Protein AF-A0A258YMG1-F1 (afdb_monomer_lite)

Radius of gyration: 27.44 Å; chains: 1; bounding box: 63×73×67 Å

Secondary structure (DSSP, 8-state):
-B-SSB-TTSSHHHHHHHHTTSSBSEEEEE-TTS-EEEEEEEE-TTHHHHS-PPTT-BTT--TTS-HHHHHHHTHHHHHHHHHHHHHHH---EEEEEEESSSHHHIIIIITTT-SS--EEEE-SS---B--TTPPPP--TTS-----SBSSSSEEEE-TTS-EEEEEE--STT-EEEEEEEEEPTTT--EEEEEEEEEEE----TT-TTPPPPPHHHIIIIIHHHHHHHHHHHH-EEEEESS-B---------SSS--PPP-TTTS--HHHHHHHHHHHHHHT-SEE---GGG----B-SSEEEEHHHHHHHS-S-PBEEEEEEEEHHHHHHHHHHHHS-B-TTSPBPS---S-EEEEEETTS-EEEETTEE--TT-EEEEEEEHHHHTTGGG--TTTTT-----S----BHHHHHHHHHHSBGGGTS-B-SSGGG---S---TT----TT-TT--EEEEEEPP-PPP-EEE--SS--EEE--SS--EEE--SS--EEE--SS--EEE--STTS-S-EESS--TTTSEEE-HHHHHHTT--SS-TTTTT--

Sequence (551 aa):
YLSTNLDFSVSPELAGLAASGVVAPSKIITTAGGKKVGIVGATTPLLPGISSPPAGIMKNWSAANTEAQNLAAMLPLVQAEIDRLRNAEGVTVVIVMSHLQGAQNEINTLVPGLRGIDMVISGGGHELMSDPDDVHILSYGAPVIAPTFNTHPVYSIDLDGKSIPVVTGHFGNRYVGEVKFTLDDATGQVVSLDDTRMIRVSGAAADADRVTPDATLNAAVVTPVLNYVSALNAQVIGTTAIKLNGPTHASCTPAPCQYTEGVRNAETGMGNLVADAMRFAGNTDVAIQNGGGIRASLGVPGNVTLGDTFNILTFTNLVKRAPAMNATQLKDILEHAVGAASATGAADVGTGDRIRRVVLDDGTVLIDNGVVVNTDRSFSFTTIDFTANGGDNYPFAANGVVFENNPFSITYQQALADLIATPKAAGGLQRVNAADGDEITVNLYGEENAFDRYGRLIDLNVSAIVAGQTFNGNAARNTIVGTAGDDILRGGIGADTLTGGAGGDRFVYVSMRDAGDTLVDFTPYADRIDLTGLLFNLGYTASQPVTDGYV

Structure (mmCIF, N/CA/C/O backbone):
data_AF-A0A258YMG1-F1
#
_entry.id   AF-A0A258YMG1-F1
#
loop_
_atom_site.group_PDB
_atom_site.id
_atom_site.type_symbol
_atom_site.label_atom_id
_atom_site.label_alt_id
_atom_site.label_comp_id
_atom_site.label_asym_id
_atom_site.label_entity_id
_atom_site.label_seq_id
_atom_site.pdbx_PDB_ins_code
_atom_site.Cartn_x
_atom_site.Cartn_y
_atom_site.Cartn_z
_atom_site.occupancy
_atom_site.B_iso_or_equiv
_atom_site.auth_seq_id
_atom_site.auth_comp_id
_atom_site.auth_asym_id
_atom_site.auth_atom_id
_atom_site.pdbx_PDB_model_num
ATOM 1 N N . TYR A 1 1 ? -16.283 0.346 7.634 1.00 95.00 1 TYR A N 1
ATOM 2 C CA . TYR A 1 1 ? -14.957 0.989 7.663 1.00 95.00 1 TYR A CA 1
ATOM 3 C C . TYR A 1 1 ? -15.139 2.453 8.018 1.00 95.00 1 TYR A C 1
ATOM 5 O O . TYR A 1 1 ? -16.117 3.033 7.561 1.00 95.00 1 TYR A O 1
ATOM 13 N N . LEU A 1 2 ? -14.260 3.030 8.840 1.00 98.06 2 LEU A N 1
ATOM 14 C CA . LEU A 1 2 ? -14.371 4.426 9.263 1.00 98.06 2 LEU A CA 1
ATOM 15 C C . LEU A 1 2 ? -13.140 5.214 8.827 1.00 98.06 2 LEU A C 1
ATOM 17 O O . LEU A 1 2 ? -12.028 4.781 9.117 1.00 98.06 2 LEU A O 1
ATOM 21 N N . SER A 1 3 ? -13.331 6.355 8.167 1.00 98.31 3 SER A N 1
ATOM 22 C CA . SER A 1 3 ? -12.253 7.319 7.936 1.00 98.31 3 SER A CA 1
ATOM 23 C C . SER A 1 3 ? -12.770 8.701 7.564 1.00 98.31 3 SER A C 1
ATOM 25 O O . SER A 1 3 ? -13.515 8.867 6.599 1.00 98.31 3 SER A O 1
ATOM 27 N N . THR A 1 4 ? -12.350 9.703 8.328 1.00 98.38 4 THR A N 1
ATOM 28 C CA . THR A 1 4 ? -12.756 11.099 8.146 1.00 98.38 4 THR A CA 1
ATOM 29 C C . THR A 1 4 ? -11.994 11.774 7.009 1.00 98.38 4 THR A C 1
ATOM 31 O O . THR A 1 4 ? -12.546 12.619 6.300 1.00 98.38 4 THR A O 1
ATOM 34 N N . ASN A 1 5 ? -10.736 11.380 6.798 1.00 98.06 5 ASN A N 1
ATOM 35 C CA . ASN A 1 5 ? -9.847 11.969 5.800 1.00 98.06 5 ASN A CA 1
ATOM 36 C C . ASN A 1 5 ? -9.838 11.228 4.453 1.00 98.06 5 ASN A C 1
ATOM 38 O O . ASN A 1 5 ? -9.038 11.568 3.583 1.00 98.06 5 ASN A O 1
ATOM 42 N N . LEU A 1 6 ? -10.756 10.277 4.255 1.00 98.12 6 LEU A N 1
ATOM 43 C CA . LEU A 1 6 ? -11.068 9.720 2.940 1.00 98.12 6 LEU A CA 1
ATOM 44 C C . LEU A 1 6 ? -12.335 10.357 2.355 1.00 98.12 6 LEU A C 1
ATOM 46 O O . LEU A 1 6 ? -13.303 10.663 3.062 1.00 98.12 6 LEU A O 1
ATOM 50 N N . ASP A 1 7 ? -12.332 10.558 1.044 1.00 97.25 7 ASP A N 1
ATOM 51 C CA . ASP A 1 7 ? -13.477 10.959 0.243 1.00 97.25 7 ASP A CA 1
ATOM 52 C C . ASP A 1 7 ? -14.092 9.735 -0.435 1.00 97.25 7 ASP A C 1
ATOM 54 O O . ASP A 1 7 ? -13.607 9.234 -1.444 1.00 97.25 7 ASP A O 1
ATOM 58 N N . PHE A 1 8 ? -15.194 9.247 0.130 1.00 96.75 8 PHE A N 1
ATOM 59 C CA . PHE A 1 8 ? -15.928 8.117 -0.431 1.00 96.75 8 PHE A CA 1
ATOM 60 C C . PHE A 1 8 ? -16.794 8.497 -1.642 1.00 96.75 8 PHE A C 1
ATOM 62 O O . PHE A 1 8 ? -17.472 7.631 -2.177 1.00 96.75 8 PHE A O 1
ATOM 69 N N . SER A 1 9 ? -16.799 9.756 -2.091 1.00 95.62 9 SER A N 1
ATOM 70 C CA . SER A 1 9 ? -17.557 10.183 -3.275 1.00 95.62 9 SER A CA 1
ATOM 71 C C . SER A 1 9 ? -16.768 10.098 -4.585 1.00 95.62 9 SER A C 1
ATOM 73 O O . SER A 1 9 ? -17.356 10.230 -5.657 1.00 95.62 9 SER A O 1
ATOM 75 N N . VAL A 1 10 ? -15.459 9.828 -4.518 1.00 94.31 10 VAL A N 1
ATOM 76 C CA . VAL A 1 10 ? -14.553 9.838 -5.683 1.00 94.31 10 VAL A CA 1
ATOM 77 C C . VAL A 1 10 ? -14.848 8.757 -6.720 1.00 94.31 10 VAL A C 1
ATOM 79 O O . VAL A 1 10 ? -14.413 8.876 -7.863 1.00 94.31 10 VAL A O 1
ATOM 82 N N . SER A 1 11 ? -15.583 7.707 -6.345 1.00 91.88 11 SER A N 1
ATOM 83 C CA . SER A 1 11 ? -16.044 6.682 -7.279 1.00 91.88 11 SER A CA 1
ATOM 84 C C . SER A 1 11 ? -17.490 6.262 -6.989 1.00 91.88 11 SER A C 1
ATOM 86 O O . SER A 1 11 ? -17.923 6.310 -5.831 1.00 91.88 11 SER A O 1
ATOM 88 N N . PRO A 1 12 ? -18.249 5.812 -8.008 1.00 93.75 12 PRO A N 1
ATOM 89 C CA . PRO A 1 12 ? -19.602 5.291 -7.817 1.00 93.75 12 PRO A CA 1
ATOM 90 C C . PRO A 1 12 ? -19.672 4.118 -6.830 1.00 93.75 12 PRO A C 1
ATOM 92 O O . PRO A 1 12 ? -20.635 4.005 -6.073 1.00 93.75 12 PRO A O 1
ATOM 95 N N . GLU A 1 13 ? -18.653 3.256 -6.808 1.00 93.38 13 GLU A N 1
ATOM 96 C CA . GLU A 1 13 ? -18.578 2.093 -5.921 1.00 93.38 13 GLU A CA 1
ATOM 97 C C . GLU A 1 13 ? -18.440 2.528 -4.460 1.00 93.38 13 GLU A C 1
ATOM 99 O O . GLU A 1 13 ? -19.207 2.080 -3.606 1.00 93.38 13 GLU A O 1
ATOM 104 N N . LEU A 1 14 ? -17.506 3.441 -4.169 1.00 95.19 14 LEU A N 1
ATOM 105 C CA . LEU A 1 14 ? -17.323 3.988 -2.822 1.00 95.19 14 LEU A CA 1
ATOM 106 C C . LEU A 1 14 ? -18.551 4.787 -2.374 1.00 95.19 14 LEU A C 1
ATOM 108 O O . LEU A 1 14 ? -18.978 4.652 -1.225 1.00 95.19 14 LEU A O 1
ATOM 112 N N . ALA A 1 15 ? -19.170 5.541 -3.285 1.00 96.81 15 ALA A N 1
ATOM 113 C CA . ALA A 1 15 ? -20.390 6.283 -2.996 1.00 96.81 15 ALA A CA 1
ATOM 114 C C . ALA A 1 15 ? -21.548 5.329 -2.662 1.00 96.81 15 ALA A C 1
ATOM 116 O O . ALA 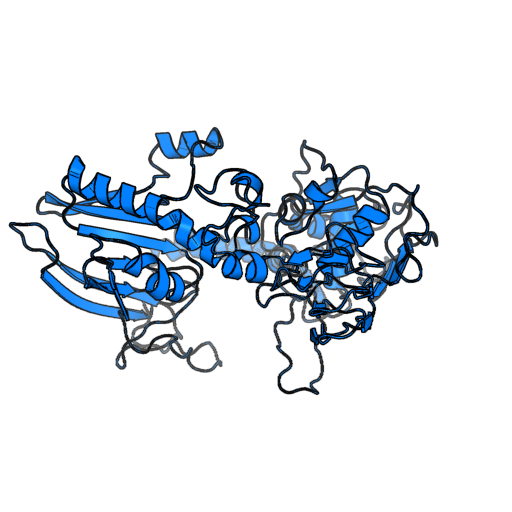A 1 15 ? -22.311 5.582 -1.729 1.00 96.81 15 ALA A O 1
ATOM 117 N N . GLY A 1 16 ? -21.642 4.195 -3.365 1.00 97.62 16 GLY A N 1
ATOM 118 C CA . GLY A 1 16 ? -22.582 3.118 -3.060 1.00 97.62 16 GLY A CA 1
ATOM 119 C C . GLY A 1 16 ? -22.358 2.516 -1.670 1.00 97.62 16 GLY A C 1
ATOM 120 O O . GLY A 1 16 ? -23.316 2.360 -0.911 1.00 97.62 16 GLY A O 1
ATOM 121 N N . LEU A 1 17 ? -21.100 2.252 -1.296 1.00 97.31 17 LEU A N 1
ATOM 122 C CA . LEU A 1 17 ? -20.749 1.766 0.045 1.00 97.31 17 LEU A CA 1
ATOM 123 C C . LEU A 1 17 ? -21.057 2.793 1.145 1.00 97.31 17 LEU A C 1
ATOM 125 O O . LEU A 1 17 ? -21.433 2.415 2.259 1.00 97.31 17 LEU A O 1
ATOM 129 N N . ALA A 1 18 ? -20.892 4.085 0.854 1.00 96.81 18 ALA A N 1
ATOM 130 C CA . ALA A 1 18 ? -21.224 5.159 1.782 1.00 96.81 18 ALA A CA 1
ATOM 131 C C . ALA A 1 18 ? -22.742 5.262 1.972 1.00 96.81 18 ALA A C 1
ATOM 133 O O . ALA A 1 18 ? -23.227 5.305 3.103 1.00 96.81 18 ALA A O 1
ATOM 134 N N . ALA A 1 19 ? -23.505 5.203 0.877 1.00 96.81 19 ALA A N 1
ATOM 135 C CA . ALA A 1 19 ? -24.965 5.209 0.905 1.00 96.81 19 ALA A CA 1
ATOM 136 C C . ALA A 1 19 ? -25.546 4.004 1.668 1.00 96.81 19 ALA A C 1
ATOM 138 O O . ALA A 1 19 ? -26.575 4.136 2.329 1.00 96.81 19 ALA A O 1
ATOM 139 N N . SER A 1 20 ? -24.880 2.845 1.631 1.00 96.69 20 SER A N 1
ATOM 140 C CA . SER A 1 20 ? -25.274 1.664 2.408 1.00 96.69 20 SER A CA 1
ATOM 141 C C . SER A 1 20 ? -24.759 1.663 3.856 1.00 96.69 20 SER A C 1
ATOM 143 O O . SER A 1 20 ? -24.982 0.690 4.576 1.00 96.69 20 SER A O 1
ATOM 145 N N . GLY A 1 21 ? -24.032 2.699 4.290 1.00 94.56 21 GLY A N 1
ATOM 146 C CA . GLY A 1 21 ? -23.456 2.794 5.637 1.00 94.56 21 GLY A CA 1
ATOM 147 C C . GLY A 1 21 ? -22.316 1.806 5.918 1.00 94.56 21 GLY A C 1
ATOM 148 O O . GLY A 1 21 ? -21.972 1.570 7.078 1.00 94.56 21 GLY A O 1
ATOM 149 N N . VAL A 1 22 ? -21.731 1.205 4.876 1.00 96.56 22 VAL A N 1
ATOM 150 C CA . VAL A 1 22 ? -20.585 0.286 4.998 1.00 96.56 22 VAL A CA 1
ATOM 151 C C . VAL A 1 22 ? -19.295 1.072 5.229 1.00 96.56 22 VAL A C 1
ATOM 153 O O . VAL A 1 22 ? -18.419 0.612 5.972 1.00 96.56 22 VAL A O 1
ATOM 156 N N . VAL A 1 23 ? -19.192 2.271 4.649 1.00 97.31 23 VAL A N 1
ATOM 157 C CA . VAL A 1 23 ? -18.122 3.242 4.913 1.00 97.31 23 VAL A CA 1
ATOM 158 C C . VAL A 1 23 ? -18.702 4.567 5.414 1.00 97.31 23 VAL A C 1
ATOM 160 O O . VAL A 1 23 ? -19.786 4.963 4.997 1.00 97.31 23 VAL A O 1
ATOM 163 N N . ALA A 1 24 ? -18.008 5.236 6.334 1.00 97.81 24 ALA A N 1
ATOM 164 C CA . ALA A 1 24 ? -18.434 6.509 6.925 1.00 97.81 24 ALA A CA 1
ATOM 165 C C . ALA A 1 24 ? -17.234 7.237 7.568 1.00 97.81 24 ALA A C 1
ATOM 167 O O . ALA A 1 24 ? -16.210 6.598 7.805 1.00 97.81 24 ALA A O 1
ATOM 168 N N . PRO A 1 25 ? -17.315 8.540 7.889 1.00 98.06 25 PRO A N 1
ATOM 169 C CA . PRO A 1 25 ? -16.289 9.199 8.704 1.00 98.06 25 PRO A CA 1
ATOM 170 C C . PRO A 1 25 ? -16.282 8.683 10.151 1.00 98.06 25 PRO A C 1
ATOM 172 O O . PRO A 1 25 ? -15.221 8.471 10.741 1.00 98.06 25 PRO A O 1
ATOM 175 N N . SER A 1 26 ? -17.468 8.410 10.698 1.00 98.44 26 SER A N 1
ATOM 176 C CA . SER A 1 26 ? -17.658 7.963 12.074 1.00 98.44 26 SER A CA 1
ATOM 177 C C . SER A 1 26 ? -18.864 7.032 12.227 1.00 98.44 26 SER A C 1
ATOM 179 O O . SER A 1 26 ? -19.636 6.811 11.290 1.00 98.44 26 SER A O 1
ATOM 181 N N . LYS A 1 27 ? -19.023 6.461 13.424 1.00 97.56 27 LYS A N 1
ATOM 182 C CA . LYS A 1 27 ? -20.203 5.688 13.821 1.00 97.56 27 LYS A CA 1
ATOM 183 C C . LYS A 1 27 ? -20.563 5.968 15.271 1.00 97.56 27 LYS A C 1
ATOM 185 O O . LYS A 1 27 ? -19.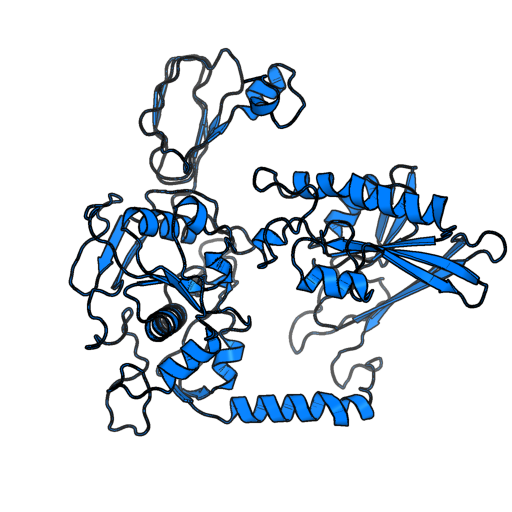684 6.005 16.125 1.00 97.56 27 LYS A O 1
ATOM 190 N N . ILE A 1 28 ? -21.858 6.081 15.557 1.00 97.69 28 ILE A N 1
ATOM 191 C CA . ILE A 1 28 ? -22.365 6.169 16.927 1.00 97.69 28 ILE A CA 1
ATOM 192 C C . ILE A 1 28 ? -22.794 4.787 17.409 1.00 97.69 28 ILE A C 1
ATOM 194 O O . ILE A 1 28 ? -23.566 4.089 16.749 1.00 97.69 28 ILE A O 1
ATOM 198 N N . ILE A 1 29 ? -22.313 4.416 18.589 1.00 95.06 29 ILE A N 1
ATOM 199 C CA . ILE A 1 29 ? -22.777 3.269 19.363 1.00 95.06 29 ILE A CA 1
ATOM 200 C C . ILE A 1 29 ? -23.554 3.804 20.561 1.00 95.06 29 ILE A C 1
ATOM 202 O O . ILE A 1 29 ? -23.134 4.758 21.211 1.00 95.06 29 ILE A O 1
ATOM 206 N N . THR A 1 30 ? -24.702 3.196 20.847 1.00 93.62 30 THR A N 1
ATOM 207 C CA . THR A 1 30 ? -25.505 3.540 22.024 1.00 93.62 30 THR A CA 1
ATOM 208 C C . THR A 1 30 ? -25.335 2.454 23.078 1.00 93.62 30 THR A C 1
ATOM 210 O O . THR A 1 30 ? -25.529 1.276 22.780 1.00 93.62 30 THR A O 1
ATOM 213 N N . THR A 1 31 ? -24.945 2.834 24.294 1.00 88.19 31 THR A N 1
ATOM 214 C CA . THR A 1 31 ? -24.843 1.905 25.426 1.00 88.19 31 THR A CA 1
ATOM 215 C C . THR A 1 31 ? -26.228 1.404 25.839 1.00 88.19 31 THR A C 1
ATOM 217 O O . THR A 1 31 ? -27.247 2.005 25.495 1.00 88.19 31 THR A O 1
ATOM 220 N N . ALA A 1 32 ? -26.290 0.337 26.641 1.00 86.69 32 ALA A N 1
ATOM 221 C CA . ALA A 1 32 ? -27.559 -0.134 27.205 1.00 86.69 32 ALA A CA 1
ATOM 222 C C . ALA A 1 32 ? -28.290 0.958 28.021 1.00 86.69 32 ALA A C 1
ATOM 224 O O . ALA A 1 32 ? -29.516 0.989 28.045 1.00 86.69 32 ALA A O 1
ATOM 225 N N . GLY A 1 33 ? -27.538 1.886 28.629 1.00 85.62 33 GLY A N 1
ATOM 226 C CA . GLY A 1 33 ? -28.054 3.062 29.341 1.00 85.62 33 GLY A CA 1
ATOM 227 C C . GLY A 1 33 ? -28.403 4.262 28.446 1.00 85.62 33 GLY A C 1
ATOM 228 O O . GLY A 1 33 ? -28.655 5.350 28.957 1.00 85.62 33 GLY A O 1
ATOM 229 N N . GLY A 1 34 ? -28.387 4.111 27.118 1.00 90.25 34 GLY A N 1
ATOM 230 C CA . GLY A 1 34 ? -28.767 5.167 26.174 1.00 90.25 34 GLY A CA 1
ATOM 231 C C . GLY A 1 34 ? -27.694 6.231 25.915 1.00 90.25 34 GLY A C 1
ATOM 232 O O . GLY A 1 34 ? -27.988 7.239 25.271 1.00 90.25 34 GLY A O 1
ATOM 233 N N . LYS A 1 35 ? -26.458 6.046 26.398 1.00 91.94 35 LYS A N 1
ATOM 234 C CA . LYS A 1 35 ? -25.356 6.998 26.176 1.00 91.94 35 LYS A CA 1
ATOM 235 C C . LYS A 1 35 ? -24.720 6.779 24.814 1.00 91.94 35 LYS A C 1
ATOM 237 O O . LYS A 1 35 ? -24.571 5.640 24.379 1.00 91.94 35 LYS A O 1
ATOM 242 N N . LYS A 1 36 ? -24.340 7.865 24.146 1.00 95.31 36 LYS A N 1
ATOM 243 C CA . LYS A 1 36 ? -23.794 7.828 22.788 1.00 95.31 36 LYS A CA 1
ATOM 244 C C . LYS A 1 36 ? -22.271 7.921 22.811 1.00 95.31 36 LYS A C 1
ATOM 246 O O . LYS A 1 36 ? -21.718 8.923 23.262 1.00 95.31 36 LYS A O 1
ATOM 251 N N . VAL A 1 37 ? -21.624 6.902 22.258 1.00 96.50 37 VAL A N 1
ATOM 252 C CA . VAL A 1 37 ? -20.181 6.834 22.013 1.00 96.50 37 VAL A CA 1
ATOM 253 C C . VAL A 1 37 ? -19.943 6.991 20.515 1.00 96.50 37 VAL A C 1
ATOM 255 O O . VAL A 1 37 ? -20.449 6.198 19.722 1.00 96.50 37 VAL A O 1
ATOM 258 N N . GLY A 1 38 ? -19.204 8.018 20.119 1.00 98.19 38 GLY A N 1
ATOM 259 C CA . GLY A 1 38 ? -18.784 8.242 18.742 1.00 98.19 38 GLY A CA 1
ATOM 260 C C . GLY A 1 38 ? -17.427 7.601 18.487 1.00 98.19 38 GLY A C 1
ATOM 261 O O . GLY A 1 38 ? -16.486 7.830 19.241 1.00 98.19 38 GLY A O 1
ATOM 262 N N . ILE A 1 39 ? -17.319 6.821 17.417 1.00 98.44 39 ILE A N 1
ATOM 263 C CA . ILE A 1 39 ? -16.053 6.285 16.917 1.00 98.44 39 ILE A CA 1
ATOM 264 C C . ILE A 1 39 ? -15.704 7.050 15.648 1.00 98.44 39 ILE A C 1
ATOM 266 O O . ILE A 1 39 ? -16.441 6.950 14.670 1.00 98.44 39 ILE A O 1
ATOM 270 N N . VAL A 1 40 ? -14.606 7.800 15.659 1.00 98.88 40 VAL A N 1
ATOM 271 C CA . VAL A 1 40 ? -14.129 8.609 14.527 1.00 98.88 40 VAL A CA 1
ATOM 272 C C . VAL A 1 40 ? -12.963 7.895 13.858 1.00 98.88 40 VAL A C 1
ATOM 274 O O . VAL A 1 40 ? -12.014 7.508 14.532 1.00 98.88 40 VAL A O 1
ATOM 277 N N . GLY A 1 41 ? -13.032 7.699 12.543 1.00 98.62 41 GLY A N 1
ATOM 278 C CA . GLY A 1 41 ? -11.980 7.024 11.787 1.00 98.62 41 GLY A CA 1
ATOM 279 C C . GLY A 1 41 ? -10.913 7.973 11.243 1.00 98.62 41 GLY A C 1
ATOM 280 O O . GLY A 1 41 ? -11.230 9.101 10.856 1.00 98.62 41 GLY A O 1
ATOM 281 N N . ALA A 1 42 ? -9.679 7.488 11.115 1.00 98.31 42 ALA A N 1
ATOM 282 C CA . ALA A 1 42 ? -8.567 8.188 10.467 1.00 98.31 42 ALA A CA 1
ATOM 283 C C . ALA A 1 42 ? -7.625 7.207 9.743 1.00 98.31 42 ALA A C 1
ATOM 285 O O . ALA A 1 42 ? -7.272 6.157 10.281 1.00 98.31 42 ALA A O 1
ATOM 286 N N . THR A 1 43 ? -7.178 7.558 8.537 1.00 98.06 43 THR A N 1
ATOM 287 C CA . THR A 1 43 ? -6.304 6.718 7.696 1.00 98.06 43 THR A CA 1
ATOM 288 C C . THR A 1 43 ? -4.999 7.446 7.388 1.00 98.06 43 THR A C 1
ATOM 290 O O . THR A 1 43 ? -5.006 8.658 7.197 1.00 98.06 43 THR A O 1
ATOM 293 N N . THR A 1 44 ? -3.874 6.728 7.333 1.00 96.50 44 THR A N 1
ATOM 294 C CA . THR A 1 44 ? -2.556 7.335 7.088 1.00 96.50 44 THR A CA 1
ATOM 295 C C . THR A 1 44 ? -2.512 8.205 5.819 1.00 96.50 44 THR A C 1
ATOM 297 O O . THR A 1 44 ? -3.008 7.780 4.770 1.00 96.50 44 THR A O 1
ATOM 300 N N . PRO A 1 45 ? -1.876 9.392 5.866 1.00 94.38 45 PRO A N 1
ATOM 301 C CA . PRO A 1 45 ? -1.605 10.198 4.677 1.00 94.38 45 PRO A CA 1
ATOM 302 C C . PRO A 1 45 ? -0.636 9.536 3.686 1.00 94.38 45 PRO A C 1
ATOM 304 O O . PRO A 1 45 ? -0.540 9.983 2.546 1.00 94.38 45 PRO A O 1
ATOM 307 N N . LEU A 1 46 ? 0.060 8.468 4.091 1.00 89.56 46 LEU A N 1
ATOM 308 C CA . LEU A 1 46 ? 0.940 7.692 3.218 1.00 89.56 46 LEU A CA 1
ATOM 309 C C . LEU A 1 46 ? 0.185 6.776 2.248 1.00 89.56 46 LEU A C 1
ATOM 311 O O . LEU A 1 46 ? 0.816 6.188 1.373 1.00 89.56 46 LEU A O 1
ATOM 315 N N . LEU A 1 47 ? -1.143 6.641 2.380 1.00 90.56 47 LEU A N 1
ATOM 316 C CA . LEU A 1 47 ? -1.944 5.686 1.608 1.00 90.56 47 LEU A CA 1
ATOM 317 C C . LEU A 1 47 ? -1.664 5.710 0.089 1.00 90.56 47 LEU A C 1
ATOM 319 O O . LEU A 1 47 ? -1.541 4.620 -0.467 1.00 90.56 47 LEU A O 1
ATOM 323 N N . PRO A 1 48 ? -1.512 6.872 -0.587 1.00 84.38 48 PRO A N 1
ATOM 324 C CA . PRO A 1 48 ? -1.191 6.899 -2.017 1.00 84.38 48 PRO A CA 1
ATOM 325 C C . PRO A 1 48 ? 0.181 6.314 -2.378 1.00 84.38 48 PRO A C 1
ATOM 327 O O . PRO A 1 48 ? 0.345 5.824 -3.486 1.00 84.38 48 PRO A O 1
ATOM 330 N N . GLY A 1 49 ? 1.157 6.359 -1.465 1.00 76.88 49 GLY A N 1
ATOM 331 C CA . GLY A 1 49 ? 2.506 5.829 -1.701 1.00 76.88 49 GLY A CA 1
ATOM 332 C C . GLY A 1 49 ? 2.660 4.350 -1.339 1.00 76.88 49 GLY A C 1
ATOM 333 O O . GLY A 1 49 ? 3.496 3.663 -1.919 1.00 76.88 49 GLY A O 1
ATOM 334 N N . ILE A 1 50 ? 1.847 3.849 -0.400 1.00 73.44 50 ILE A N 1
ATOM 335 C CA . ILE A 1 50 ? 1.948 2.474 0.135 1.00 73.44 50 ILE A CA 1
ATOM 336 C C . ILE A 1 50 ? 0.798 1.552 -0.307 1.00 73.44 50 ILE A C 1
ATOM 338 O O . ILE A 1 50 ? 0.716 0.402 0.125 1.00 73.44 50 ILE A O 1
ATOM 342 N N . SER A 1 51 ? -0.131 2.056 -1.120 1.00 82.38 51 SER A N 1
ATOM 343 C CA . SER A 1 51 ? -1.270 1.312 -1.667 1.00 82.38 51 SER A CA 1
ATOM 344 C C . SER A 1 51 ? -1.680 1.885 -3.032 1.00 82.38 51 SER A C 1
ATOM 346 O O . SER A 1 51 ? -0.937 2.648 -3.637 1.00 82.38 51 SER A O 1
ATOM 348 N N . SER A 1 52 ? -2.855 1.516 -3.542 1.00 76.50 52 SER A N 1
ATOM 349 C CA . SER A 1 52 ? -3.372 2.000 -4.832 1.00 76.50 52 SER A CA 1
ATOM 350 C C . SER A 1 52 ? -4.798 2.520 -4.702 1.00 76.50 52 SER A C 1
ATOM 352 O O . SER A 1 52 ? -5.729 1.943 -5.271 1.00 76.50 52 SER A O 1
ATOM 354 N N . PRO A 1 53 ? -5.024 3.571 -3.899 1.00 85.62 53 PRO A N 1
ATOM 355 C CA . PRO A 1 53 ? -6.361 4.099 -3.740 1.00 85.62 53 PRO A CA 1
ATOM 356 C C . PRO A 1 53 ? -6.728 4.962 -4.976 1.00 85.62 53 PRO A C 1
ATOM 358 O O . PRO A 1 53 ? -5.835 5.477 -5.653 1.00 85.62 53 PRO A O 1
ATOM 361 N N . PRO A 1 54 ? -8.022 5.148 -5.303 1.00 83.12 54 PRO A N 1
ATOM 362 C CA . PRO A 1 54 ? -8.436 6.022 -6.401 1.00 83.12 54 PRO A CA 1
ATOM 363 C C . PRO A 1 54 ? -7.877 7.447 -6.275 1.00 83.12 54 PRO A C 1
ATOM 365 O O . PRO A 1 54 ? -7.780 7.992 -5.174 1.00 83.12 54 PRO A O 1
ATOM 368 N N . ALA A 1 55 ? -7.556 8.084 -7.402 1.00 83.62 55 ALA A N 1
ATOM 369 C CA . ALA A 1 55 ? -7.096 9.471 -7.404 1.00 83.62 55 ALA A CA 1
ATOM 370 C C . ALA A 1 55 ? -8.105 10.399 -6.698 1.00 83.62 55 ALA A C 1
ATOM 372 O O . ALA A 1 55 ? -9.315 10.279 -6.884 1.00 83.62 55 ALA A O 1
ATOM 373 N N . GLY A 1 56 ? -7.603 11.325 -5.877 1.00 88.75 56 GLY A N 1
ATOM 374 C CA . GLY A 1 56 ? -8.429 12.290 -5.140 1.00 88.75 56 GLY A CA 1
ATOM 375 C C . GLY A 1 56 ? -9.102 11.757 -3.870 1.00 88.75 56 GLY A C 1
ATOM 376 O O . GLY A 1 56 ? -9.749 12.530 -3.172 1.00 88.75 56 GLY A O 1
ATOM 377 N N . ILE A 1 57 ? -8.936 10.476 -3.518 1.00 94.88 57 ILE A N 1
ATOM 378 C CA . ILE A 1 57 ? -9.559 9.894 -2.314 1.00 94.88 57 ILE A CA 1
ATOM 379 C C . ILE A 1 57 ? -9.078 10.525 -1.001 1.00 94.88 57 ILE A C 1
ATOM 381 O O . ILE A 1 57 ? -9.810 10.521 -0.018 1.00 94.88 57 ILE A O 1
ATOM 385 N N . MET A 1 58 ? -7.855 11.049 -0.943 1.00 96.06 58 MET A N 1
ATOM 386 C CA . MET A 1 58 ? -7.289 11.612 0.280 1.00 96.06 58 MET A CA 1
ATOM 387 C C . MET A 1 58 ? -7.669 13.090 0.398 1.00 96.06 58 MET A C 1
ATOM 389 O O . MET A 1 58 ? -7.195 13.927 -0.370 1.00 96.06 58 MET A O 1
ATOM 393 N N . LYS A 1 59 ? -8.500 13.430 1.385 1.00 97.25 59 LYS A N 1
ATOM 394 C CA . LYS A 1 59 ? -8.876 14.824 1.659 1.00 97.25 59 LYS A CA 1
ATOM 395 C C . LYS A 1 59 ? -7.701 15.586 2.269 1.00 97.25 59 LYS A C 1
ATOM 397 O O . LYS A 1 59 ? -6.983 15.044 3.106 1.00 97.25 59 LYS A O 1
ATOM 402 N N . ASN A 1 60 ? -7.552 16.857 1.892 1.00 96.06 60 ASN A N 1
ATOM 403 C CA . ASN A 1 60 ? -6.472 17.756 2.331 1.00 96.06 60 ASN A CA 1
ATOM 404 C C . ASN A 1 60 ? -5.047 17.221 2.089 1.00 96.06 60 ASN A C 1
ATOM 406 O O . ASN A 1 60 ? -4.102 17.659 2.741 1.00 96.06 60 ASN A O 1
ATOM 410 N N . TRP A 1 61 ? -4.882 16.281 1.161 1.00 95.25 61 TRP A N 1
ATOM 411 C CA . TRP A 1 61 ? -3.589 15.690 0.846 1.00 95.25 61 TRP A CA 1
ATOM 412 C C . TRP A 1 61 ? -2.955 16.353 -0.376 1.00 95.25 61 TRP A C 1
ATOM 414 O O . TRP A 1 61 ? -3.647 16.714 -1.328 1.00 95.25 61 TRP A O 1
ATOM 424 N N . SER A 1 62 ? -1.629 16.473 -0.362 1.00 87.88 62 SER A N 1
ATOM 425 C CA . SER A 1 62 ? -0.843 16.935 -1.504 1.00 87.88 62 SER A CA 1
ATOM 426 C C . SER A 1 62 ? 0.415 16.092 -1.675 1.00 87.88 62 SER A C 1
ATOM 428 O O . SER A 1 62 ? 1.123 15.823 -0.705 1.00 87.88 62 SER A O 1
ATOM 430 N N . ALA A 1 63 ? 0.735 15.751 -2.925 1.00 80.19 63 ALA A N 1
ATOM 431 C CA . ALA A 1 63 ? 1.994 15.098 -3.285 1.00 80.19 63 ALA A CA 1
ATOM 432 C C . ALA A 1 63 ? 3.218 15.995 -3.021 1.00 80.19 63 ALA A C 1
ATOM 434 O O . ALA A 1 63 ? 4.325 15.496 -2.868 1.00 80.19 63 ALA A O 1
ATOM 435 N N . ALA A 1 64 ? 3.021 17.318 -2.960 1.00 81.88 64 ALA A N 1
ATOM 436 C CA . ALA A 1 64 ? 4.085 18.278 -2.666 1.00 81.88 64 ALA A CA 1
ATOM 437 C C . ALA A 1 64 ? 4.400 18.391 -1.163 1.00 81.88 64 ALA A C 1
ATOM 439 O O . ALA A 1 64 ? 5.411 18.982 -0.789 1.00 81.88 64 ALA A O 1
ATOM 440 N N . ASN A 1 65 ? 3.531 17.856 -0.302 1.00 83.31 65 ASN A N 1
ATOM 441 C CA . ASN A 1 65 ? 3.701 17.914 1.142 1.00 83.31 65 ASN A CA 1
ATOM 442 C C . ASN A 1 65 ? 4.566 16.748 1.639 1.00 83.31 65 ASN A C 1
ATOM 444 O O . ASN A 1 65 ? 4.448 15.617 1.167 1.00 83.31 65 ASN A O 1
ATOM 448 N N . THR A 1 66 ? 5.360 16.997 2.679 1.00 84.94 66 THR A N 1
ATOM 449 C CA . THR A 1 66 ? 5.978 15.933 3.477 1.00 84.94 66 THR A CA 1
ATOM 450 C C . THR A 1 66 ? 4.911 15.102 4.195 1.00 84.94 66 THR A C 1
ATOM 452 O O . THR A 1 66 ? 3.768 15.535 4.376 1.00 84.94 66 THR A O 1
ATOM 455 N N . GLU A 1 67 ? 5.284 13.911 4.669 1.00 84.25 67 GLU A N 1
ATOM 456 C CA . GLU A 1 67 ? 4.392 13.071 5.478 1.00 84.25 67 GLU A CA 1
ATOM 457 C C . GLU A 1 67 ? 3.835 13.833 6.690 1.00 84.25 67 GLU A C 1
ATOM 459 O O . GLU A 1 67 ? 2.624 13.852 6.900 1.00 84.25 67 GLU A O 1
ATOM 464 N N . ALA A 1 68 ? 4.698 14.535 7.433 1.00 87.62 68 ALA A N 1
ATOM 465 C CA . ALA A 1 68 ? 4.299 15.326 8.596 1.00 87.62 68 ALA A CA 1
ATOM 466 C C . ALA A 1 68 ? 3.322 16.458 8.232 1.00 87.62 68 ALA A C 1
ATOM 468 O O . ALA A 1 68 ? 2.374 16.724 8.970 1.00 87.62 68 ALA A O 1
ATOM 469 N N . GLN A 1 69 ? 3.513 17.105 7.078 1.00 92.62 69 GLN A N 1
ATOM 470 C CA . GLN A 1 69 ? 2.595 18.136 6.589 1.00 92.62 69 GLN A CA 1
ATOM 471 C C . GLN A 1 69 ? 1.226 17.548 6.233 1.00 92.62 69 GLN A C 1
ATOM 473 O O . GLN A 1 69 ? 0.205 18.106 6.632 1.00 92.62 69 GLN A O 1
ATOM 478 N N . ASN A 1 70 ? 1.180 16.407 5.541 1.00 94.81 70 ASN A N 1
ATOM 479 C CA . ASN A 1 70 ? -0.086 15.740 5.231 1.00 94.81 70 ASN A CA 1
ATOM 480 C C . ASN A 1 70 ? -0.775 15.175 6.489 1.00 94.81 70 ASN A C 1
ATOM 482 O O . ASN A 1 70 ? -2.003 15.196 6.575 1.00 94.81 70 ASN A O 1
ATOM 486 N N . LEU A 1 71 ? -0.010 14.726 7.489 1.00 95.19 71 LEU A N 1
ATOM 487 C CA . LEU A 1 71 ? -0.536 14.310 8.791 1.00 95.19 71 LEU A CA 1
ATOM 488 C C . LEU A 1 71 ? -1.155 15.488 9.560 1.00 95.19 71 LEU A C 1
ATOM 490 O O . LEU A 1 71 ? -2.224 15.353 10.148 1.00 95.19 71 LEU A O 1
ATOM 494 N N . ALA A 1 72 ? -0.539 16.669 9.518 1.00 97.00 72 ALA A N 1
ATOM 495 C CA . ALA A 1 72 ? -1.125 17.874 10.102 1.00 97.00 72 ALA A CA 1
ATOM 496 C C . ALA A 1 72 ? -2.372 18.348 9.326 1.00 97.00 72 ALA A C 1
ATOM 498 O O . ALA A 1 72 ? -3.354 18.791 9.923 1.00 97.00 72 ALA A O 1
ATOM 499 N N . ALA A 1 73 ? -2.372 18.217 7.996 1.00 97.38 73 ALA A N 1
ATOM 500 C CA . ALA A 1 73 ? -3.452 18.692 7.130 1.00 97.38 73 ALA A CA 1
ATOM 501 C C . ALA A 1 73 ? -4.794 17.961 7.335 1.00 97.38 73 ALA A C 1
ATOM 503 O O . ALA A 1 73 ? -5.852 18.511 7.008 1.00 97.38 73 ALA A O 1
ATOM 504 N N . MET A 1 74 ? -4.783 16.748 7.902 1.00 97.56 74 MET A N 1
ATOM 505 C CA . MET A 1 74 ? -6.012 16.019 8.233 1.00 97.56 74 MET A CA 1
ATOM 506 C C . MET A 1 74 ? -6.641 16.415 9.578 1.00 97.56 74 MET A C 1
ATOM 508 O O . MET A 1 74 ? -7.821 16.126 9.781 1.00 97.56 74 MET A O 1
ATOM 512 N N . LEU A 1 75 ? -5.917 17.100 10.475 1.00 98.56 75 LEU A N 1
ATOM 513 C CA . LEU A 1 75 ? -6.426 17.477 11.805 1.00 98.56 75 LEU A CA 1
ATOM 514 C C . LEU A 1 75 ? -7.748 18.264 11.746 1.00 98.56 75 LEU A C 1
ATOM 516 O O . LEU A 1 75 ? -8.678 17.885 12.459 1.00 98.56 75 LEU A O 1
ATOM 520 N N . PRO A 1 76 ? -7.920 19.280 10.870 1.00 98.69 76 PRO A N 1
ATOM 521 C CA . PRO A 1 76 ? -9.183 20.014 10.790 1.00 98.69 76 PRO A CA 1
ATOM 522 C C . PRO A 1 76 ? -10.368 19.140 10.365 1.00 98.69 76 PRO A C 1
ATOM 524 O O . PRO A 1 76 ? -11.495 19.394 10.780 1.00 98.69 76 PRO A O 1
ATOM 527 N N . LEU A 1 77 ? -10.126 18.099 9.558 1.00 98.69 77 LEU A N 1
ATOM 528 C CA . LEU A 1 77 ? -11.171 17.166 9.129 1.00 98.69 77 LEU A CA 1
ATOM 529 C C . LEU A 1 77 ? -11.642 16.318 10.311 1.00 98.69 77 LEU A C 1
ATOM 531 O O . LEU A 1 77 ? -12.842 16.201 10.546 1.00 98.69 77 LEU A O 1
ATOM 535 N N . VAL A 1 78 ? -10.691 15.760 11.068 1.00 98.75 78 VAL A N 1
ATOM 536 C CA . VAL A 1 78 ? -10.984 14.951 12.257 1.00 98.75 78 VAL A CA 1
ATOM 537 C C . VAL A 1 78 ? -11.666 15.806 13.327 1.00 98.75 78 VAL A C 1
ATOM 539 O O . VAL A 1 78 ? -12.692 15.388 13.858 1.00 98.75 78 VAL A O 1
ATOM 542 N N . GLN A 1 79 ? -11.177 17.024 13.586 1.00 98.81 79 GLN A N 1
ATOM 543 C CA . GLN A 1 79 ? -11.798 17.940 14.548 1.00 98.81 79 GLN A CA 1
ATOM 544 C C . GLN A 1 79 ? -13.240 18.281 14.164 1.00 98.81 79 GLN A C 1
ATOM 546 O O . GLN A 1 79 ? -14.124 18.210 15.012 1.00 98.81 79 GLN A O 1
ATOM 551 N N . ALA A 1 80 ? -13.501 18.593 12.891 1.00 98.75 80 ALA A N 1
ATOM 552 C CA . ALA A 1 80 ? -14.849 18.918 12.433 1.00 98.75 80 ALA A CA 1
ATOM 553 C C . ALA A 1 80 ? -15.834 17.758 12.653 1.00 98.75 80 ALA A C 1
ATOM 555 O O . ALA A 1 80 ? -16.988 17.988 13.016 1.00 98.75 80 ALA A O 1
ATOM 556 N N . GLU A 1 81 ? -15.390 16.511 12.474 1.00 98.75 81 GLU A N 1
ATOM 557 C CA . GLU A 1 81 ? -16.229 15.341 12.740 1.00 98.75 81 GLU A CA 1
ATOM 558 C C . GLU A 1 81 ? -16.473 15.129 14.240 1.00 98.75 81 GLU A C 1
ATOM 560 O O . GLU A 1 81 ? -17.599 14.823 14.640 1.00 98.75 81 GLU A O 1
ATOM 565 N N . ILE A 1 82 ? -15.460 15.356 15.082 1.00 98.81 82 ILE A N 1
ATOM 566 C CA . ILE A 1 82 ? -15.614 15.354 16.544 1.00 98.81 82 ILE A CA 1
ATOM 567 C C . ILE A 1 82 ? -16.644 16.412 16.962 1.00 98.81 82 ILE A C 1
ATOM 569 O O . ILE A 1 82 ? -17.601 16.096 17.673 1.00 98.81 82 ILE A O 1
ATOM 573 N N . ASP A 1 83 ? -16.505 17.642 16.470 1.00 98.62 83 ASP A N 1
ATOM 574 C CA . ASP A 1 83 ? -17.408 18.753 16.775 1.00 98.62 83 ASP A CA 1
ATOM 575 C C . ASP A 1 83 ? -18.839 18.446 16.325 1.00 98.62 83 ASP A C 1
ATOM 577 O O . ASP A 1 83 ? -19.794 18.696 17.062 1.00 98.62 83 ASP A O 1
ATOM 581 N N . ARG A 1 84 ? -19.009 17.853 15.138 1.00 98.50 84 ARG A N 1
ATOM 582 C CA . ARG A 1 84 ? -20.315 17.428 14.619 1.00 98.50 84 ARG A CA 1
ATOM 583 C C . ARG A 1 84 ? -20.974 16.409 15.549 1.00 98.50 84 ARG A C 1
ATOM 585 O O . ARG A 1 84 ? -22.137 16.580 15.916 1.00 98.50 84 ARG A O 1
ATOM 592 N N . LEU A 1 85 ? -20.238 15.381 15.971 1.00 98.50 85 LEU A N 1
ATOM 593 C CA . LEU A 1 85 ? -20.741 14.352 16.884 1.00 98.50 85 LEU A CA 1
ATOM 594 C C . LEU A 1 85 ? -21.138 14.935 18.247 1.00 98.50 85 LEU A C 1
ATOM 596 O O . LEU A 1 85 ? -22.216 14.631 18.767 1.00 98.50 85 LEU A O 1
ATOM 600 N N . ARG A 1 86 ? -20.293 15.798 18.818 1.00 96.94 86 ARG A N 1
ATOM 601 C CA . ARG A 1 86 ? -20.544 16.450 20.112 1.00 96.94 86 ARG A CA 1
ATOM 602 C C . ARG A 1 86 ? -21.747 17.388 20.048 1.00 96.94 86 ARG A C 1
ATOM 604 O O . ARG A 1 86 ? -22.683 17.248 20.832 1.00 96.94 86 ARG A O 1
ATOM 611 N N . ASN A 1 87 ? -21.732 18.315 19.094 1.00 97.00 87 ASN A N 1
ATOM 612 C CA . ASN A 1 87 ? -22.634 19.463 19.076 1.00 97.00 87 ASN A CA 1
ATOM 613 C C . ASN A 1 87 ? -23.982 19.151 18.422 1.00 97.00 87 ASN A C 1
ATOM 615 O O . ASN A 1 87 ? -25.003 19.684 18.851 1.00 97.00 87 ASN A O 1
ATOM 619 N N . ALA A 1 88 ? -24.001 18.304 17.389 1.00 96.00 88 ALA A N 1
ATOM 620 C CA . ALA A 1 88 ? -25.219 18.008 16.637 1.00 96.00 88 ALA A CA 1
ATOM 621 C C . ALA A 1 88 ? -25.866 16.674 17.034 1.00 96.00 88 ALA A C 1
ATOM 623 O O . ALA A 1 88 ? -27.081 16.529 16.910 1.00 96.00 88 ALA A O 1
ATOM 624 N N . GLU A 1 89 ? -25.087 15.702 17.520 1.00 96.12 89 GLU A N 1
ATOM 625 C CA . GLU A 1 89 ? -25.598 14.351 17.794 1.00 96.12 89 GLU A CA 1
ATOM 626 C C . GLU A 1 89 ? -25.649 13.976 19.279 1.00 96.12 89 GLU A C 1
ATOM 628 O O . GLU A 1 89 ? -26.199 12.922 19.624 1.00 96.12 89 GLU A O 1
ATOM 633 N N . GLY A 1 90 ? -25.147 14.839 20.166 1.00 94.94 90 GLY A N 1
ATOM 634 C CA . GLY A 1 90 ? -25.156 14.616 21.612 1.00 94.94 90 GLY A CA 1
ATOM 635 C C . GLY A 1 90 ? -24.259 13.455 22.042 1.00 94.94 90 GLY A C 1
ATOM 636 O O . GLY A 1 90 ? -24.588 12.737 22.985 1.00 94.94 90 GLY A O 1
ATOM 637 N N . VAL A 1 91 ? -23.161 13.221 21.319 1.00 97.62 91 VAL A N 1
ATOM 638 C CA . VAL A 1 91 ? -22.152 12.227 21.694 1.00 97.62 91 VAL A CA 1
ATOM 639 C C . VAL A 1 91 ? -21.415 12.681 22.954 1.00 97.62 91 VAL A C 1
ATOM 641 O O . VAL A 1 91 ? -20.885 13.791 23.023 1.00 97.62 91 VAL A O 1
ATOM 644 N N . THR A 1 92 ? -21.357 11.809 23.958 1.00 95.12 92 THR A N 1
ATOM 645 C CA . THR A 1 92 ? -20.750 12.106 25.266 1.00 95.12 92 THR A CA 1
ATOM 646 C C . THR A 1 92 ? -19.377 11.467 25.444 1.00 95.12 92 THR A C 1
ATOM 648 O O . THR A 1 92 ? -18.615 11.936 26.287 1.00 95.12 92 THR A O 1
ATOM 651 N N . VAL A 1 93 ? -19.010 10.510 24.585 1.00 96.81 93 VAL A N 1
ATOM 652 C CA . VAL A 1 93 ? -17.662 9.925 24.514 1.00 96.81 93 VAL A CA 1
ATOM 653 C C . VAL A 1 93 ? -17.189 9.847 23.068 1.00 96.81 93 VAL A C 1
ATOM 655 O O . VAL A 1 93 ? -17.938 9.378 22.215 1.00 96.81 93 VAL A O 1
ATOM 658 N N . VAL A 1 94 ? -15.955 10.256 22.785 1.00 98.38 94 VAL A N 1
ATOM 659 C CA . VAL A 1 94 ? -15.334 10.174 21.457 1.00 98.38 94 VAL A CA 1
ATOM 660 C C . VAL A 1 94 ? -14.076 9.316 21.513 1.00 98.38 94 VAL A C 1
ATOM 662 O O . VAL A 1 94 ? -13.105 9.650 22.192 1.00 98.38 94 VAL A O 1
ATOM 665 N N . ILE A 1 95 ? -14.090 8.234 20.740 1.00 98.25 95 ILE A N 1
ATOM 666 C CA . ILE A 1 95 ? -12.946 7.356 20.506 1.00 98.25 95 ILE A CA 1
ATOM 667 C C . ILE A 1 95 ? -12.447 7.616 19.088 1.00 98.25 95 ILE A C 1
ATOM 669 O O . ILE A 1 95 ? -13.201 7.452 18.127 1.00 98.25 95 ILE A O 1
ATOM 673 N N . VAL A 1 96 ? -11.182 7.995 18.939 1.00 98.62 96 VAL A N 1
ATOM 674 C CA . VAL A 1 96 ? -10.550 8.070 17.618 1.00 98.62 96 VAL A CA 1
ATOM 675 C C . VAL A 1 96 ? -9.897 6.725 17.324 1.00 98.62 96 VAL A C 1
ATOM 677 O O . VAL A 1 96 ? -9.040 6.269 18.071 1.00 98.62 96 VAL A O 1
ATOM 680 N N . MET A 1 97 ? -10.324 6.068 16.251 1.00 98.12 97 MET A N 1
ATOM 681 C CA . MET A 1 97 ? -9.754 4.812 15.774 1.00 98.12 97 MET A CA 1
ATOM 682 C C . MET A 1 97 ? -8.978 5.091 14.490 1.00 98.12 97 MET A C 1
ATOM 684 O O . MET A 1 97 ? -9.566 5.403 13.450 1.00 98.12 97 MET A O 1
ATOM 688 N N . SER A 1 98 ? -7.658 5.006 14.569 1.00 97.25 98 SER A N 1
ATOM 689 C CA . SER A 1 98 ? -6.755 5.473 13.526 1.00 97.25 98 SER A CA 1
ATOM 690 C C . SER A 1 98 ? -5.826 4.372 13.025 1.00 97.25 98 SER A C 1
ATOM 692 O O . SER A 1 98 ? -5.595 3.361 13.683 1.00 97.25 98 SER A O 1
ATOM 694 N N . HIS A 1 99 ? -5.306 4.560 11.813 1.00 96.69 99 HIS A N 1
ATOM 695 C CA . HIS A 1 99 ? -4.304 3.680 11.224 1.00 96.69 99 HIS A CA 1
ATOM 696 C C . HIS A 1 99 ? -3.204 4.512 10.552 1.00 96.69 99 HIS A C 1
ATOM 698 O O . HIS A 1 99 ? -3.157 4.623 9.320 1.00 96.69 99 HIS A O 1
ATOM 704 N N . LEU A 1 100 ? -2.351 5.148 11.364 1.00 95.62 100 LEU A N 1
ATOM 705 C CA . LEU A 1 100 ? -1.406 6.186 10.928 1.00 95.62 100 LEU A CA 1
ATOM 706 C C . LEU A 1 100 ? 0.033 5.698 10.734 1.00 95.62 100 LEU A C 1
ATOM 708 O O . LEU A 1 100 ? 0.924 6.527 10.649 1.00 95.62 100 LEU A O 1
ATOM 712 N N . GLN A 1 101 ? 0.266 4.388 10.597 1.00 91.00 101 GLN A N 1
ATOM 713 C CA . GLN A 1 101 ? 1.614 3.790 10.476 1.00 91.00 101 GLN A CA 1
ATOM 714 C C . GLN A 1 101 ? 2.472 3.909 11.747 1.00 91.00 101 GLN A C 1
ATOM 716 O O . GLN A 1 101 ? 3.685 3.728 11.698 1.00 91.00 101 GLN A O 1
ATOM 721 N N . GLY A 1 102 ? 1.828 4.149 12.890 1.00 89.31 102 GLY A N 1
ATOM 722 C CA . GLY A 1 102 ? 2.418 3.936 14.204 1.00 89.31 102 GLY A CA 1
ATOM 723 C C . GLY A 1 102 ? 1.952 4.903 15.274 1.00 89.31 102 GLY A C 1
ATOM 724 O O . GLY A 1 102 ? 1.706 6.073 14.992 1.00 89.31 102 GLY A O 1
ATOM 725 N N . ALA A 1 103 ? 1.907 4.400 16.511 1.00 92.38 103 ALA A N 1
ATOM 726 C CA . ALA A 1 103 ? 1.377 5.066 17.704 1.00 92.38 103 ALA A CA 1
ATOM 727 C C . ALA A 1 103 ? 2.004 6.441 17.956 1.00 92.38 103 ALA A C 1
ATOM 729 O O . ALA A 1 103 ? 1.385 7.328 18.542 1.00 92.38 103 ALA A O 1
ATOM 730 N N . GLN A 1 104 ? 3.235 6.640 17.489 1.00 94.00 104 GLN A N 1
ATOM 731 C CA . GLN A 1 104 ? 3.942 7.902 17.628 1.00 94.00 104 GLN A CA 1
ATOM 732 C C . GLN A 1 104 ? 3.285 9.042 16.832 1.00 94.00 104 GLN A C 1
ATOM 734 O O . GLN A 1 104 ? 3.315 10.185 17.286 1.00 94.00 104 GLN A O 1
ATOM 739 N N . ASN A 1 105 ? 2.642 8.746 15.697 1.00 96.12 105 ASN A N 1
ATOM 740 C CA . ASN A 1 105 ? 1.886 9.733 14.922 1.00 96.12 105 ASN A CA 1
ATOM 741 C C . ASN A 1 105 ? 0.622 10.170 15.673 1.00 96.12 105 ASN A C 1
ATOM 743 O O . ASN A 1 105 ? 0.275 11.357 15.675 1.00 96.12 105 ASN A O 1
ATOM 747 N N . GLU A 1 106 ? -0.034 9.246 16.383 1.00 97.69 106 GLU A N 1
ATOM 748 C CA . GLU A 1 106 ? -1.117 9.608 17.291 1.00 97.69 106 GLU A CA 1
ATOM 749 C C . GLU A 1 106 ? -0.621 10.445 18.477 1.00 97.69 106 GLU A C 1
ATOM 751 O O . GLU A 1 106 ? -1.171 11.515 18.746 1.00 97.69 106 GLU A O 1
ATOM 756 N N . ILE A 1 107 ? 0.432 9.985 19.160 1.00 97.69 107 ILE A N 1
ATOM 757 C CA . ILE A 1 107 ? 0.951 10.589 20.396 1.00 97.69 107 ILE A CA 1
ATOM 758 C C . ILE A 1 107 ? 1.511 11.994 20.151 1.00 97.69 107 ILE A C 1
ATOM 760 O O . ILE A 1 107 ? 1.250 12.892 20.950 1.00 97.69 107 ILE A O 1
ATOM 764 N N . ASN A 1 108 ? 2.253 12.203 19.062 1.00 96.56 108 ASN A N 1
ATOM 765 C CA . ASN A 1 108 ? 2.993 13.445 18.829 1.00 96.56 108 ASN A CA 1
ATOM 766 C C . ASN A 1 108 ? 2.259 14.462 17.951 1.00 96.56 108 ASN A C 1
ATOM 768 O O . ASN A 1 108 ? 2.673 15.620 17.901 1.00 96.56 108 ASN A O 1
ATOM 772 N N . THR A 1 109 ? 1.231 14.055 17.203 1.00 97.31 109 THR A N 1
ATOM 773 C CA . THR A 1 109 ? 0.594 14.941 16.215 1.00 97.31 109 THR A CA 1
ATOM 774 C C . THR A 1 109 ? -0.923 14.893 16.275 1.00 97.31 109 THR A C 1
ATOM 776 O O . THR A 1 109 ? -1.538 15.948 16.415 1.00 97.31 109 THR A O 1
ATOM 779 N N . LEU A 1 110 ? -1.536 13.704 16.215 1.00 98.25 110 LEU A N 1
ATOM 780 C CA . LEU A 1 110 ? -2.999 13.601 16.198 1.00 98.25 110 LEU A CA 1
ATOM 781 C C . LEU A 1 110 ? -3.620 14.116 17.499 1.00 98.25 110 LEU A C 1
ATOM 783 O O . LEU A 1 110 ? -4.454 15.013 17.457 1.00 98.25 110 LEU A O 1
ATOM 787 N N . VAL A 1 111 ? -3.218 13.562 18.647 1.00 98.69 111 VAL A N 1
ATOM 788 C CA . VAL A 1 111 ? -3.800 13.927 19.945 1.00 98.69 111 VAL A CA 1
ATOM 789 C C . VAL A 1 111 ? -3.521 15.394 20.287 1.00 98.69 111 VAL A C 1
ATOM 791 O O . VAL A 1 111 ? -4.492 16.112 20.528 1.00 98.69 111 VAL A O 1
ATOM 794 N N . PRO A 1 112 ? -2.271 15.900 20.214 1.00 98.56 112 PRO A N 1
ATOM 795 C CA . PRO A 1 112 ? -1.993 17.304 20.523 1.00 98.56 112 PRO A CA 1
ATOM 796 C C . PRO A 1 112 ? -2.671 18.301 19.576 1.00 98.56 112 PRO A C 1
ATOM 798 O O . PRO A 1 112 ? -2.811 19.473 19.916 1.00 98.56 112 PRO A O 1
ATOM 801 N N . GLY A 1 113 ? -3.070 17.861 18.380 1.00 98.00 113 GLY A N 1
ATOM 802 C CA . GLY A 1 113 ? -3.735 18.686 17.375 1.00 98.00 113 GLY A CA 1
ATOM 803 C C . GLY A 1 113 ? -5.259 18.756 17.493 1.00 98.00 113 GLY A C 1
ATOM 804 O O . GLY A 1 113 ? -5.884 19.470 16.708 1.00 98.00 113 GLY A O 1
ATOM 805 N N . LEU A 1 114 ? -5.866 18.021 18.428 1.00 98.69 114 LEU A N 1
ATOM 806 C CA . LEU A 1 114 ? -7.316 17.845 18.527 1.00 98.69 114 LEU A CA 1
ATOM 807 C C . LEU A 1 114 ? -7.843 18.165 19.933 1.00 98.69 114 LEU A C 1
ATOM 809 O O . LEU A 1 114 ? -7.095 18.199 20.903 1.00 98.69 114 LEU A O 1
ATOM 813 N N . ARG A 1 115 ? -9.155 18.389 20.038 1.00 98.38 115 ARG A N 1
ATOM 814 C CA . ARG A 1 115 ? -9.910 18.633 21.278 1.00 98.38 115 ARG A CA 1
ATOM 815 C C . ARG A 1 115 ? -11.097 17.695 21.385 1.00 98.38 115 ARG A C 1
ATOM 817 O O . ARG A 1 115 ? -11.687 17.313 20.374 1.00 98.38 115 ARG A O 1
ATOM 824 N N . GLY A 1 116 ? -11.515 17.404 22.615 1.00 96.50 116 GLY A N 1
ATOM 825 C CA . GLY A 1 116 ? -12.766 16.685 22.872 1.00 96.50 116 GLY A CA 1
ATOM 826 C C . GLY A 1 116 ? -12.688 15.182 22.595 1.00 96.50 116 GLY A C 1
ATOM 827 O O . GLY A 1 116 ? -13.729 14.542 22.416 1.00 96.50 116 GLY A O 1
ATOM 828 N N . ILE A 1 117 ? -11.474 14.628 22.577 1.00 97.50 117 ILE A N 1
ATOM 829 C CA . ILE A 1 117 ? -11.210 13.188 22.507 1.00 97.50 117 ILE A CA 1
ATOM 830 C C . ILE A 1 117 ? -11.281 12.600 23.923 1.00 97.50 117 ILE A C 1
ATOM 832 O O . ILE A 1 117 ? -11.007 13.277 24.917 1.00 97.50 117 ILE A O 1
ATOM 836 N N . ASP A 1 118 ? -11.667 11.333 24.034 1.00 97.62 118 ASP A N 1
ATOM 837 C CA . ASP A 1 118 ? -11.601 10.574 25.287 1.00 97.62 118 ASP A CA 1
ATOM 838 C C . ASP A 1 118 ? -10.625 9.399 25.226 1.00 97.62 118 ASP A C 1
ATOM 840 O O . ASP A 1 118 ? -10.125 8.980 26.264 1.00 97.62 118 ASP A O 1
ATOM 844 N N . MET A 1 119 ? -10.346 8.870 24.034 1.00 97.44 119 MET A N 1
ATOM 845 C CA . MET A 1 119 ? -9.442 7.742 23.829 1.00 97.44 119 MET A CA 1
ATOM 846 C C . MET A 1 119 ? -8.979 7.671 22.373 1.00 97.44 119 MET A C 1
ATOM 848 O O . MET A 1 119 ? -9.729 8.035 21.461 1.00 97.44 119 MET A O 1
ATOM 852 N N . VAL A 1 120 ? -7.785 7.120 22.152 1.00 98.25 120 VAL A N 1
ATOM 853 C CA . VAL A 1 120 ? -7.311 6.722 20.824 1.00 98.25 120 VAL A CA 1
ATOM 854 C C . VAL A 1 120 ? -6.997 5.228 20.767 1.00 98.25 120 VAL A C 1
ATOM 856 O O . VAL A 1 120 ? -6.314 4.693 21.638 1.00 98.25 120 VAL A O 1
ATOM 859 N N . ILE A 1 121 ? -7.475 4.567 19.714 1.00 96.62 121 ILE A N 1
ATOM 860 C CA . ILE A 1 121 ? -7.071 3.218 19.311 1.00 96.62 121 ILE A CA 1
ATOM 861 C C . ILE A 1 121 ? -6.222 3.371 18.047 1.00 96.62 121 ILE A C 1
ATOM 863 O O . ILE A 1 121 ? -6.759 3.632 16.970 1.00 96.62 121 ILE A O 1
ATOM 867 N N . SER A 1 122 ? -4.907 3.248 18.205 1.00 95.50 122 SER A N 1
ATOM 868 C CA . SER A 1 122 ? -3.917 3.345 17.131 1.00 95.50 122 SER A CA 1
ATOM 869 C C . SER A 1 122 ? -3.751 2.011 16.395 1.00 95.50 122 SER A C 1
ATOM 871 O O . SER A 1 122 ? -4.065 0.933 16.911 1.00 95.50 122 SER A O 1
ATOM 873 N N . GLY A 1 123 ? -3.240 2.096 15.169 1.00 91.19 123 GLY A N 1
ATOM 874 C CA . GLY A 1 123 ? -2.906 0.965 14.322 1.00 91.19 123 GLY A CA 1
ATOM 875 C C . GLY A 1 123 ? -1.887 1.327 13.240 1.00 91.19 123 GLY A C 1
ATOM 876 O O . GLY A 1 123 ? -1.619 2.492 12.940 1.00 91.19 123 GLY A O 1
ATOM 877 N N . GLY A 1 124 ? -1.329 0.294 12.614 1.00 85.31 124 GLY A N 1
ATOM 878 C CA . GLY A 1 124 ? -0.436 0.411 11.460 1.00 85.31 124 GLY A CA 1
ATOM 879 C C . GLY A 1 124 ? 1.063 0.392 11.755 1.00 85.31 124 GLY A C 1
ATOM 880 O O . GLY A 1 124 ? 1.812 0.118 10.828 1.00 85.31 124 GLY A O 1
ATOM 881 N N . GLY A 1 125 ? 1.513 0.613 12.994 1.00 83.12 125 GLY A N 1
ATOM 882 C CA . GLY A 1 125 ? 2.947 0.563 13.338 1.00 83.12 125 GLY A CA 1
ATOM 883 C C . GLY A 1 125 ? 3.434 -0.753 13.947 1.00 83.12 125 GLY A C 1
ATOM 884 O O . GLY A 1 125 ? 4.624 -0.904 14.211 1.00 83.12 125 GLY A O 1
ATOM 885 N N . HIS A 1 126 ? 2.538 -1.729 14.141 1.00 84.00 126 HIS A N 1
ATOM 886 C CA . HIS A 1 126 ? 2.844 -3.059 14.693 1.00 84.00 126 HIS A CA 1
ATOM 887 C C . HIS A 1 126 ? 3.428 -3.056 16.116 1.00 84.00 126 HIS A C 1
ATOM 889 O O . HIS A 1 126 ? 4.008 -4.058 16.547 1.00 84.00 126 HIS A O 1
ATOM 895 N N . GLU A 1 127 ? 3.276 -1.966 16.861 1.00 87.19 127 GLU A N 1
ATOM 896 C CA . GLU A 1 127 ? 3.839 -1.826 18.196 1.00 87.19 127 GLU A CA 1
ATOM 897 C C . GLU A 1 127 ? 3.226 -2.822 19.180 1.00 87.19 127 GLU A C 1
ATOM 899 O O . GLU A 1 127 ? 2.061 -3.207 19.078 1.00 87.19 127 GLU A O 1
ATOM 904 N N . LEU A 1 128 ? 4.023 -3.239 20.160 1.00 85.88 128 LEU A N 1
ATOM 905 C CA . LEU A 1 128 ? 3.525 -3.956 21.329 1.00 85.88 128 LEU A CA 1
ATOM 906 C C . LEU A 1 128 ? 3.575 -3.006 22.527 1.00 85.88 128 LEU A C 1
ATOM 908 O O . LEU A 1 128 ? 4.655 -2.601 22.953 1.00 85.88 128 LEU A O 1
ATOM 912 N N . MET A 1 129 ? 2.407 -2.637 23.042 1.00 89.31 129 MET A N 1
ATOM 913 C CA . MET A 1 129 ? 2.248 -2.018 24.359 1.00 89.31 129 MET A CA 1
ATOM 914 C C . MET A 1 129 ? 2.009 -3.142 25.362 1.00 89.31 129 MET A C 1
ATOM 916 O O . MET A 1 129 ? 1.211 -4.022 25.068 1.00 89.31 129 MET A O 1
ATOM 920 N N . SER A 1 130 ? 2.689 -3.162 26.501 1.00 85.06 130 SER A N 1
ATOM 921 C CA . SER A 1 130 ? 2.421 -4.171 27.531 1.00 85.06 130 SER A CA 1
ATOM 922 C C . SER A 1 130 ? 2.775 -3.656 28.912 1.00 85.06 130 SER A C 1
ATOM 924 O O . SER A 1 130 ? 3.818 -3.012 29.056 1.00 85.06 130 SER A O 1
ATOM 926 N N . ASP A 1 131 ? 1.985 -4.016 29.914 1.00 84.69 131 ASP A N 1
ATOM 927 C CA . ASP A 1 131 ? 2.323 -3.773 31.314 1.00 84.69 131 ASP A CA 1
ATOM 928 C C . ASP A 1 131 ? 3.311 -4.831 31.850 1.00 84.69 131 ASP A C 1
ATOM 930 O O . ASP A 1 131 ? 3.484 -5.891 31.243 1.00 84.69 131 ASP A O 1
ATOM 934 N N . PRO A 1 132 ? 4.022 -4.571 32.967 1.00 81.19 132 PRO A N 1
ATOM 935 C CA . PRO A 1 132 ? 5.020 -5.502 33.503 1.00 81.19 132 PRO A CA 1
ATOM 936 C C . PRO A 1 132 ? 4.498 -6.902 33.869 1.00 81.19 132 PRO A C 1
ATOM 938 O O . PRO A 1 132 ? 5.298 -7.831 33.986 1.00 81.19 132 PRO A O 1
ATOM 941 N N . ASP A 1 133 ? 3.195 -7.050 34.100 1.00 79.31 133 ASP A N 1
ATOM 942 C CA . ASP A 1 133 ? 2.514 -8.307 34.415 1.00 79.31 133 ASP A CA 1
ATOM 943 C C . ASP A 1 133 ? 1.865 -8.987 33.195 1.00 79.31 133 ASP A C 1
ATOM 945 O O . ASP A 1 133 ? 1.393 -10.122 33.315 1.00 79.31 133 ASP A O 1
ATOM 949 N N . ASP A 1 134 ? 1.902 -8.357 32.016 1.00 79.38 134 ASP A N 1
ATOM 950 C CA . ASP A 1 134 ? 1.435 -8.969 30.774 1.00 79.38 134 ASP A CA 1
ATOM 951 C C . ASP A 1 134 ? 2.376 -10.095 30.316 1.00 79.38 134 ASP A C 1
ATOM 953 O O . ASP A 1 134 ? 3.605 -9.974 30.284 1.00 79.38 134 ASP A O 1
ATOM 957 N N . VAL A 1 135 ? 1.785 -11.211 29.884 1.00 76.19 135 VAL A N 1
ATOM 958 C CA . VAL A 1 135 ? 2.538 -12.356 29.364 1.00 76.19 135 VAL A CA 1
ATOM 959 C C . VAL A 1 135 ? 2.838 -12.159 27.882 1.00 76.19 135 VAL A C 1
ATOM 961 O O . VAL A 1 135 ? 1.940 -11.989 27.057 1.00 76.19 135 VAL A O 1
ATOM 964 N N . HIS A 1 136 ? 4.112 -12.269 27.510 1.00 76.19 136 HIS A N 1
ATOM 965 C CA . HIS A 1 136 ? 4.535 -12.174 26.114 1.00 76.19 136 HIS A CA 1
ATOM 966 C C . HIS A 1 136 ? 4.573 -13.538 25.415 1.00 76.19 136 HIS A C 1
ATOM 968 O O . HIS A 1 136 ? 4.801 -14.596 26.007 1.00 76.19 136 HIS A O 1
ATOM 974 N N . ILE A 1 137 ? 4.369 -13.526 24.103 1.00 68.81 137 ILE A N 1
ATOM 975 C CA . ILE A 1 137 ? 4.533 -14.693 23.239 1.00 68.81 137 ILE A CA 1
ATOM 976 C C . ILE A 1 137 ? 6.021 -14.945 23.024 1.00 68.81 137 ILE A C 1
ATOM 978 O O . ILE A 1 137 ? 6.732 -14.125 22.439 1.00 68.81 137 ILE A O 1
ATOM 982 N N . LEU A 1 138 ? 6.466 -16.136 23.417 1.00 58.66 138 LEU A N 1
ATOM 983 C CA . LEU A 1 138 ? 7.711 -16.712 22.929 1.00 58.66 138 LEU A CA 1
ATOM 984 C C . LEU A 1 138 ? 7.475 -17.099 21.464 1.00 58.66 138 LEU A C 1
ATOM 986 O O . LEU A 1 138 ? 6.697 -18.009 21.177 1.00 58.66 138 LEU A O 1
ATOM 990 N N . SER A 1 139 ? 8.075 -16.386 20.510 1.00 52.19 139 SER A N 1
ATOM 991 C CA . SER A 1 139 ? 7.986 -16.805 19.105 1.00 52.19 139 SER A CA 1
ATOM 992 C C . SER A 1 139 ? 8.619 -18.198 18.970 1.00 52.19 139 SER A C 1
ATOM 994 O O . SER A 1 139 ? 9.608 -18.470 19.642 1.00 52.19 139 SER A O 1
ATOM 996 N N . TYR A 1 140 ? 8.072 -19.076 18.121 1.00 47.12 140 TYR A N 1
ATOM 997 C CA . TYR A 1 140 ? 8.550 -20.448 17.859 1.00 47.12 140 TYR A CA 1
ATOM 998 C C . TYR A 1 140 ? 10.085 -20.537 17.672 1.00 47.12 140 TYR A C 1
ATOM 1000 O O . TYR A 1 140 ? 10.582 -20.449 16.553 1.00 47.12 140 TYR A O 1
ATOM 1008 N N . GLY A 1 141 ? 10.845 -20.696 18.761 1.00 40.94 141 GLY A N 1
ATOM 1009 C CA . GLY A 1 141 ? 12.314 -20.705 18.743 1.00 40.94 141 GLY A CA 1
ATOM 1010 C C . GLY A 1 141 ? 13.002 -19.342 18.540 1.00 40.94 141 GLY A C 1
ATOM 1011 O O . GLY A 1 141 ? 14.208 -19.327 18.310 1.00 40.94 141 GLY A O 1
ATOM 1012 N N . ALA A 1 142 ? 12.286 -18.215 18.631 1.00 45.91 142 ALA A N 1
ATOM 1013 C CA . ALA A 1 142 ? 12.846 -16.860 18.539 1.00 45.91 142 ALA A CA 1
ATOM 1014 C C . ALA A 1 142 ? 12.729 -16.115 19.889 1.00 45.91 142 ALA A C 1
ATOM 1016 O O . ALA A 1 142 ? 11.888 -16.483 20.713 1.00 45.91 142 ALA A O 1
ATOM 1017 N N . PRO A 1 143 ? 13.556 -15.080 20.141 1.00 51.09 143 PRO A N 1
ATOM 1018 C CA . PRO A 1 143 ? 13.495 -14.310 21.382 1.00 51.09 143 PRO A CA 1
ATOM 1019 C C . PRO A 1 143 ? 12.116 -13.669 21.598 1.00 51.09 143 PRO A C 1
ATOM 1021 O O . PRO A 1 143 ? 11.365 -13.438 20.647 1.00 51.09 143 PRO A O 1
ATOM 1024 N N . VAL A 1 144 ? 11.795 -13.398 22.869 1.00 61.72 144 VAL A N 1
ATOM 1025 C CA . VAL A 1 144 ? 10.583 -12.674 23.285 1.00 61.72 144 VAL A CA 1
ATOM 1026 C C . VAL A 1 144 ? 10.469 -11.392 22.466 1.00 61.72 144 VAL A C 1
ATOM 1028 O O . VAL A 1 144 ? 11.449 -10.655 22.346 1.00 61.72 144 VAL A O 1
ATOM 1031 N N . ILE A 1 145 ? 9.294 -11.132 21.888 1.00 64.44 145 ILE A N 1
ATOM 1032 C CA . ILE A 1 145 ? 9.041 -9.854 21.219 1.00 64.44 145 ILE A CA 1
ATOM 1033 C C . ILE A 1 145 ? 9.079 -8.782 22.304 1.00 64.44 145 ILE A C 1
ATOM 1035 O O . ILE A 1 145 ? 8.184 -8.731 23.143 1.00 64.44 145 ILE A O 1
ATOM 1039 N N . ALA A 1 146 ? 10.135 -7.970 22.311 1.00 71.31 146 ALA A N 1
ATOM 1040 C CA . ALA A 1 146 ? 10.258 -6.881 23.265 1.00 71.31 146 ALA A CA 1
ATOM 1041 C C . ALA A 1 146 ? 9.143 -5.853 23.011 1.00 71.31 146 ALA A C 1
ATOM 1043 O O . ALA A 1 146 ? 8.887 -5.515 21.848 1.00 71.31 146 ALA A O 1
ATOM 1044 N N . PRO A 1 147 ? 8.480 -5.354 24.065 1.00 80.12 147 PRO A N 1
ATOM 1045 C CA . PRO A 1 147 ? 7.469 -4.328 23.905 1.00 80.12 147 PRO A CA 1
ATOM 1046 C C . PRO A 1 147 ? 8.091 -3.030 23.377 1.00 80.12 147 PRO A C 1
ATOM 1048 O O . PRO A 1 147 ? 9.182 -2.627 23.781 1.00 80.12 147 PRO A O 1
ATOM 1051 N N . THR A 1 148 ? 7.379 -2.369 22.465 1.00 85.56 148 THR A N 1
ATOM 1052 C CA . THR A 1 148 ? 7.701 -1.014 21.999 1.00 85.56 148 THR A CA 1
ATOM 1053 C C . THR A 1 148 ? 7.436 0.009 23.103 1.00 85.56 148 THR A C 1
ATOM 1055 O O . THR A 1 148 ? 8.192 0.965 23.253 1.00 85.56 148 THR A O 1
ATOM 1058 N N . PHE A 1 149 ? 6.388 -0.219 23.901 1.00 86.88 149 PHE A N 1
ATOM 1059 C CA . PHE A 1 149 ? 6.038 0.588 25.066 1.00 86.88 149 PHE A CA 1
ATOM 1060 C C . PHE A 1 149 ? 5.840 -0.313 26.284 1.00 86.88 149 PHE A C 1
ATOM 1062 O O . PHE A 1 149 ? 5.132 -1.314 26.213 1.00 86.88 149 PHE A O 1
ATOM 1069 N N . ASN A 1 150 ? 6.418 0.081 27.418 1.00 88.75 150 ASN A N 1
ATOM 1070 C CA . ASN A 1 150 ? 6.371 -0.686 28.670 1.00 88.75 150 ASN A CA 1
ATOM 1071 C C . ASN A 1 150 ? 5.136 -0.381 29.536 1.00 88.75 150 ASN A C 1
ATOM 1073 O O . ASN A 1 150 ? 5.160 -0.638 30.739 1.00 88.75 150 ASN A O 1
ATOM 1077 N N . THR A 1 151 ? 4.112 0.241 28.949 1.00 90.62 151 THR A N 1
ATOM 1078 C CA . THR A 1 151 ? 2.811 0.468 29.581 1.00 90.62 151 THR A CA 1
ATOM 1079 C C . THR A 1 151 ? 1.706 0.282 28.552 1.00 90.62 151 THR A C 1
ATOM 1081 O O . THR A 1 151 ? 1.885 0.594 27.369 1.00 90.62 151 THR A O 1
ATOM 1084 N N . HIS A 1 152 ? 0.548 -0.169 29.010 1.00 91.25 152 HIS A N 1
ATOM 1085 C CA . HIS A 1 152 ? -0.707 -0.109 28.283 1.00 91.25 152 HIS A CA 1
ATOM 1086 C C . HIS A 1 152 ? -1.715 0.595 29.217 1.00 91.25 152 HIS A C 1
ATOM 1088 O O . HIS A 1 152 ? -1.896 0.156 30.344 1.00 91.25 152 HIS A O 1
ATOM 1094 N N . PRO A 1 153 ? -2.320 1.741 28.844 1.00 94.56 153 PRO A N 1
ATOM 1095 C CA . PRO A 1 153 ? -2.056 2.556 27.662 1.00 94.56 153 PRO A CA 1
ATOM 1096 C C . PRO A 1 153 ? -0.757 3.380 27.791 1.00 94.56 153 PRO A C 1
ATOM 1098 O O . PRO A 1 153 ? -0.090 3.409 28.829 1.00 94.56 153 PRO A O 1
ATOM 1101 N N . VAL A 1 154 ? -0.441 4.137 26.742 1.00 94.94 154 VAL A N 1
ATOM 1102 C CA . VAL A 1 154 ? 0.422 5.331 26.816 1.00 94.94 154 VAL A CA 1
ATOM 1103 C C . VAL A 1 154 ? -0.460 6.578 26.798 1.00 94.94 154 VAL A C 1
ATOM 1105 O O . VAL A 1 154 ? -1.578 6.536 26.294 1.00 94.94 154 VAL A O 1
ATOM 1108 N N . TYR A 1 155 ? 0.019 7.699 27.333 1.00 96.38 155 TYR A N 1
ATOM 1109 C CA . TYR A 1 155 ? -0.767 8.935 27.400 1.00 96.38 155 TYR A CA 1
ATOM 1110 C C . TYR A 1 155 ? -0.193 10.025 26.498 1.00 96.38 155 TYR A C 1
ATOM 1112 O O . TYR A 1 155 ? 1.023 10.194 26.410 1.00 96.38 155 TYR A O 1
ATOM 1120 N N . SER A 1 156 ? -1.083 10.796 25.875 1.00 98.25 156 SER A N 1
ATOM 1121 C CA . SER A 1 156 ? -0.765 12.058 25.203 1.00 98.25 156 SER A CA 1
ATOM 1122 C C . SER A 1 156 ? -1.724 13.155 25.667 1.00 98.25 156 SER A C 1
ATOM 1124 O O . SER A 1 156 ? -2.792 12.863 26.201 1.00 98.25 156 SER A O 1
ATOM 1126 N N . ILE A 1 157 ? -1.327 14.415 25.520 1.00 98.38 157 ILE A N 1
ATOM 1127 C CA . ILE A 1 157 ? -2.104 15.569 25.974 1.00 98.38 157 ILE A CA 1
ATOM 1128 C C . ILE A 1 157 ? -2.793 16.202 24.770 1.00 98.38 157 ILE A C 1
ATOM 1130 O O . ILE A 1 157 ? -2.124 16.537 23.793 1.00 98.38 157 ILE A O 1
ATOM 1134 N N . ASP A 1 158 ? -4.114 16.352 24.842 1.00 98.19 158 ASP A N 1
ATOM 1135 C CA . ASP A 1 158 ? -4.883 17.025 23.798 1.00 98.19 158 ASP A CA 1
ATOM 1136 C C . ASP A 1 158 ? -4.710 18.553 23.839 1.00 98.19 158 ASP A C 1
ATOM 1138 O O . ASP A 1 158 ? -4.068 19.123 24.727 1.00 98.19 158 ASP A O 1
ATOM 1142 N N . LEU A 1 159 ? -5.298 19.241 22.866 1.00 97.44 159 LEU A N 1
ATOM 1143 C CA . LEU A 1 159 ? -5.163 20.687 22.701 1.00 97.44 159 LEU A CA 1
ATOM 1144 C C . LEU A 1 159 ? -5.865 21.506 23.813 1.00 97.44 159 LEU A C 1
ATOM 1146 O O . LEU A 1 159 ? -5.635 22.715 23.911 1.00 97.44 159 LEU A O 1
ATOM 1150 N N . ASP A 1 160 ? -6.689 20.873 24.658 1.00 97.25 160 ASP A N 1
ATOM 1151 C CA . ASP A 1 160 ? -7.296 21.464 25.862 1.00 97.25 160 ASP A CA 1
ATOM 1152 C C . ASP A 1 160 ? -6.547 21.085 27.155 1.00 97.25 160 ASP A C 1
ATOM 1154 O O . ASP A 1 160 ? -6.940 21.488 28.253 1.00 97.25 160 ASP A O 1
ATOM 1158 N N . GLY A 1 161 ? -5.439 20.347 27.046 1.00 97.38 161 GLY A N 1
ATOM 1159 C CA . GLY A 1 161 ? -4.633 19.917 28.185 1.00 97.38 161 GLY A CA 1
ATOM 1160 C C . GLY A 1 161 ? -5.134 18.637 28.858 1.00 97.38 161 GLY A C 1
ATOM 1161 O O . GLY A 1 161 ? -4.650 18.289 29.938 1.00 97.38 161 GLY A O 1
ATOM 1162 N N . LYS A 1 162 ? -6.094 17.922 28.262 1.00 96.56 162 LYS A N 1
ATOM 1163 C CA . LYS A 1 162 ? -6.623 16.667 28.800 1.00 96.56 162 LYS A CA 1
ATOM 1164 C C . LYS A 1 162 ? -5.674 15.511 28.489 1.00 96.56 162 LYS A C 1
ATOM 1166 O O . LYS A 1 162 ? -5.195 15.371 27.369 1.00 96.56 162 LYS A O 1
ATOM 1171 N N . SER A 1 163 ? -5.442 14.649 29.479 1.00 97.25 163 SER A N 1
ATOM 1172 C CA . SER A 1 163 ? -4.686 13.406 29.291 1.00 97.25 163 SER A CA 1
ATOM 1173 C C . SER A 1 163 ? -5.544 12.359 28.581 1.00 97.25 163 SER A C 1
ATOM 1175 O O . SER A 1 163 ? -6.585 11.954 29.102 1.00 97.25 163 SER A O 1
ATOM 1177 N N . ILE A 1 164 ? -5.110 11.933 27.397 1.00 98.06 164 ILE A N 1
ATOM 1178 C CA . ILE A 1 164 ? -5.807 10.988 26.526 1.00 98.06 164 ILE A CA 1
ATOM 1179 C C . ILE A 1 164 ? -5.051 9.656 26.508 1.00 98.06 164 ILE A C 1
ATOM 1181 O O . ILE A 1 164 ? -3.875 9.635 26.128 1.00 98.06 164 ILE A O 1
ATOM 1185 N N . PRO A 1 165 ? -5.699 8.536 26.875 1.00 97.44 165 PRO A N 1
ATOM 1186 C CA . PRO A 1 165 ? -5.120 7.213 26.715 1.00 97.44 165 PRO A CA 1
ATOM 1187 C C . PRO A 1 165 ? -5.072 6.822 25.232 1.00 97.44 165 PRO A C 1
ATOM 1189 O O . PRO A 1 165 ? -6.074 6.890 24.512 1.00 97.44 165 PRO A O 1
ATOM 1192 N N . VAL A 1 166 ? -3.898 6.376 24.798 1.00 97.38 166 VAL A N 1
ATOM 1193 C CA . VAL A 1 166 ? -3.611 5.818 23.478 1.00 97.38 166 VAL A CA 1
ATOM 1194 C C . VAL A 1 166 ? -3.244 4.349 23.659 1.00 97.38 166 VAL A C 1
ATOM 1196 O O . VAL A 1 166 ? -2.308 4.020 24.389 1.00 97.38 166 VAL A O 1
ATOM 1199 N N . VAL A 1 167 ? -3.980 3.466 22.989 1.00 95.12 167 VAL A N 1
ATOM 1200 C CA . VAL A 1 167 ? -3.711 2.021 22.958 1.00 95.12 167 VAL A CA 1
ATOM 1201 C C . VAL A 1 167 ? -3.425 1.562 21.537 1.00 95.12 167 VAL A C 1
ATOM 1203 O O . VAL A 1 167 ? -3.868 2.190 20.577 1.00 95.12 167 VAL A O 1
ATOM 1206 N N . THR A 1 168 ? -2.723 0.444 21.391 1.00 90.88 168 THR A N 1
ATOM 1207 C CA . THR A 1 168 ? -2.509 -0.227 20.105 1.00 90.88 168 THR A CA 1
ATOM 1208 C C . THR A 1 168 ? -2.513 -1.738 20.298 1.00 90.88 168 THR A C 1
ATOM 1210 O O . THR A 1 168 ? -2.271 -2.240 21.396 1.00 90.88 168 THR A O 1
ATOM 1213 N N . GLY A 1 169 ? -2.784 -2.466 19.219 1.00 78.19 169 GLY A N 1
ATOM 1214 C CA . GLY A 1 169 ? -2.650 -3.916 19.169 1.00 78.19 169 GLY A CA 1
ATOM 1215 C C . GLY A 1 169 ? -1.406 -4.316 18.383 1.00 78.19 169 GLY A C 1
ATOM 1216 O O . GLY A 1 169 ? -1.147 -3.785 17.304 1.00 78.19 169 GLY A O 1
ATOM 1217 N N . HIS A 1 170 ? -0.660 -5.299 18.886 1.00 82.81 170 HIS A N 1
ATOM 1218 C CA . HIS A 1 170 ? 0.459 -5.870 18.140 1.00 82.81 170 HIS A CA 1
ATOM 1219 C C . HIS A 1 170 ? -0.012 -6.596 16.868 1.00 82.81 170 HIS A C 1
ATOM 1221 O O . HIS A 1 170 ? -1.160 -7.036 16.761 1.00 82.81 170 HIS A O 1
ATOM 1227 N N . PHE A 1 171 ? 0.881 -6.752 15.890 1.00 77.81 171 PHE A N 1
ATOM 1228 C CA . PHE A 1 171 ? 0.530 -7.331 14.593 1.00 77.81 171 PHE A CA 1
ATOM 1229 C C . PHE A 1 171 ? 0.237 -8.840 14.648 1.00 77.81 171 PHE A C 1
ATOM 1231 O O . PHE A 1 171 ? 0.595 -9.563 15.583 1.00 77.81 171 PHE A O 1
ATOM 1238 N N . GLY A 1 172 ? -0.396 -9.335 13.581 1.00 73.06 172 GLY A N 1
ATOM 1239 C CA . GLY A 1 172 ? -0.555 -10.770 13.337 1.00 73.06 172 GLY A CA 1
ATOM 1240 C C . GLY A 1 172 ? -1.643 -11.441 14.172 1.00 73.06 172 GLY A C 1
ATOM 1241 O O . GLY A 1 172 ? -1.621 -12.663 14.298 1.00 73.06 172 GLY A O 1
ATOM 1242 N N . ASN A 1 173 ? -2.572 -10.661 14.740 1.00 79.25 173 ASN A N 1
ATOM 1243 C CA . ASN A 1 173 ? -3.680 -11.147 15.575 1.00 79.25 173 ASN A CA 1
ATOM 1244 C C . ASN A 1 173 ? -3.196 -12.021 16.739 1.00 79.25 173 ASN A C 1
ATOM 1246 O O . ASN A 1 173 ? -3.823 -13.012 17.107 1.00 79.25 173 ASN A O 1
ATOM 1250 N N . ARG A 1 174 ? -2.022 -11.677 17.272 1.00 79.31 174 ARG A N 1
ATOM 1251 C CA . ARG A 1 174 ? -1.347 -12.446 18.314 1.00 79.31 174 ARG A CA 1
ATOM 1252 C C . ARG A 1 174 ? -1.855 -12.126 19.715 1.00 79.31 174 ARG A C 1
ATOM 1254 O O . ARG A 1 174 ? -1.819 -12.995 20.590 1.00 79.31 174 ARG A O 1
ATOM 1261 N N . TYR A 1 175 ? -2.359 -10.909 19.884 1.00 84.00 175 TYR A N 1
ATOM 1262 C CA . TYR A 1 175 ? -2.933 -10.385 21.112 1.00 84.00 175 TYR A CA 1
ATOM 1263 C C . TYR A 1 175 ? -4.270 -9.695 20.828 1.00 84.00 175 TYR A C 1
ATOM 1265 O O . TYR A 1 175 ? -4.541 -9.296 19.695 1.00 84.00 175 TYR A O 1
ATOM 1273 N N . VAL A 1 176 ? -5.071 -9.521 21.873 1.00 88.12 176 VAL A N 1
ATOM 1274 C CA . VAL A 1 176 ? -6.272 -8.685 21.901 1.00 88.12 176 VAL A CA 1
ATOM 1275 C C . VAL A 1 176 ? -6.105 -7.673 23.029 1.00 88.12 176 VAL A C 1
ATOM 1277 O O . VAL A 1 176 ? -5.926 -8.066 24.179 1.00 88.12 176 VAL A O 1
ATOM 1280 N N . GLY A 1 177 ? -6.157 -6.382 22.704 1.00 88.75 177 GLY A N 1
ATOM 1281 C CA . GLY A 1 177 ? -6.161 -5.322 23.712 1.00 88.75 177 GLY A CA 1
ATOM 1282 C C . GLY A 1 177 ? -7.526 -5.211 24.382 1.00 88.75 177 GLY A C 1
ATOM 1283 O O . GLY A 1 177 ? -8.553 -5.164 23.701 1.00 88.75 177 GLY A O 1
ATOM 1284 N N . GLU A 1 178 ? -7.542 -5.167 25.711 1.00 90.56 178 GLU A N 1
ATOM 1285 C CA . GLU A 1 178 ? -8.733 -4.888 26.511 1.00 90.56 178 GLU A CA 1
ATOM 1286 C C . GLU A 1 178 ? -8.573 -3.540 27.211 1.00 90.56 178 GLU A C 1
ATOM 1288 O O . GLU A 1 178 ? -7.521 -3.238 27.771 1.00 90.56 178 GLU A O 1
ATOM 1293 N N . VAL A 1 179 ? -9.635 -2.735 27.181 1.00 92.81 179 VAL A N 1
ATOM 1294 C CA . VAL A 1 179 ? -9.688 -1.428 27.834 1.00 92.81 179 VAL A CA 1
ATOM 1295 C C . VAL A 1 179 ? -11.058 -1.271 28.481 1.00 92.81 179 VAL A C 1
ATOM 1297 O O . VAL A 1 179 ? -12.083 -1.382 27.804 1.00 92.81 179 VAL A O 1
ATOM 1300 N N . LYS A 1 180 ? -11.085 -1.036 29.793 1.00 93.69 180 LYS A N 1
ATOM 1301 C CA . LYS A 1 180 ? -12.306 -0.861 30.583 1.00 93.69 180 LYS A CA 1
ATOM 1302 C C . LYS A 1 180 ? -12.407 0.579 31.061 1.00 93.69 180 LYS A C 1
ATOM 1304 O O . LYS A 1 180 ? -11.516 1.072 31.745 1.00 93.69 180 LYS A O 1
ATOM 1309 N N . PHE A 1 181 ? -13.513 1.231 30.720 1.00 91.38 181 PHE A N 1
ATOM 1310 C CA . PHE A 1 181 ? -13.846 2.562 31.214 1.00 91.38 181 PHE A CA 1
ATOM 1311 C C . PHE A 1 181 ? -15.179 2.537 31.937 1.00 91.38 181 PHE A C 1
ATOM 1313 O O . PHE A 1 181 ? -16.118 1.866 31.496 1.00 91.38 181 PHE A O 1
ATOM 1320 N N . THR A 1 182 ? -15.285 3.381 32.953 1.00 91.75 182 THR A N 1
ATOM 1321 C CA . THR A 1 182 ? -16.556 3.710 33.581 1.00 91.75 182 THR A CA 1
ATOM 1322 C C . THR A 1 182 ? -17.077 5.023 33.016 1.00 91.75 182 THR A C 1
ATOM 1324 O O . THR A 1 182 ? -16.361 6.027 32.947 1.00 91.75 182 THR A O 1
ATOM 1327 N N . LEU A 1 183 ? -18.348 5.009 32.613 1.00 91.69 183 LEU A N 1
ATOM 1328 C CA . LEU A 1 183 ? -19.081 6.197 32.193 1.00 91.69 183 LEU A CA 1
ATOM 1329 C C . LEU A 1 183 ? -20.027 6.634 33.306 1.00 91.69 183 LEU A C 1
ATOM 1331 O O . LEU A 1 183 ? -20.644 5.802 33.966 1.00 91.69 183 LEU A O 1
ATOM 1335 N N . ASP A 1 184 ? -20.179 7.939 33.477 1.00 90.50 184 ASP A N 1
ATOM 1336 C CA . ASP A 1 184 ? -21.167 8.499 34.388 1.00 90.50 184 ASP A CA 1
ATOM 1337 C C . ASP A 1 184 ? -22.578 8.360 33.793 1.00 90.50 184 ASP A C 1
ATOM 1339 O O . ASP A 1 184 ? -22.860 8.819 32.683 1.00 90.50 184 ASP A O 1
ATOM 1343 N N . ASP A 1 185 ? -23.502 7.753 34.534 1.00 86.12 185 ASP A N 1
ATOM 1344 C CA . ASP A 1 185 ? -24.859 7.493 34.044 1.00 86.12 185 ASP A CA 1
ATOM 1345 C C . ASP A 1 185 ? -25.705 8.764 33.869 1.00 86.12 185 ASP A C 1
ATOM 1347 O O . ASP A 1 185 ? -26.686 8.755 33.119 1.00 86.12 185 ASP A O 1
ATOM 1351 N N . ALA A 1 186 ? -25.354 9.885 34.505 1.00 88.00 186 ALA A N 1
ATOM 1352 C CA . ALA A 1 186 ? -26.082 11.141 34.337 1.00 88.00 186 ALA A CA 1
ATOM 1353 C C . ALA A 1 186 ? -25.599 11.886 33.082 1.00 88.00 186 ALA A C 1
ATOM 1355 O O . ALA A 1 186 ? -26.378 12.162 32.165 1.00 88.00 186 ALA A O 1
ATOM 1356 N N . THR A 1 187 ? -24.299 12.137 33.003 1.00 89.38 187 THR A N 1
ATOM 1357 C CA . THR A 1 187 ? -23.626 12.973 32.003 1.00 89.38 187 THR A CA 1
ATOM 1358 C C . THR A 1 187 ? -23.159 12.195 30.775 1.00 89.38 187 THR A C 1
ATOM 1360 O O . THR A 1 187 ? -23.009 12.779 29.706 1.00 89.38 187 THR A O 1
ATOM 1363 N N . GLY A 1 188 ? -22.954 10.882 30.893 1.00 88.94 188 GLY A N 1
ATOM 1364 C CA . GLY A 1 188 ? -22.389 10.028 29.850 1.00 88.94 188 GLY A CA 1
ATOM 1365 C C . GLY A 1 188 ? -20.894 10.238 29.603 1.00 88.94 188 GLY A C 1
ATOM 1366 O O . GLY A 1 188 ? -20.396 9.729 28.601 1.00 88.94 188 GLY A O 1
ATOM 1367 N N . GLN A 1 189 ? -20.201 11.011 30.446 1.00 91.38 189 GLN A N 1
ATOM 1368 C CA . GLN A 1 189 ? -18.767 11.280 30.318 1.00 91.38 189 GLN A CA 1
ATOM 1369 C C . GLN A 1 189 ? -17.928 10.141 30.903 1.00 91.38 189 GLN A C 1
ATOM 1371 O O . GLN A 1 189 ? -18.387 9.420 31.788 1.00 91.38 189 GLN A O 1
ATOM 1376 N N . VAL A 1 190 ? -16.691 9.997 30.424 1.00 92.81 190 VAL A N 1
ATOM 1377 C CA . VAL A 1 190 ? -15.714 9.069 31.011 1.00 92.81 190 VAL A CA 1
ATOM 1378 C C . VAL A 1 190 ? -15.317 9.563 32.402 1.00 92.81 190 VAL A C 1
ATOM 1380 O O . VAL A 1 190 ? -14.884 10.704 32.552 1.00 92.81 190 VAL A O 1
ATOM 1383 N N . VAL A 1 191 ? -15.458 8.701 33.407 1.00 92.31 191 VAL A N 1
ATOM 1384 C CA . VAL A 1 191 ? -15.095 8.979 34.807 1.00 92.31 191 VAL A CA 1
ATOM 1385 C C . VAL A 1 191 ? -13.712 8.430 35.125 1.00 92.31 191 VAL A C 1
ATOM 1387 O O . VAL A 1 191 ? -12.896 9.109 35.747 1.00 92.31 191 VAL A O 1
ATOM 1390 N N . SER A 1 192 ? -13.452 7.200 34.693 1.00 92.81 192 SER A N 1
ATOM 1391 C CA . SER A 1 192 ? -12.206 6.490 34.956 1.00 92.81 192 SER A CA 1
ATOM 1392 C C . SER A 1 192 ? -11.878 5.517 33.834 1.00 92.81 192 SER A C 1
ATOM 1394 O O . SER A 1 192 ? -12.762 4.986 33.156 1.00 92.81 192 SER A O 1
ATOM 1396 N N . LEU A 1 193 ? -10.577 5.296 33.663 1.00 92.62 193 LEU A N 1
ATOM 1397 C CA . LEU A 1 193 ? -10.028 4.127 32.998 1.00 92.62 193 LEU A CA 1
ATOM 1398 C C . LEU A 1 193 ? -9.700 3.113 34.094 1.00 92.62 193 LEU A C 1
ATOM 1400 O O . LEU A 1 193 ? -8.787 3.339 34.885 1.00 92.62 193 LEU A O 1
ATOM 1404 N N . ASP A 1 194 ? -10.500 2.058 34.182 1.00 92.69 194 ASP A N 1
ATOM 1405 C CA . ASP A 1 194 ? -10.493 1.143 35.323 1.00 92.69 194 ASP A CA 1
ATOM 1406 C C . ASP A 1 194 ? -9.398 0.084 35.204 1.00 92.69 194 ASP A C 1
ATOM 1408 O O . ASP A 1 194 ? -8.811 -0.314 36.206 1.00 92.69 194 ASP A O 1
ATOM 1412 N N . ASP A 1 195 ? -9.164 -0.397 33.983 1.00 91.12 195 ASP A N 1
ATOM 1413 C CA . ASP A 1 195 ? -8.265 -1.514 33.706 1.00 91.12 195 ASP A CA 1
ATOM 1414 C C . ASP A 1 195 ? -7.912 -1.552 32.218 1.00 91.12 195 ASP A C 1
ATOM 1416 O O . ASP A 1 195 ? -8.779 -1.323 31.366 1.00 91.12 195 ASP A O 1
ATOM 1420 N N . THR A 1 196 ? -6.666 -1.884 31.897 1.00 91.31 196 THR A N 1
ATOM 1421 C CA . THR A 1 196 ? -6.257 -2.191 30.528 1.00 91.31 196 THR A CA 1
ATOM 1422 C C . THR A 1 196 ? -5.197 -3.272 30.521 1.00 91.31 196 THR A C 1
ATOM 1424 O O . THR A 1 196 ? -4.412 -3.340 31.454 1.00 91.31 196 THR A O 1
ATOM 1427 N N . ARG A 1 197 ? -5.162 -4.091 29.471 1.00 87.00 197 ARG A N 1
ATOM 1428 C CA . ARG A 1 197 ? -4.170 -5.165 29.344 1.00 87.00 197 ARG A CA 1
ATOM 1429 C C . ARG A 1 197 ? -4.082 -5.697 27.925 1.00 87.00 197 ARG A C 1
ATOM 1431 O O . ARG A 1 197 ? -5.046 -5.587 27.156 1.00 87.00 197 ARG A O 1
ATOM 1438 N N . MET A 1 198 ? -2.982 -6.379 27.621 1.00 86.75 198 MET A N 1
ATOM 1439 C CA . MET A 1 198 ? -2.834 -7.145 26.387 1.00 86.75 198 MET A CA 1
ATOM 1440 C C . MET A 1 198 ? -3.046 -8.637 26.615 1.00 86.75 198 MET A C 1
ATOM 1442 O O . MET A 1 198 ? -2.222 -9.347 27.182 1.00 86.75 198 MET A O 1
ATOM 1446 N N . ILE A 1 199 ? -4.153 -9.154 26.088 1.00 84.56 199 ILE A N 1
ATOM 1447 C CA . ILE A 1 199 ? -4.504 -10.566 26.212 1.00 84.56 199 ILE A CA 1
ATOM 1448 C C . ILE A 1 199 ? -3.808 -11.353 25.107 1.00 84.56 199 ILE A C 1
ATOM 1450 O O . ILE A 1 199 ? -4.082 -11.165 23.921 1.00 84.56 199 ILE A O 1
ATOM 1454 N N . ARG A 1 200 ? -2.939 -12.286 25.485 1.00 81.88 200 ARG A N 1
ATOM 1455 C CA . ARG A 1 200 ? -2.312 -13.234 24.564 1.00 81.88 200 ARG A CA 1
ATOM 1456 C C . ARG A 1 200 ? -3.353 -14.210 24.005 1.00 81.88 200 ARG A C 1
ATOM 1458 O O . ARG A 1 200 ? -3.956 -14.974 24.749 1.00 81.88 200 ARG A O 1
ATOM 1465 N N . VAL A 1 201 ? -3.564 -14.210 22.685 1.00 80.88 201 VAL A N 1
ATOM 1466 C CA . VAL A 1 201 ? -4.532 -15.120 22.028 1.00 80.88 201 VAL A CA 1
ATOM 1467 C C . VAL A 1 201 ? -3.873 -16.249 21.241 1.00 80.88 201 VAL A C 1
ATOM 1469 O O . VAL A 1 201 ? -4.479 -17.296 21.024 1.00 80.88 201 VAL A O 1
ATOM 1472 N N . SER A 1 202 ? -2.616 -16.067 20.843 1.00 74.81 202 SER A N 1
ATOM 1473 C CA . SER A 1 202 ? -1.808 -17.088 20.170 1.00 74.81 202 SER A CA 1
ATOM 1474 C C . SER A 1 202 ? -0.610 -17.481 21.034 1.00 74.81 202 SER A C 1
ATOM 1476 O O . SER A 1 202 ? -0.157 -16.687 21.851 1.00 74.81 202 SER A O 1
ATOM 1478 N N . GLY A 1 203 ? -0.102 -18.701 20.872 1.00 70.12 203 GLY A N 1
ATOM 1479 C CA . GLY A 1 203 ? 0.985 -19.220 21.701 1.00 70.12 203 GLY A CA 1
ATOM 1480 C C . GLY A 1 203 ? 1.278 -20.694 21.434 1.00 70.12 203 GLY A C 1
ATOM 1481 O O . GLY A 1 203 ? 0.562 -21.362 20.678 1.00 70.12 203 GLY A O 1
ATOM 1482 N N . ALA A 1 204 ? 2.338 -21.204 22.051 1.00 70.25 204 ALA A N 1
ATOM 1483 C CA . ALA A 1 204 ? 2.677 -22.617 22.041 1.00 70.25 204 ALA A CA 1
ATOM 1484 C C . ALA A 1 204 ? 1.593 -23.443 22.751 1.00 70.25 204 ALA A C 1
ATOM 1486 O O . ALA A 1 204 ? 0.843 -22.953 23.589 1.00 70.25 204 ALA A O 1
ATOM 1487 N N . ALA A 1 205 ? 1.531 -24.746 22.469 1.00 69.25 205 ALA A N 1
ATOM 1488 C CA . ALA A 1 205 ? 0.596 -25.637 23.163 1.00 69.25 205 ALA A CA 1
ATOM 1489 C C . ALA A 1 205 ? 0.823 -25.697 24.689 1.00 69.25 205 ALA A C 1
ATOM 1491 O O . ALA A 1 205 ? -0.082 -26.096 25.413 1.00 69.25 205 ALA A O 1
ATOM 1492 N N . ALA A 1 206 ? 2.014 -25.310 25.159 1.00 70.25 206 ALA A N 1
ATOM 1493 C CA . ALA A 1 206 ? 2.383 -25.272 26.572 1.00 70.25 206 ALA A CA 1
ATOM 1494 C C . ALA A 1 206 ? 1.976 -23.972 27.295 1.00 70.25 206 ALA A C 1
ATOM 1496 O O . ALA A 1 206 ? 2.105 -23.898 28.514 1.00 70.25 206 ALA A O 1
ATOM 1497 N N . ASP A 1 207 ? 1.504 -22.957 26.569 1.00 73.62 207 ASP A N 1
ATOM 1498 C CA . ASP A 1 207 ? 1.062 -21.691 27.151 1.00 73.62 207 ASP A CA 1
ATOM 1499 C C . ASP A 1 207 ? -0.280 -21.879 27.878 1.00 73.62 207 ASP A C 1
ATOM 1501 O O . ASP A 1 207 ? -1.301 -22.163 27.250 1.00 73.62 207 ASP A O 1
ATOM 1505 N N . ALA A 1 208 ? -0.277 -21.746 29.210 1.00 70.25 208 ALA A N 1
ATOM 1506 C CA . ALA A 1 208 ? -1.430 -22.059 30.066 1.00 70.25 208 ALA A CA 1
ATOM 1507 C C . ALA A 1 208 ? -2.644 -21.130 29.851 1.00 70.25 208 ALA A C 1
ATOM 1509 O O . ALA A 1 208 ? -3.782 -21.538 30.064 1.00 70.25 208 ALA A O 1
ATOM 1510 N N . ASP A 1 209 ? -2.398 -19.897 29.417 1.00 73.69 209 ASP A N 1
ATOM 1511 C CA . ASP A 1 209 ? -3.358 -18.832 29.096 1.00 73.69 209 ASP A CA 1
ATOM 1512 C C . ASP A 1 209 ? -3.718 -18.773 27.602 1.00 73.69 209 ASP A C 1
ATOM 1514 O O . ASP A 1 209 ? -4.450 -17.880 27.177 1.00 73.69 209 ASP A O 1
ATOM 1518 N N . ARG A 1 210 ? -3.248 -19.726 26.783 1.00 74.19 210 ARG A N 1
ATOM 1519 C CA . ARG A 1 210 ? -3.598 -19.774 25.360 1.00 74.19 210 ARG A CA 1
ATOM 1520 C C . ARG A 1 210 ? -5.111 -19.917 25.182 1.00 74.19 210 ARG A C 1
ATOM 1522 O O . ARG A 1 210 ? -5.729 -20.870 25.658 1.00 74.19 210 ARG A O 1
ATOM 1529 N N . VAL A 1 211 ? -5.694 -19.027 24.384 1.00 81.69 211 VAL A N 1
ATOM 1530 C CA . VAL A 1 211 ? -7.108 -19.110 24.009 1.00 81.69 211 VAL A CA 1
ATOM 1531 C C . VAL A 1 211 ? -7.352 -20.352 23.148 1.00 81.69 211 VAL A C 1
ATOM 1533 O O . VAL A 1 211 ? -6.683 -20.587 22.137 1.00 81.69 211 VAL A O 1
ATOM 1536 N N . THR A 1 212 ? -8.324 -21.172 23.558 1.00 84.19 212 THR A N 1
ATOM 1537 C CA . THR A 1 212 ? -8.740 -22.348 22.784 1.00 84.19 212 THR A CA 1
ATOM 1538 C C . THR A 1 212 ? -9.460 -21.887 21.512 1.00 84.19 212 THR A C 1
ATOM 1540 O O . THR A 1 212 ? -10.408 -21.109 21.623 1.00 84.19 212 THR A O 1
ATOM 1543 N N . PRO A 1 213 ? -9.053 -22.349 20.312 1.00 85.94 213 PRO A N 1
ATOM 1544 C CA . PRO A 1 213 ? -9.752 -22.009 19.076 1.00 85.94 213 PRO A CA 1
ATOM 1545 C C . PRO A 1 213 ? -11.223 -22.436 19.113 1.00 85.94 213 PRO A C 1
ATOM 1547 O O . PRO A 1 213 ? -11.535 -23.552 19.532 1.00 85.94 213 PRO A O 1
ATOM 1550 N N . ASP A 1 214 ? -12.118 -21.573 18.632 1.00 91.62 214 ASP A N 1
ATOM 1551 C CA . ASP A 1 214 ? -13.541 -21.898 18.523 1.00 91.62 214 ASP A CA 1
ATOM 1552 C C . ASP A 1 214 ? -13.756 -23.061 17.542 1.00 91.62 214 ASP A C 1
ATOM 1554 O O . ASP A 1 214 ? -13.341 -23.004 16.381 1.00 91.62 214 ASP A O 1
ATOM 1558 N N . ALA A 1 215 ? -14.407 -24.129 18.010 1.00 94.94 215 ALA A N 1
ATOM 1559 C CA . ALA A 1 215 ? -14.580 -25.354 17.233 1.00 94.94 215 ALA A CA 1
ATOM 1560 C C . ALA A 1 215 ? -15.442 -25.146 15.975 1.00 94.94 215 ALA A C 1
ATOM 1562 O O . ALA A 1 215 ? -15.194 -25.786 14.950 1.00 94.94 215 ALA A O 1
ATOM 1563 N N . THR A 1 216 ? -16.420 -24.236 16.032 1.00 97.19 216 THR A N 1
ATOM 1564 C CA . THR A 1 216 ? -17.316 -23.938 14.908 1.00 97.19 216 THR A CA 1
ATOM 1565 C C . THR A 1 216 ? -16.567 -23.179 13.821 1.00 97.19 216 THR A C 1
ATOM 1567 O O . THR A 1 216 ? -16.613 -23.581 12.659 1.00 97.19 216 THR A O 1
ATOM 1570 N N . LEU A 1 217 ? -15.817 -22.133 14.184 1.00 95.19 217 LEU A N 1
ATOM 1571 C CA . LEU A 1 217 ? -14.963 -21.392 13.251 1.00 95.19 217 LEU A CA 1
ATOM 1572 C C . LEU A 1 217 ? -13.864 -22.280 12.668 1.00 95.19 217 LEU A C 1
ATOM 1574 O O . LEU A 1 217 ? -13.570 -22.185 11.474 1.00 95.19 217 LEU A O 1
ATOM 1578 N N . ASN A 1 218 ? -13.292 -23.185 13.467 1.00 93.62 218 ASN A N 1
ATOM 1579 C CA . ASN A 1 218 ? -12.304 -24.130 12.961 1.00 93.62 218 ASN A CA 1
ATOM 1580 C C . ASN A 1 218 ? -12.894 -25.021 11.862 1.00 93.62 218 ASN A C 1
ATOM 1582 O O . ASN A 1 218 ? -12.326 -25.111 10.777 1.00 93.62 218 ASN A O 1
ATOM 1586 N N . ALA A 1 219 ? -14.052 -25.635 12.114 1.00 96.44 219 ALA A N 1
ATOM 1587 C CA . ALA A 1 219 ? -14.685 -26.538 11.158 1.00 96.44 219 ALA A CA 1
ATOM 1588 C C . ALA A 1 219 ? -15.246 -25.816 9.920 1.00 96.44 219 ALA A C 1
ATOM 1590 O O . ALA A 1 219 ? -15.138 -26.333 8.810 1.00 96.44 219 ALA A O 1
ATOM 1591 N N . ALA A 1 220 ? -15.844 -24.634 10.099 1.00 97.19 220 ALA A N 1
ATOM 1592 C CA . ALA A 1 220 ? -16.545 -23.921 9.032 1.00 97.19 220 ALA A CA 1
ATOM 1593 C C . ALA A 1 220 ? -15.645 -22.992 8.202 1.00 97.19 220 ALA A C 1
ATOM 1595 O O . ALA A 1 220 ? -15.991 -22.689 7.062 1.00 97.19 220 ALA A O 1
ATOM 1596 N N . VAL A 1 221 ? -14.515 -22.530 8.751 1.00 96.19 221 VAL A N 1
ATOM 1597 C CA . VAL A 1 221 ? -13.644 -21.533 8.103 1.00 96.19 221 VAL A CA 1
ATOM 1598 C C . VAL A 1 221 ? -12.202 -22.020 8.013 1.00 96.19 221 VAL A C 1
ATOM 1600 O O . VAL A 1 221 ? -11.680 -22.173 6.911 1.00 96.19 221 VAL A O 1
ATOM 1603 N N . VAL A 1 222 ? -11.553 -22.296 9.149 1.00 93.00 222 VAL A N 1
ATOM 1604 C CA . VAL A 1 222 ? -10.101 -22.551 9.180 1.00 93.00 222 VAL A CA 1
ATOM 1605 C C . VAL A 1 222 ? -9.741 -23.823 8.412 1.00 93.00 222 VAL A C 1
ATOM 1607 O O . VAL A 1 222 ? -8.886 -23.780 7.532 1.00 93.00 222 VAL A O 1
ATOM 1610 N N . THR A 1 223 ? -10.404 -24.948 8.691 1.00 96.12 223 THR A N 1
ATOM 1611 C CA . THR A 1 223 ? -10.132 -26.225 8.017 1.00 96.12 223 THR A CA 1
ATOM 1612 C C . THR A 1 223 ? -10.396 -26.155 6.506 1.00 96.12 223 THR A C 1
ATOM 1614 O O . THR A 1 223 ? -9.504 -26.545 5.754 1.00 96.12 223 THR A O 1
ATOM 1617 N N . PRO A 1 224 ? -11.537 -25.630 6.012 1.00 97.88 224 PRO A N 1
ATOM 1618 C CA . PRO A 1 224 ? -11.744 -25.442 4.576 1.00 97.88 224 PRO A CA 1
ATOM 1619 C C . PRO A 1 224 ? -10.677 -24.572 3.899 1.00 97.88 224 PRO A C 1
ATOM 1621 O O . PRO A 1 224 ? -10.182 -24.950 2.838 1.00 97.88 224 PRO A O 1
ATOM 1624 N N . VAL A 1 225 ? -10.274 -23.453 4.516 1.00 96.06 225 VAL A N 1
ATOM 1625 C CA . VAL A 1 225 ? -9.217 -22.579 3.974 1.00 96.06 225 VAL A CA 1
ATOM 1626 C C . VAL A 1 225 ? -7.875 -23.309 3.925 1.00 96.06 225 VAL A C 1
ATOM 1628 O O . VAL A 1 225 ? -7.206 -23.282 2.895 1.00 96.06 225 VAL A O 1
ATOM 1631 N N . LEU A 1 226 ? -7.496 -24.019 4.991 1.00 95.19 226 LEU A N 1
ATOM 1632 C CA . LEU A 1 226 ? -6.259 -24.806 5.017 1.00 95.19 226 LEU A CA 1
ATOM 1633 C C . LEU A 1 226 ? -6.271 -25.940 3.986 1.00 95.19 226 LEU A C 1
ATOM 1635 O O . LEU A 1 226 ? -5.252 -26.180 3.346 1.00 95.19 226 LEU A O 1
ATOM 1639 N N . ASN A 1 227 ? -7.411 -26.603 3.778 1.00 96.75 227 ASN A N 1
ATOM 1640 C CA . ASN A 1 227 ? -7.554 -27.629 2.744 1.00 96.75 227 ASN A CA 1
ATOM 1641 C C . ASN A 1 227 ? -7.391 -27.034 1.340 1.00 96.75 227 ASN A C 1
ATOM 1643 O O . ASN A 1 227 ? -6.710 -27.626 0.505 1.00 96.75 227 ASN A O 1
ATOM 1647 N N . TYR A 1 228 ? -7.971 -25.857 1.085 1.00 95.69 228 TYR A N 1
ATOM 1648 C CA . TYR A 1 228 ? -7.800 -25.143 -0.180 1.00 95.69 228 TYR A CA 1
ATOM 1649 C C . TYR A 1 228 ? -6.333 -24.751 -0.414 1.00 95.69 228 TYR A C 1
ATOM 1651 O O . TYR A 1 228 ? -5.775 -25.061 -1.464 1.00 95.69 228 TYR A O 1
ATOM 1659 N N . VAL A 1 229 ? -5.668 -24.166 0.590 1.00 93.88 229 VAL A N 1
ATOM 1660 C CA . VAL A 1 229 ? -4.231 -23.839 0.529 1.00 93.88 229 VAL A CA 1
ATOM 1661 C C . VAL A 1 229 ? -3.389 -25.100 0.316 1.00 93.88 229 VAL A C 1
ATOM 1663 O O . VAL A 1 229 ? -2.477 -25.104 -0.505 1.00 93.88 229 VAL A O 1
ATOM 1666 N N . SER A 1 230 ? -3.717 -26.204 0.993 1.00 95.19 230 SER A N 1
ATOM 1667 C CA . SER A 1 230 ? -3.030 -27.483 0.804 1.00 95.19 230 SER A CA 1
ATOM 1668 C C . SER A 1 230 ? -3.212 -28.037 -0.608 1.00 95.19 230 SER A C 1
ATOM 1670 O O . SER A 1 230 ? -2.282 -28.649 -1.126 1.00 95.19 230 SER A O 1
ATOM 1672 N N . ALA A 1 231 ? -4.376 -27.841 -1.233 1.00 96.75 231 ALA A N 1
ATOM 1673 C CA . ALA A 1 231 ? -4.608 -28.245 -2.616 1.00 96.75 231 ALA A CA 1
ATOM 1674 C C . ALA A 1 231 ? -3.759 -27.414 -3.593 1.00 96.75 231 ALA A C 1
ATOM 1676 O O . ALA A 1 231 ? -3.140 -27.987 -4.488 1.00 96.75 231 ALA A O 1
ATOM 1677 N N . LEU A 1 232 ? -3.645 -26.096 -3.375 1.00 94.25 232 LEU A N 1
ATOM 1678 C CA . LEU A 1 232 ? -2.751 -25.227 -4.156 1.00 94.25 232 LEU A CA 1
ATOM 1679 C C . LEU A 1 232 ? -1.278 -25.637 -4.006 1.00 94.25 232 LEU A C 1
ATOM 1681 O O . LEU A 1 232 ? -0.557 -25.730 -4.998 1.00 94.25 232 LEU A O 1
ATOM 1685 N N . ASN A 1 233 ? -0.842 -25.935 -2.780 1.00 92.56 233 ASN A N 1
ATOM 1686 C CA . ASN A 1 233 ? 0.521 -26.392 -2.491 1.00 92.56 233 ASN A CA 1
ATOM 1687 C C . ASN A 1 233 ? 0.804 -27.809 -3.023 1.00 92.56 233 ASN A C 1
ATOM 1689 O O . ASN A 1 233 ? 1.958 -28.195 -3.165 1.00 92.56 233 ASN A O 1
ATOM 1693 N N . ALA A 1 234 ? -0.222 -28.615 -3.305 1.00 93.50 234 ALA A N 1
ATOM 1694 C CA . ALA A 1 234 ? -0.049 -29.938 -3.906 1.00 93.50 234 ALA A CA 1
ATOM 1695 C C . ALA A 1 234 ? 0.058 -29.881 -5.440 1.00 93.50 234 ALA A C 1
ATOM 1697 O O . ALA A 1 234 ? 0.579 -30.811 -6.059 1.00 93.50 234 ALA A O 1
ATOM 1698 N N . GLN A 1 235 ? -0.430 -28.806 -6.065 1.00 93.19 235 GLN A N 1
ATOM 1699 C CA . GLN A 1 235 ? -0.396 -28.635 -7.512 1.00 93.19 235 GLN A CA 1
ATOM 1700 C C . GLN A 1 235 ? 0.993 -28.175 -7.966 1.00 93.19 235 GLN A C 1
ATOM 1702 O O . GLN A 1 235 ? 1.279 -26.982 -8.006 1.00 93.19 235 GLN A O 1
ATOM 1707 N N . VAL A 1 236 ? 1.856 -29.123 -8.331 1.00 89.38 236 VAL A N 1
ATOM 1708 C CA . VAL A 1 236 ? 3.161 -28.831 -8.943 1.00 89.38 236 VAL A CA 1
ATOM 1709 C C . VAL A 1 236 ? 2.951 -28.269 -10.349 1.00 89.38 236 VAL A C 1
ATOM 1711 O O . VAL A 1 236 ? 2.322 -28.914 -11.186 1.00 89.38 236 VAL A O 1
ATOM 1714 N N . ILE A 1 237 ? 3.482 -27.074 -10.599 1.00 85.25 237 ILE A N 1
ATOM 1715 C CA . ILE A 1 237 ? 3.408 -26.379 -11.894 1.00 85.25 237 ILE A CA 1
ATOM 1716 C C . ILE A 1 237 ? 4.754 -26.345 -12.624 1.00 85.25 237 ILE A C 1
ATOM 1718 O O . ILE A 1 237 ? 4.776 -26.158 -13.835 1.00 85.25 237 ILE A O 1
ATOM 1722 N N . GLY A 1 238 ? 5.865 -26.577 -11.919 1.00 80.38 238 GLY A N 1
ATOM 1723 C CA . GLY A 1 238 ? 7.201 -26.640 -12.508 1.00 80.38 238 GLY A CA 1
ATOM 1724 C C . GLY A 1 238 ? 8.258 -27.120 -11.516 1.00 80.38 238 GLY A C 1
ATOM 1725 O O . GLY A 1 238 ? 7.938 -27.572 -10.416 1.00 80.38 238 GLY A O 1
ATOM 1726 N N . THR A 1 239 ? 9.530 -27.020 -11.899 1.00 77.19 239 THR A N 1
ATOM 1727 C CA . THR A 1 239 ? 10.681 -27.354 -11.044 1.00 77.19 239 THR A CA 1
ATOM 1728 C C . THR A 1 239 ? 11.839 -26.377 -11.253 1.00 77.19 239 THR A C 1
ATOM 1730 O O . THR A 1 239 ? 12.102 -25.927 -12.371 1.00 77.19 239 THR A O 1
ATOM 1733 N N . THR A 1 240 ? 12.562 -26.099 -10.171 1.00 73.06 240 THR A N 1
ATOM 1734 C CA . THR A 1 240 ? 13.860 -25.403 -10.138 1.00 73.06 240 THR A CA 1
ATOM 1735 C C . THR A 1 240 ? 14.904 -26.428 -9.641 1.00 73.06 240 THR A C 1
ATOM 1737 O O . THR A 1 240 ? 14.626 -27.162 -8.707 1.00 73.06 240 THR A O 1
ATOM 1740 N N . ALA A 1 241 ? 16.065 -26.652 -10.253 1.00 70.62 241 ALA A N 1
ATOM 1741 C CA . ALA A 1 241 ? 17.062 -25.628 -10.395 1.00 70.62 241 ALA A CA 1
ATOM 1742 C C . ALA A 1 241 ? 17.885 -25.411 -9.147 1.00 70.62 241 ALA A C 1
ATOM 1744 O O . ALA A 1 241 ? 18.717 -26.183 -8.665 1.00 70.62 241 ALA A O 1
ATOM 1745 N N . ILE A 1 242 ? 17.661 -24.198 -8.735 1.00 68.50 242 ILE A N 1
ATOM 1746 C CA . ILE A 1 242 ? 18.495 -23.390 -7.913 1.00 68.50 242 ILE A CA 1
ATOM 1747 C C . ILE A 1 242 ? 17.592 -22.804 -6.849 1.00 68.50 242 ILE A C 1
ATOM 1749 O O . ILE A 1 242 ? 16.359 -22.790 -6.950 1.00 68.50 242 ILE A O 1
ATOM 1753 N N . LYS A 1 243 ? 18.233 -22.259 -5.830 1.00 78.62 243 LYS A N 1
ATOM 1754 C CA . LYS A 1 243 ? 17.560 -21.337 -4.940 1.00 78.62 243 LYS A CA 1
ATOM 1755 C C . LYS A 1 243 ? 17.163 -20.088 -5.733 1.00 78.62 243 LYS A C 1
ATOM 1757 O O . LYS A 1 243 ? 18.009 -19.481 -6.384 1.00 78.62 243 LYS A O 1
ATOM 1762 N N . LEU A 1 244 ? 15.904 -19.678 -5.627 1.00 80.06 244 LEU A N 1
ATOM 1763 C CA . LEU A 1 244 ? 15.431 -18.404 -6.168 1.00 80.06 244 LEU A CA 1
ATOM 1764 C C . LEU A 1 244 ? 15.315 -17.412 -5.007 1.00 80.06 244 LEU A C 1
ATOM 1766 O O . LEU A 1 244 ? 14.411 -17.510 -4.173 1.00 80.06 244 LEU A O 1
ATOM 1770 N N . ASN A 1 245 ? 16.288 -16.502 -4.921 1.00 79.81 245 ASN A N 1
ATOM 1771 C CA . ASN A 1 245 ? 16.409 -15.520 -3.840 1.00 79.81 245 ASN A CA 1
ATOM 1772 C C . ASN A 1 245 ? 15.323 -14.439 -3.961 1.00 79.81 245 ASN A C 1
ATOM 1774 O O . ASN A 1 245 ? 15.320 -13.687 -4.924 1.00 79.81 245 ASN A O 1
ATOM 1778 N N . GLY A 1 246 ? 14.424 -14.361 -2.980 1.00 81.50 246 GLY A N 1
ATOM 1779 C CA . GLY A 1 246 ? 13.411 -13.311 -2.829 1.00 81.50 246 GLY A CA 1
ATOM 1780 C C . GLY A 1 246 ? 13.912 -12.140 -1.963 1.00 81.50 246 GLY A C 1
ATOM 1781 O O . GLY A 1 246 ? 15.038 -11.681 -2.159 1.00 81.50 246 GLY A O 1
ATOM 1782 N N . PRO A 1 247 ? 13.120 -11.615 -1.005 1.00 77.62 247 PRO A N 1
ATOM 1783 C CA . PRO A 1 247 ? 13.533 -10.473 -0.188 1.00 77.62 247 PRO A CA 1
ATOM 1784 C C . PRO A 1 247 ? 14.582 -10.834 0.871 1.00 77.62 247 PRO A C 1
ATOM 1786 O O . PRO A 1 247 ? 14.457 -11.825 1.589 1.00 77.62 247 PRO A O 1
ATOM 1789 N N . THR A 1 248 ? 15.570 -9.954 1.032 1.00 67.69 248 THR A N 1
ATOM 1790 C CA . THR A 1 248 ? 16.526 -9.948 2.147 1.00 67.69 248 THR A CA 1
ATOM 1791 C C . THR A 1 248 ? 16.376 -8.641 2.920 1.00 67.69 248 THR A C 1
ATOM 1793 O O . THR A 1 248 ? 16.562 -7.566 2.358 1.00 67.69 248 THR A O 1
ATOM 1796 N N . HIS A 1 249 ? 16.031 -8.719 4.208 1.00 56.34 249 HIS A N 1
ATOM 1797 C CA . HIS A 1 249 ? 15.850 -7.547 5.084 1.00 56.34 249 HIS A CA 1
ATOM 1798 C C . HIS A 1 249 ? 17.048 -7.302 6.018 1.00 56.34 249 HIS A C 1
ATOM 1800 O O . HIS A 1 249 ? 16.928 -6.593 7.013 1.00 56.34 249 HIS A O 1
ATOM 1806 N N . ALA A 1 250 ? 18.199 -7.920 5.746 1.00 51.28 250 ALA A N 1
ATOM 1807 C CA . ALA A 1 250 ? 19.374 -7.757 6.590 1.00 51.28 250 ALA A CA 1
ATOM 1808 C C . ALA A 1 250 ? 20.006 -6.377 6.350 1.00 51.28 250 ALA A C 1
ATOM 1810 O O . ALA A 1 250 ? 20.660 -6.152 5.332 1.00 51.28 250 ALA A O 1
ATOM 1811 N N . SER A 1 251 ? 19.824 -5.459 7.300 1.00 49.28 251 SER A N 1
ATOM 1812 C CA . SER A 1 251 ? 20.642 -4.252 7.402 1.00 49.28 251 SER A CA 1
ATOM 1813 C C . SER A 1 251 ? 22.081 -4.656 7.734 1.00 49.28 251 SER A C 1
ATOM 1815 O O . SER A 1 251 ? 22.320 -5.338 8.732 1.00 49.28 251 SER A O 1
ATOM 1817 N N . CYS A 1 252 ? 23.043 -4.250 6.907 1.00 49.28 252 CYS A N 1
ATOM 1818 C CA . CYS A 1 252 ? 24.458 -4.504 7.160 1.00 49.28 252 CYS A CA 1
ATOM 1819 C C . CYS A 1 252 ? 25.004 -3.487 8.172 1.00 49.28 252 CYS A C 1
ATOM 1821 O O . CYS A 1 252 ? 25.461 -2.413 7.787 1.00 49.28 252 CYS A O 1
ATOM 1823 N N . THR A 1 253 ? 24.956 -3.805 9.469 1.00 49.44 253 THR A N 1
ATOM 1824 C CA . THR A 1 253 ? 25.534 -2.952 10.521 1.00 49.44 253 THR A CA 1
ATOM 1825 C C . THR A 1 253 ? 26.228 -3.768 11.624 1.00 49.44 253 THR A C 1
ATOM 1827 O O . THR A 1 253 ? 25.586 -4.634 12.220 1.00 49.44 253 THR A O 1
ATOM 1830 N N . PRO A 1 254 ? 27.510 -3.483 11.958 1.00 52.25 254 PRO A N 1
ATOM 1831 C CA . PRO A 1 254 ? 28.438 -2.558 11.293 1.00 52.25 254 PRO A CA 1
ATOM 1832 C C . PRO A 1 254 ? 29.123 -3.197 10.069 1.00 52.25 254 PRO A C 1
ATOM 1834 O O . PRO A 1 254 ? 29.404 -4.393 10.046 1.00 52.25 254 PRO A O 1
ATOM 1837 N N . ALA A 1 255 ? 29.424 -2.386 9.053 1.00 43.62 255 ALA A N 1
ATOM 1838 C CA . ALA A 1 255 ? 30.239 -2.809 7.916 1.00 43.62 255 ALA A CA 1
ATOM 1839 C C . ALA A 1 255 ? 31.686 -3.134 8.359 1.00 43.62 255 ALA A C 1
ATOM 1841 O O . ALA A 1 255 ? 32.198 -2.467 9.264 1.00 43.62 255 ALA A O 1
ATOM 1842 N N . PRO A 1 256 ? 32.377 -4.101 7.720 1.00 51.31 256 PRO A N 1
ATOM 1843 C CA . PRO A 1 256 ? 31.965 -4.885 6.552 1.00 51.31 256 PRO A CA 1
ATOM 1844 C C . PRO A 1 256 ? 31.260 -6.202 6.935 1.00 51.31 256 PRO A C 1
ATOM 1846 O O . PRO A 1 256 ? 31.808 -7.012 7.679 1.00 51.31 256 PRO A O 1
ATOM 1849 N N . CYS A 1 257 ? 30.070 -6.450 6.382 1.00 51.19 257 CYS A N 1
ATOM 1850 C CA . CYS A 1 257 ? 29.381 -7.740 6.480 1.00 51.19 257 CYS A CA 1
ATOM 1851 C C . CYS A 1 257 ? 29.224 -8.378 5.090 1.00 51.19 257 CYS A C 1
ATOM 1853 O O . CYS A 1 257 ? 29.315 -7.696 4.067 1.00 51.19 257 CYS A O 1
ATOM 1855 N N . GLN A 1 258 ? 28.999 -9.694 5.042 1.00 51.78 258 GLN A N 1
ATOM 1856 C CA . GLN A 1 258 ? 28.650 -10.379 3.798 1.00 51.78 258 GLN A CA 1
ATOM 1857 C C . GLN A 1 258 ? 27.215 -10.007 3.407 1.00 51.78 258 GLN A C 1
ATOM 1859 O O . GLN A 1 258 ? 26.263 -10.388 4.089 1.00 51.78 258 GLN A O 1
ATOM 1864 N N . TYR A 1 259 ? 27.066 -9.253 2.317 1.00 58.16 259 TYR A N 1
ATOM 1865 C CA . TYR A 1 259 ? 25.765 -8.956 1.726 1.00 58.16 259 TYR A CA 1
ATOM 1866 C C . TYR A 1 259 ? 25.096 -10.253 1.265 1.00 58.16 259 TYR A C 1
ATOM 1868 O O . TYR A 1 259 ? 25.710 -11.071 0.584 1.00 58.16 259 TYR A O 1
ATOM 1876 N N . THR A 1 260 ? 23.834 -10.444 1.649 1.00 67.25 260 THR A N 1
ATOM 1877 C CA . THR A 1 260 ? 22.988 -11.482 1.053 1.00 67.25 260 THR A CA 1
ATOM 1878 C C . THR A 1 260 ? 22.165 -10.832 -0.047 1.00 67.25 260 THR A C 1
ATOM 1880 O O . THR A 1 260 ? 21.443 -9.869 0.219 1.00 67.25 260 THR A O 1
ATOM 1883 N N . GLU A 1 261 ? 22.297 -11.348 -1.263 1.00 70.12 261 GLU A N 1
ATOM 1884 C CA . GLU A 1 261 ? 21.532 -10.904 -2.426 1.00 70.12 261 GLU A CA 1
ATOM 1885 C C . GLU A 1 261 ? 20.038 -11.175 -2.232 1.00 70.12 261 GLU A C 1
ATOM 1887 O O . GLU A 1 261 ? 19.624 -12.281 -1.863 1.00 70.12 261 GLU A O 1
ATOM 1892 N N . GLY A 1 262 ? 19.228 -10.167 -2.527 1.00 76.12 262 GLY A N 1
ATOM 1893 C CA . GLY A 1 262 ? 17.782 -10.247 -2.561 1.00 76.12 262 GLY A CA 1
ATOM 1894 C C . GLY A 1 262 ? 17.195 -9.214 -3.514 1.00 76.12 262 GLY A C 1
ATOM 1895 O O . GLY A 1 262 ? 17.837 -8.236 -3.885 1.00 76.12 262 GLY A O 1
ATOM 1896 N N . VAL A 1 263 ? 15.924 -9.396 -3.862 1.00 79.31 263 VAL A N 1
ATOM 1897 C CA . VAL A 1 263 ? 15.183 -8.603 -4.871 1.00 79.31 263 VAL A CA 1
ATOM 1898 C C . VAL A 1 263 ? 15.135 -7.084 -4.631 1.00 79.31 263 VAL A C 1
ATOM 1900 O O . VAL A 1 263 ? 14.585 -6.360 -5.451 1.00 79.31 263 VAL A O 1
ATOM 1903 N N . ARG A 1 264 ? 15.637 -6.586 -3.493 1.00 79.38 264 ARG A N 1
ATOM 1904 C CA . ARG A 1 264 ? 15.667 -5.154 -3.140 1.00 79.38 264 ARG A CA 1
ATOM 1905 C C . ARG A 1 264 ? 17.062 -4.532 -3.165 1.00 79.38 264 ARG A C 1
ATOM 1907 O O . ARG A 1 264 ? 17.170 -3.328 -2.986 1.00 79.38 264 ARG A O 1
ATOM 1914 N N . ASN A 1 265 ? 18.117 -5.335 -3.284 1.00 71.06 265 ASN A N 1
ATOM 1915 C CA . ASN A 1 265 ? 19.500 -4.858 -3.196 1.00 71.06 265 ASN A CA 1
ATOM 1916 C C . ASN A 1 265 ? 20.415 -5.428 -4.289 1.00 71.06 265 ASN A C 1
ATOM 1918 O O . ASN A 1 265 ? 21.560 -4.998 -4.391 1.00 71.06 265 ASN A O 1
ATOM 1922 N N . ALA A 1 266 ? 19.932 -6.388 -5.077 1.00 73.00 266 ALA A N 1
ATOM 1923 C CA . ALA A 1 266 ? 20.669 -7.022 -6.153 1.00 73.00 266 ALA A CA 1
ATOM 1924 C C . ALA A 1 266 ? 19.704 -7.576 -7.208 1.00 73.00 266 ALA A C 1
ATOM 1926 O O . ALA A 1 266 ? 18.525 -7.830 -6.935 1.00 73.00 266 ALA A O 1
ATOM 1927 N N . GLU A 1 267 ? 20.231 -7.817 -8.404 1.00 74.19 267 GLU A N 1
ATOM 1928 C CA . GLU A 1 267 ? 19.575 -8.681 -9.377 1.00 74.19 267 GLU A CA 1
ATOM 1929 C C . GLU A 1 267 ? 19.487 -10.108 -8.817 1.00 74.19 267 GLU A C 1
ATOM 1931 O O . GLU A 1 267 ? 20.405 -10.599 -8.159 1.00 74.19 267 GLU A O 1
ATOM 1936 N N . THR A 1 268 ? 18.361 -10.784 -9.038 1.00 76.56 268 THR A N 1
ATOM 1937 C CA . THR A 1 268 ? 18.156 -12.149 -8.544 1.00 76.56 268 THR A CA 1
ATOM 1938 C C . THR A 1 268 ? 17.388 -12.972 -9.561 1.00 76.56 268 THR A C 1
ATOM 1940 O O . THR A 1 268 ? 16.504 -12.458 -10.243 1.00 76.56 268 THR A O 1
ATOM 1943 N N . GLY A 1 269 ? 17.621 -14.288 -9.576 1.00 76.06 269 GLY A N 1
ATOM 1944 C CA . GLY A 1 269 ? 16.838 -15.199 -10.415 1.00 76.06 269 GLY A CA 1
ATOM 1945 C C . GLY A 1 269 ? 15.327 -15.142 -10.141 1.00 76.06 269 GLY A C 1
ATOM 1946 O O . GLY A 1 269 ? 14.540 -15.334 -11.059 1.00 76.06 269 GLY A O 1
ATOM 1947 N N . MET A 1 270 ? 14.900 -14.829 -8.906 1.00 85.00 270 MET A N 1
ATOM 1948 C CA . MET A 1 270 ? 13.475 -14.617 -8.607 1.00 85.00 270 MET A CA 1
ATOM 1949 C C . MET A 1 270 ? 12.944 -13.333 -9.250 1.00 85.00 270 MET A C 1
ATOM 1951 O O . MET A 1 270 ? 11.866 -13.348 -9.837 1.00 85.00 270 MET A O 1
ATOM 1955 N N . GLY A 1 271 ? 13.687 -12.227 -9.135 1.00 85.81 271 GLY A N 1
ATOM 1956 C CA . GLY A 1 271 ? 13.332 -10.960 -9.776 1.00 85.81 271 GLY A CA 1
ATOM 1957 C C . GLY A 1 271 ? 13.183 -11.122 -11.286 1.00 85.81 271 GLY A C 1
ATOM 1958 O O . GLY A 1 271 ? 12.162 -10.721 -11.843 1.00 85.81 271 GLY A O 1
ATOM 1959 N N . ASN A 1 272 ? 14.141 -11.805 -11.912 1.00 81.69 272 ASN A N 1
ATOM 1960 C CA . ASN A 1 272 ? 14.159 -12.036 -13.355 1.00 81.69 272 ASN A CA 1
ATOM 1961 C C . ASN A 1 272 ? 12.990 -12.930 -13.787 1.00 81.69 272 ASN A C 1
ATOM 1963 O O . ASN A 1 272 ? 12.263 -12.573 -14.709 1.00 81.69 272 ASN A O 1
ATOM 1967 N N . LEU A 1 273 ? 12.722 -14.021 -13.058 1.00 84.69 273 LEU A N 1
ATOM 1968 C CA . LEU A 1 273 ? 11.579 -14.901 -13.319 1.00 84.69 273 LEU A CA 1
ATOM 1969 C C . LEU A 1 273 ? 10.236 -14.154 -13.250 1.00 84.69 273 LEU A C 1
ATOM 1971 O O . LEU A 1 273 ? 9.362 -14.367 -14.089 1.00 84.69 273 LEU A O 1
ATOM 1975 N N . VAL A 1 274 ? 10.054 -13.278 -12.258 1.00 91.62 274 VAL A N 1
ATOM 1976 C CA . VAL A 1 274 ? 8.819 -12.491 -12.117 1.00 91.62 274 VAL A CA 1
ATOM 1977 C C . VAL A 1 274 ? 8.709 -11.420 -13.209 1.00 91.62 274 VAL A C 1
ATOM 1979 O O . VAL A 1 274 ? 7.622 -11.217 -13.750 1.00 91.62 274 VAL A O 1
ATOM 1982 N N . ALA A 1 275 ? 9.810 -10.755 -13.567 1.00 88.62 275 ALA A N 1
ATOM 1983 C CA . ALA A 1 275 ? 9.829 -9.799 -14.672 1.00 88.62 275 ALA A CA 1
ATOM 1984 C C . ALA A 1 275 ? 9.480 -10.479 -16.006 1.00 88.62 275 ALA A C 1
ATOM 1986 O O . ALA A 1 275 ? 8.604 -9.997 -16.726 1.00 88.62 275 ALA A O 1
ATOM 1987 N N . ASP A 1 276 ? 10.072 -11.641 -16.292 1.00 84.69 276 ASP A N 1
ATOM 1988 C CA . ASP A 1 276 ? 9.746 -12.438 -17.477 1.00 84.69 276 ASP A CA 1
ATOM 1989 C C . ASP A 1 276 ? 8.290 -12.919 -17.464 1.00 84.69 276 ASP A C 1
ATOM 1991 O O . ASP A 1 276 ? 7.638 -12.911 -18.505 1.00 84.69 276 ASP A O 1
ATOM 1995 N N . ALA A 1 277 ? 7.731 -13.267 -16.300 1.00 89.69 277 ALA A N 1
ATOM 1996 C CA . ALA A 1 277 ? 6.327 -13.661 -16.196 1.00 89.69 277 ALA A CA 1
ATOM 1997 C C . ALA A 1 277 ? 5.381 -12.525 -16.597 1.00 89.69 277 ALA A C 1
ATOM 1999 O O . ALA A 1 277 ? 4.427 -12.730 -17.351 1.00 89.69 277 ALA A O 1
ATOM 2000 N N . MET A 1 278 ? 5.664 -11.307 -16.136 1.00 90.50 278 MET A N 1
ATOM 2001 C CA . MET A 1 278 ? 4.899 -10.130 -16.536 1.00 90.50 278 MET A CA 1
ATOM 2002 C C . MET A 1 278 ? 5.091 -9.797 -18.013 1.00 90.50 278 MET A C 1
ATOM 2004 O O . MET A 1 278 ? 4.121 -9.465 -18.688 1.00 90.50 278 MET A O 1
ATOM 2008 N N . ARG A 1 279 ? 6.315 -9.919 -18.531 1.00 88.00 279 ARG A N 1
ATOM 2009 C CA . ARG A 1 279 ? 6.630 -9.711 -19.948 1.00 88.00 279 ARG A CA 1
ATOM 2010 C C . ARG A 1 279 ? 5.879 -10.695 -20.847 1.00 88.00 279 ARG A C 1
ATOM 2012 O O . ARG A 1 279 ? 5.282 -10.281 -21.838 1.00 88.00 279 ARG A O 1
ATOM 2019 N N . PHE A 1 280 ? 5.847 -11.970 -20.457 1.00 85.12 280 PHE A N 1
ATOM 2020 C CA . PHE A 1 280 ? 5.097 -13.037 -21.117 1.00 85.12 280 PHE A CA 1
ATOM 2021 C C . PHE A 1 280 ? 3.590 -12.749 -21.112 1.00 85.12 280 PHE A C 1
ATOM 2023 O O . PHE A 1 280 ? 2.954 -12.763 -22.164 1.00 85.12 280 PHE A O 1
ATOM 2030 N N . ALA A 1 281 ? 3.026 -12.397 -19.954 1.00 89.19 281 ALA A N 1
ATOM 2031 C CA . ALA A 1 281 ? 1.607 -12.067 -19.823 1.00 89.19 281 ALA A CA 1
ATOM 2032 C C . ALA A 1 281 ? 1.201 -10.783 -20.571 1.00 89.19 281 ALA A C 1
ATOM 2034 O O . ALA A 1 281 ? 0.116 -10.711 -21.148 1.00 89.19 281 ALA A O 1
ATOM 2035 N N . GLY A 1 282 ? 2.060 -9.762 -20.557 1.00 87.62 282 GLY A N 1
ATOM 2036 C CA . GLY A 1 282 ? 1.843 -8.483 -21.233 1.00 87.62 282 GLY A CA 1
ATOM 2037 C C . GLY A 1 282 ? 2.164 -8.508 -22.729 1.00 87.62 282 GLY A C 1
ATOM 2038 O O . GLY A 1 282 ? 1.783 -7.578 -23.442 1.00 87.62 282 GLY A O 1
ATOM 2039 N N . ASN A 1 283 ? 2.850 -9.553 -23.209 1.00 85.19 283 ASN A N 1
ATOM 2040 C CA . ASN A 1 283 ? 3.431 -9.635 -24.549 1.00 85.19 283 ASN A CA 1
ATOM 2041 C C . ASN A 1 283 ? 4.198 -8.345 -24.899 1.00 85.19 283 ASN A C 1
ATOM 2043 O O . ASN A 1 283 ? 3.837 -7.609 -25.831 1.00 85.19 283 ASN A O 1
ATOM 2047 N N . THR A 1 284 ? 5.196 -8.035 -24.067 1.00 84.88 284 THR A N 1
ATOM 2048 C CA . THR A 1 284 ? 6.013 -6.821 -24.175 1.00 84.88 284 THR A CA 1
ATOM 2049 C C . THR A 1 284 ? 7.501 -7.092 -24.325 1.00 84.88 284 THR A C 1
ATOM 2051 O O . THR A 1 284 ? 7.975 -8.202 -24.104 1.00 84.88 284 THR A O 1
ATOM 2054 N N . ASP A 1 285 ? 8.236 -6.045 -24.685 1.00 80.69 285 ASP A N 1
ATOM 2055 C CA . ASP A 1 285 ? 9.688 -6.089 -24.876 1.00 80.69 285 ASP A CA 1
ATOM 2056 C C . ASP A 1 285 ? 10.407 -6.007 -23.519 1.00 80.69 285 ASP A C 1
ATOM 2058 O O . ASP A 1 285 ? 11.313 -6.779 -23.214 1.00 80.69 285 ASP A O 1
ATOM 2062 N N . VAL A 1 286 ? 9.939 -5.106 -22.648 1.00 83.38 286 VAL A N 1
ATOM 2063 C CA . VAL A 1 286 ? 10.523 -4.856 -21.323 1.00 83.38 286 VAL A CA 1
ATOM 2064 C C . VAL A 1 286 ? 9.467 -5.045 -20.235 1.00 83.38 286 VAL A C 1
ATOM 2066 O O . VAL A 1 286 ? 8.284 -4.764 -20.447 1.00 83.38 286 VAL A O 1
ATOM 2069 N N . ALA A 1 287 ? 9.884 -5.507 -19.056 1.00 88.25 287 ALA A N 1
ATOM 2070 C CA . ALA A 1 287 ? 9.059 -5.464 -17.857 1.00 88.25 287 ALA A CA 1
ATOM 2071 C C . ALA A 1 287 ? 9.883 -5.119 -16.610 1.00 88.25 287 ALA A C 1
ATOM 2073 O O . ALA A 1 287 ? 11.047 -5.498 -16.516 1.00 88.25 287 ALA A O 1
ATOM 2074 N N . ILE A 1 288 ? 9.274 -4.417 -15.650 1.00 88.56 288 ILE A N 1
ATOM 2075 C CA . ILE A 1 288 ? 9.890 -4.100 -14.350 1.00 88.56 288 ILE A CA 1
ATOM 2076 C C . ILE A 1 288 ? 8.935 -4.479 -13.222 1.00 88.56 288 ILE A C 1
ATOM 2078 O O . ILE A 1 288 ? 7.768 -4.075 -13.224 1.00 88.56 288 ILE A O 1
ATOM 2082 N N . GLN A 1 289 ? 9.461 -5.205 -12.233 1.00 90.06 289 GLN A N 1
ATOM 2083 C CA . GLN A 1 289 ? 8.806 -5.496 -10.959 1.00 90.06 289 GLN A CA 1
ATOM 2084 C C . GLN A 1 289 ? 9.558 -4.790 -9.831 1.00 90.06 289 GLN A C 1
ATOM 2086 O O . GLN A 1 289 ? 10.749 -5.029 -9.645 1.00 90.06 289 GLN A O 1
ATOM 2091 N N . ASN A 1 290 ? 8.867 -3.992 -9.015 1.00 88.12 290 ASN A N 1
ATOM 2092 C CA . ASN A 1 290 ? 9.463 -3.483 -7.782 1.00 88.12 290 ASN A CA 1
ATOM 2093 C C . ASN A 1 290 ? 9.729 -4.648 -6.807 1.00 88.12 290 ASN A C 1
ATOM 2095 O O . ASN A 1 290 ? 8.845 -5.473 -6.546 1.00 88.12 290 ASN A O 1
ATOM 2099 N N . GLY A 1 291 ? 10.925 -4.697 -6.212 1.00 84.19 291 GLY A N 1
ATOM 2100 C CA . GLY A 1 291 ? 11.315 -5.752 -5.266 1.00 84.19 291 GLY A CA 1
ATOM 2101 C C . GLY A 1 291 ? 10.412 -5.845 -4.028 1.00 84.19 291 GLY A C 1
ATOM 2102 O O . GLY A 1 291 ? 10.304 -6.901 -3.408 1.00 84.19 291 GLY A O 1
ATOM 2103 N N . GLY A 1 292 ? 9.708 -4.761 -3.679 1.00 82.44 292 GLY A N 1
ATOM 2104 C CA . GLY A 1 292 ? 8.691 -4.738 -2.625 1.00 82.44 292 GLY A CA 1
ATOM 2105 C C . GLY A 1 292 ? 7.501 -5.670 -2.886 1.00 82.44 292 GLY A C 1
ATOM 2106 O O . GLY A 1 292 ? 6.927 -6.198 -1.927 1.00 82.44 292 GLY A O 1
ATOM 2107 N N . GLY A 1 293 ? 7.170 -5.923 -4.156 1.00 87.81 293 GLY A N 1
ATOM 2108 C CA . GLY A 1 293 ? 6.085 -6.812 -4.579 1.00 87.81 293 GLY A CA 1
ATOM 2109 C C . GLY A 1 293 ? 6.414 -8.309 -4.534 1.00 87.81 293 GLY A C 1
ATOM 2110 O O . GLY A 1 293 ? 5.483 -9.112 -4.583 1.00 87.81 293 GLY A O 1
ATOM 2111 N N . ILE A 1 294 ? 7.694 -8.678 -4.384 1.00 89.00 294 ILE A N 1
ATOM 2112 C CA . ILE A 1 294 ? 8.170 -10.066 -4.268 1.00 89.00 294 ILE A CA 1
ATOM 2113 C C . ILE A 1 294 ? 8.470 -10.378 -2.796 1.00 89.00 294 ILE A C 1
ATOM 2115 O O . ILE A 1 294 ? 9.290 -9.725 -2.149 1.00 89.00 294 ILE A O 1
ATOM 2119 N N . ARG A 1 295 ? 7.775 -11.369 -2.232 1.00 86.69 295 ARG A N 1
ATOM 2120 C CA . ARG A 1 295 ? 7.637 -11.548 -0.775 1.00 86.69 295 ARG A CA 1
ATOM 2121 C C . ARG A 1 295 ? 8.247 -12.826 -0.221 1.00 86.69 295 ARG A C 1
ATOM 2123 O O . ARG A 1 295 ? 8.455 -12.903 0.988 1.00 86.69 295 ARG A O 1
ATOM 2130 N N . ALA A 1 296 ? 8.572 -13.791 -1.073 1.00 88.06 296 ALA A N 1
ATOM 2131 C CA . ALA A 1 296 ? 9.149 -15.060 -0.652 1.00 88.06 296 ALA A CA 1
ATOM 2132 C C . ALA A 1 296 ? 10.294 -15.503 -1.566 1.00 88.06 296 ALA A C 1
ATOM 2134 O O . ALA A 1 296 ? 10.370 -15.127 -2.733 1.00 88.06 296 ALA A O 1
ATOM 2135 N N . SER A 1 297 ? 11.189 -16.311 -0.998 1.00 86.75 297 SER A N 1
ATOM 2136 C CA . SER A 1 297 ? 12.205 -17.061 -1.740 1.00 86.75 297 SER A CA 1
ATOM 2137 C C . SER A 1 297 ? 11.723 -18.491 -1.968 1.00 86.75 297 SER A C 1
ATOM 2139 O O . SER A 1 297 ? 11.023 -19.035 -1.114 1.00 86.75 297 SER A O 1
ATOM 2141 N N . LEU A 1 298 ? 12.216 -19.145 -3.019 1.00 84.00 298 LEU A N 1
ATOM 2142 C CA . LEU A 1 298 ? 12.233 -20.608 -3.084 1.00 84.00 298 LEU A CA 1
ATOM 2143 C C . LEU A 1 298 ? 13.602 -21.076 -2.601 1.00 84.00 298 LEU A C 1
ATOM 2145 O O . LEU A 1 298 ? 14.601 -20.993 -3.312 1.00 84.00 298 LEU A O 1
ATOM 2149 N N . GLY A 1 299 ? 13.648 -21.461 -1.323 1.00 74.75 299 GLY A N 1
ATOM 2150 C CA . GLY A 1 299 ? 14.887 -21.625 -0.559 1.00 74.75 299 GLY A CA 1
ATOM 2151 C C . GLY A 1 299 ? 15.752 -22.823 -0.955 1.00 74.75 299 GLY A C 1
ATOM 2152 O O . GLY A 1 299 ? 16.920 -22.864 -0.573 1.00 74.75 299 GLY A O 1
ATOM 2153 N N . VAL A 1 300 ? 15.197 -23.777 -1.703 1.00 77.62 300 VAL A N 1
ATOM 2154 C CA . VAL A 1 300 ? 15.868 -25.007 -2.134 1.00 77.62 300 VAL A CA 1
ATOM 2155 C C . VAL A 1 300 ? 15.450 -25.372 -3.562 1.00 77.62 300 VAL A C 1
ATOM 2157 O O . VAL A 1 300 ? 14.315 -25.079 -3.943 1.00 77.62 300 VAL A O 1
ATOM 2160 N N . PRO A 1 301 ? 16.324 -26.040 -4.336 1.00 78.31 301 PRO A N 1
ATOM 2161 C CA . PRO A 1 301 ? 15.918 -26.733 -5.554 1.00 78.31 301 PRO A CA 1
ATOM 2162 C C . PRO A 1 301 ? 14.773 -27.717 -5.283 1.00 78.31 301 PRO A C 1
ATOM 2164 O O . PRO A 1 301 ? 14.773 -28.410 -4.263 1.00 78.31 301 PRO A O 1
ATOM 2167 N N . GLY A 1 302 ? 13.813 -27.806 -6.196 1.00 79.69 302 GLY A N 1
ATOM 2168 C CA . GLY A 1 302 ? 12.707 -28.745 -6.120 1.00 79.69 302 GLY A CA 1
ATOM 2169 C C . GLY A 1 302 ? 11.486 -28.319 -6.927 1.00 79.69 302 GLY A C 1
ATOM 2170 O O . GLY A 1 302 ? 11.560 -27.518 -7.862 1.00 79.69 302 GLY A O 1
ATOM 2171 N N . ASN A 1 303 ? 10.348 -28.898 -6.554 1.00 85.81 303 ASN A N 1
ATOM 2172 C CA . ASN A 1 303 ? 9.057 -28.577 -7.145 1.00 85.81 303 ASN A CA 1
ATOM 2173 C C . ASN A 1 303 ? 8.658 -27.133 -6.840 1.00 85.81 303 ASN A C 1
ATOM 2175 O O . ASN A 1 303 ? 8.815 -26.666 -5.716 1.00 85.81 303 ASN A O 1
ATOM 2179 N N . VAL A 1 304 ? 8.083 -26.479 -7.844 1.00 86.38 304 VAL A N 1
ATOM 2180 C CA . VAL A 1 304 ? 7.383 -25.203 -7.726 1.00 86.38 304 VAL A CA 1
ATOM 2181 C C . VAL A 1 304 ? 5.896 -25.486 -7.861 1.00 86.38 304 VAL A C 1
ATOM 2183 O O . VAL A 1 304 ? 5.461 -26.150 -8.806 1.00 86.38 304 VAL A O 1
ATOM 2186 N N . THR A 1 305 ? 5.117 -25.018 -6.900 1.00 91.38 305 THR A N 1
ATOM 2187 C CA . THR A 1 305 ? 3.684 -25.286 -6.783 1.00 91.38 305 THR A CA 1
ATOM 2188 C C . THR A 1 305 ? 2.869 -24.051 -7.137 1.00 91.38 305 THR A C 1
ATOM 2190 O O . THR A 1 305 ? 3.375 -22.929 -7.120 1.00 91.38 305 THR A O 1
ATOM 2193 N N . LEU A 1 306 ? 1.586 -24.231 -7.447 1.00 93.19 306 LEU A N 1
ATOM 2194 C CA . LEU A 1 306 ? 0.688 -23.097 -7.642 1.00 93.19 306 LEU A CA 1
ATOM 2195 C C . LEU A 1 306 ? 0.600 -22.251 -6.364 1.00 93.19 306 LEU A C 1
ATOM 2197 O O . LEU A 1 306 ? 0.583 -21.031 -6.439 1.00 93.19 306 LEU A O 1
ATOM 2201 N N . GLY A 1 307 ? 0.607 -22.880 -5.186 1.00 93.56 307 GLY A N 1
ATOM 2202 C CA . GLY A 1 307 ? 0.651 -22.164 -3.910 1.00 93.56 307 GLY A CA 1
ATOM 2203 C C . GLY A 1 307 ? 1.900 -21.291 -3.728 1.00 93.56 307 GLY A C 1
ATOM 2204 O O . GLY A 1 307 ? 1.809 -20.208 -3.147 1.00 93.56 307 GLY A O 1
ATOM 2205 N N . ASP A 1 308 ? 3.045 -21.696 -4.288 1.00 92.75 308 ASP A N 1
ATOM 2206 C CA . ASP A 1 308 ? 4.266 -20.887 -4.246 1.00 92.75 308 ASP A CA 1
ATOM 2207 C C . ASP A 1 308 ? 4.102 -19.551 -4.973 1.00 92.75 308 ASP A C 1
ATOM 2209 O O . ASP A 1 308 ? 4.626 -18.547 -4.493 1.00 92.75 308 ASP A O 1
ATOM 2213 N N . THR A 1 309 ? 3.330 -19.482 -6.065 1.00 93.25 309 THR A N 1
ATOM 2214 C CA . THR A 1 309 ? 3.129 -18.211 -6.783 1.00 93.25 309 THR A CA 1
ATOM 2215 C C . THR A 1 309 ? 2.409 -17.183 -5.912 1.00 93.25 309 THR A C 1
ATOM 2217 O O . THR A 1 309 ? 2.794 -16.017 -5.908 1.00 93.25 309 THR A O 1
ATOM 2220 N N . PHE A 1 310 ? 1.447 -17.609 -5.087 1.00 93.50 310 PHE A N 1
ATOM 2221 C CA . PHE A 1 310 ? 0.770 -16.743 -4.116 1.00 93.50 310 PHE A CA 1
ATOM 2222 C C . PHE A 1 310 ? 1.681 -16.320 -2.959 1.00 93.50 310 PHE A C 1
ATOM 2224 O O . PHE A 1 310 ? 1.567 -15.196 -2.476 1.00 93.50 310 PHE A O 1
ATOM 2231 N N . ASN A 1 311 ? 2.597 -17.187 -2.516 1.00 90.56 311 ASN A N 1
ATOM 2232 C CA . ASN A 1 311 ? 3.565 -16.846 -1.469 1.00 90.56 311 ASN A CA 1
ATOM 2233 C C . ASN A 1 311 ? 4.629 -15.858 -1.971 1.00 90.56 311 ASN A C 1
ATOM 2235 O O . ASN A 1 311 ? 5.024 -14.946 -1.244 1.00 90.56 311 ASN A O 1
ATOM 2239 N N . ILE A 1 312 ? 5.097 -16.033 -3.210 1.00 92.12 312 ILE A N 1
ATOM 2240 C CA . ILE A 1 312 ? 6.064 -15.138 -3.859 1.00 92.12 312 ILE A CA 1
ATOM 2241 C C . ILE A 1 312 ? 5.407 -13.784 -4.143 1.00 92.12 312 ILE A C 1
ATOM 2243 O O . ILE A 1 312 ? 6.013 -12.749 -3.872 1.00 92.12 312 ILE A O 1
ATOM 2247 N N . LEU A 1 313 ? 4.171 -13.785 -4.642 1.00 94.75 313 LEU A N 1
ATOM 2248 C CA . LEU A 1 313 ? 3.449 -12.612 -5.123 1.00 94.75 313 LEU A CA 1
ATOM 2249 C C . LEU A 1 313 ? 2.117 -12.467 -4.364 1.00 94.75 313 LEU A C 1
ATOM 2251 O O . LEU A 1 313 ? 1.058 -12.887 -4.819 1.00 94.75 313 LEU A O 1
ATOM 2255 N N . THR A 1 314 ? 2.153 -11.894 -3.160 1.00 90.44 314 THR A N 1
ATOM 2256 C CA . THR A 1 314 ? 1.005 -11.940 -2.229 1.00 90.44 314 THR A CA 1
ATOM 2257 C C . THR A 1 314 ? -0.098 -10.916 -2.501 1.00 90.44 314 THR A C 1
ATOM 2259 O O . THR A 1 314 ? -1.179 -11.027 -1.928 1.00 90.44 314 THR A O 1
ATOM 2262 N N . PHE A 1 315 ? 0.157 -9.885 -3.306 1.00 90.50 315 PHE A N 1
ATOM 2263 C CA . PHE A 1 315 ? -0.808 -8.809 -3.570 1.00 90.50 315 PHE A CA 1
ATOM 2264 C C . PHE A 1 315 ? -1.610 -9.122 -4.824 1.00 90.50 315 PHE A C 1
ATOM 2266 O O . PHE A 1 315 ? -1.054 -9.631 -5.772 1.00 90.50 315 PHE A O 1
ATOM 2273 N N . THR A 1 316 ? -2.896 -8.822 -4.931 1.00 88.69 316 THR A N 1
ATOM 2274 C CA . THR A 1 316 ? -3.646 -9.122 -6.173 1.00 88.69 316 THR A CA 1
ATOM 2275 C C . THR A 1 316 ? -3.429 -8.048 -7.248 1.00 88.69 316 THR A C 1
ATOM 2277 O O . THR A 1 316 ? -4.384 -7.527 -7.813 1.00 88.69 316 THR A O 1
ATOM 2280 N N . ASN A 1 317 ? -2.168 -7.697 -7.505 1.00 91.00 317 ASN A N 1
ATOM 2281 C CA . ASN A 1 317 ? -1.798 -6.690 -8.489 1.00 91.00 317 ASN A CA 1
ATOM 2282 C C . ASN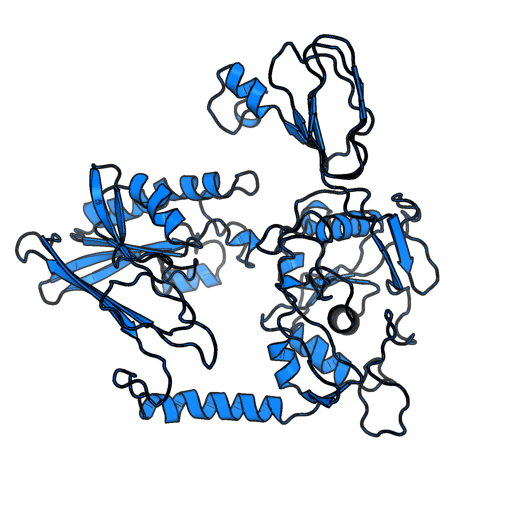 A 1 317 ? -2.033 -7.215 -9.905 1.00 91.00 317 ASN A C 1
ATOM 2284 O O . ASN A 1 317 ? -1.707 -8.367 -10.225 1.00 91.00 317 ASN A O 1
ATOM 2288 N N . LEU A 1 318 ? -2.583 -6.354 -10.751 1.00 92.06 318 LEU A N 1
ATOM 2289 C CA . LEU A 1 318 ? -2.826 -6.642 -12.158 1.00 92.06 318 LEU A CA 1
ATOM 2290 C C . LEU A 1 318 ? -1.621 -6.242 -12.999 1.00 92.06 318 LEU A C 1
ATOM 2292 O O . LEU A 1 318 ? -1.016 -5.195 -12.777 1.00 92.06 318 LEU A O 1
ATOM 2296 N N . VAL A 1 319 ? -1.303 -7.051 -14.004 1.00 92.06 319 VAL A N 1
ATOM 2297 C CA . VAL A 1 319 ? -0.311 -6.692 -15.020 1.00 92.06 319 VAL A CA 1
ATOM 2298 C C . VAL A 1 319 ? -0.815 -5.464 -15.793 1.00 92.06 319 VAL A C 1
ATOM 2300 O O . VAL A 1 319 ? -1.992 -5.379 -16.128 1.00 92.06 319 VAL A O 1
ATOM 2303 N N . LYS A 1 320 ? 0.049 -4.485 -16.070 1.00 92.31 320 LYS A N 1
ATOM 2304 C CA . LYS A 1 320 ? -0.267 -3.263 -16.822 1.00 92.31 320 LYS A CA 1
ATOM 2305 C C . LYS A 1 320 ? 0.721 -3.060 -17.952 1.00 92.31 320 LYS A C 1
ATOM 2307 O O . LYS A 1 320 ? 1.921 -2.950 -17.718 1.00 92.31 320 LYS A O 1
ATOM 2312 N N . ARG A 1 321 ? 0.189 -2.933 -19.166 1.00 92.12 321 ARG A N 1
ATOM 2313 C CA . ARG A 1 321 ? 0.959 -2.694 -20.383 1.00 92.12 321 ARG A CA 1
ATOM 2314 C C . ARG A 1 321 ? 0.927 -1.230 -20.794 1.00 92.12 321 ARG A C 1
ATOM 2316 O O . ARG A 1 321 ? -0.145 -0.630 -20.873 1.00 92.12 321 ARG A O 1
ATOM 2323 N N . ALA A 1 322 ? 2.094 -0.691 -21.107 1.00 92.69 322 ALA A N 1
ATOM 2324 C CA . ALA A 1 322 ? 2.268 0.514 -21.898 1.00 92.69 322 ALA A CA 1
ATOM 2325 C C . ALA A 1 322 ? 2.688 0.091 -23.320 1.00 92.69 322 ALA A C 1
ATOM 2327 O O . ALA A 1 322 ? 3.696 -0.605 -23.480 1.00 92.69 322 ALA A O 1
ATOM 2328 N N . PRO A 1 323 ? 1.942 0.471 -24.372 1.00 90.50 323 PRO A N 1
ATOM 2329 C CA . PRO A 1 323 ? 2.237 0.034 -25.736 1.00 90.50 323 PRO A CA 1
ATOM 2330 C C . PRO A 1 323 ? 3.502 0.693 -26.299 1.00 90.50 323 PRO A C 1
ATOM 2332 O O . PRO A 1 323 ? 4.082 0.176 -27.250 1.00 90.50 323 PRO A O 1
ATOM 2335 N N . ALA A 1 324 ? 3.914 1.824 -25.722 1.00 90.81 324 ALA A N 1
ATOM 2336 C CA . ALA A 1 324 ? 5.080 2.584 -26.134 1.00 90.81 324 ALA A CA 1
ATOM 2337 C C . ALA A 1 324 ? 5.727 3.278 -24.928 1.00 90.81 324 ALA A C 1
ATOM 2339 O O . ALA A 1 324 ? 5.089 4.075 -24.240 1.00 90.81 324 ALA A O 1
ATOM 2340 N N . MET A 1 325 ? 7.009 3.001 -24.728 1.00 90.62 325 MET A N 1
ATOM 2341 C CA . MET A 1 325 ? 7.949 3.758 -23.909 1.00 90.62 325 MET A CA 1
ATOM 2342 C C . MET A 1 325 ? 9.232 3.987 -24.704 1.00 90.62 325 MET A C 1
ATOM 2344 O O . MET A 1 325 ? 9.558 3.191 -25.584 1.00 90.62 325 MET A O 1
ATOM 2348 N N . ASN A 1 326 ? 9.943 5.076 -24.427 1.00 90.06 326 ASN A N 1
ATOM 2349 C CA . ASN A 1 326 ? 11.249 5.361 -25.024 1.00 90.06 326 ASN A CA 1
ATOM 2350 C C . ASN A 1 326 ? 12.395 5.168 -24.014 1.00 90.06 326 ASN A C 1
ATOM 2352 O O . ASN A 1 326 ? 12.176 4.952 -22.820 1.00 90.06 326 ASN A O 1
ATOM 2356 N N . ALA A 1 327 ? 13.633 5.238 -24.506 1.00 86.38 327 ALA A N 1
ATOM 2357 C CA . ALA A 1 327 ? 14.828 5.030 -23.691 1.00 86.38 327 ALA A CA 1
ATOM 2358 C C . ALA A 1 327 ? 15.010 6.079 -22.575 1.00 86.38 327 ALA A C 1
ATOM 2360 O O . ALA A 1 327 ? 15.512 5.729 -21.511 1.00 86.38 327 ALA A O 1
ATOM 2361 N N . THR A 1 328 ? 14.567 7.327 -22.778 1.00 85.69 328 THR A N 1
ATOM 2362 C CA . THR A 1 328 ? 14.584 8.370 -21.736 1.00 85.69 328 THR A CA 1
ATOM 2363 C C . THR A 1 328 ? 13.638 8.015 -20.597 1.00 85.69 328 THR A C 1
ATOM 2365 O O . THR A 1 328 ? 14.068 7.921 -19.457 1.00 85.69 328 THR A O 1
ATOM 2368 N N . GLN A 1 329 ? 12.382 7.693 -20.910 1.00 89.31 329 GLN A N 1
ATOM 2369 C CA . GLN A 1 329 ? 11.400 7.282 -19.906 1.00 89.31 329 GLN A CA 1
ATOM 2370 C C . GLN A 1 329 ? 11.873 6.042 -19.136 1.00 89.31 329 GLN A C 1
ATOM 2372 O O . GLN A 1 329 ? 11.692 5.959 -17.927 1.00 89.31 329 GLN A O 1
ATOM 2377 N N . LEU A 1 330 ? 12.493 5.068 -19.813 1.00 87.19 330 LEU A N 1
ATOM 2378 C CA . LEU A 1 330 ? 13.059 3.898 -19.140 1.00 87.19 330 LEU A CA 1
ATOM 2379 C C . LEU A 1 330 ? 14.254 4.253 -18.251 1.00 87.19 330 LEU A C 1
ATOM 2381 O O . LEU A 1 330 ? 14.323 3.715 -17.148 1.00 87.19 330 LEU A O 1
ATOM 2385 N N . LYS A 1 331 ? 15.157 5.149 -18.686 1.00 83.00 331 LYS A N 1
ATOM 2386 C CA . LYS A 1 331 ? 16.240 5.655 -17.828 1.00 83.00 331 LYS A CA 1
ATOM 2387 C C . LYS A 1 331 ? 15.643 6.222 -16.548 1.00 83.00 331 LYS A C 1
ATOM 2389 O O . LYS A 1 331 ? 16.015 5.777 -15.475 1.00 83.00 331 LYS A O 1
ATOM 2394 N N . ASP A 1 332 ? 14.671 7.113 -16.666 1.00 80.50 332 ASP A N 1
ATOM 2395 C CA . ASP A 1 332 ? 14.093 7.840 -15.535 1.00 80.50 332 ASP A CA 1
ATOM 2396 C C . ASP A 1 332 ? 13.398 6.899 -14.538 1.00 80.50 332 ASP A C 1
ATOM 2398 O O . ASP A 1 332 ? 13.525 7.047 -13.322 1.00 80.50 332 ASP A O 1
ATOM 2402 N N . ILE A 1 333 ? 12.715 5.870 -15.045 1.00 86.12 333 ILE A N 1
ATOM 2403 C CA . ILE A 1 333 ? 12.098 4.822 -14.223 1.00 86.12 333 ILE A CA 1
ATOM 2404 C C . ILE A 1 333 ? 13.142 3.931 -13.534 1.00 86.12 333 ILE A C 1
ATOM 2406 O O . ILE A 1 333 ? 12.955 3.555 -12.377 1.00 86.12 333 ILE A O 1
ATOM 2410 N N . LEU A 1 334 ? 14.233 3.579 -14.217 1.00 83.25 334 LEU A N 1
ATOM 2411 C CA . LEU A 1 334 ? 15.312 2.774 -13.638 1.00 83.25 334 LEU A CA 1
ATOM 2412 C C . LEU A 1 334 ? 16.137 3.572 -12.627 1.00 83.25 334 LEU A C 1
ATOM 2414 O O . LEU A 1 334 ? 16.505 3.031 -11.591 1.00 83.25 334 LEU A O 1
ATOM 2418 N N . GLU A 1 335 ? 16.378 4.853 -12.901 1.00 76.00 335 GLU A N 1
ATOM 2419 C CA . GLU A 1 335 ? 16.993 5.794 -11.973 1.00 76.00 335 GLU A CA 1
ATOM 2420 C C . GLU A 1 335 ? 16.183 5.869 -10.692 1.00 76.00 335 GLU A C 1
ATOM 2422 O O . GLU A 1 335 ? 16.759 5.705 -9.620 1.00 76.00 335 GLU A O 1
ATOM 2427 N N . HIS A 1 336 ? 14.860 6.028 -10.793 1.00 77.44 336 HIS A N 1
ATOM 2428 C CA . HIS A 1 336 ? 13.976 5.916 -9.638 1.00 77.44 336 HIS A CA 1
ATOM 2429 C C . HIS A 1 336 ? 14.192 4.581 -8.926 1.00 77.44 336 HIS A C 1
ATOM 2431 O O . HIS A 1 336 ? 14.494 4.575 -7.747 1.00 77.44 336 HIS A O 1
ATOM 2437 N N . ALA A 1 337 ? 14.144 3.444 -9.624 1.00 76.62 337 ALA A N 1
ATOM 2438 C CA . ALA A 1 337 ? 14.265 2.124 -8.996 1.00 76.62 337 ALA A CA 1
ATOM 2439 C C . ALA A 1 337 ? 15.555 1.904 -8.174 1.00 76.62 337 ALA A C 1
ATOM 2441 O O . ALA A 1 337 ? 15.524 1.138 -7.209 1.00 76.62 337 ALA A O 1
ATOM 2442 N N . VAL A 1 338 ? 16.670 2.550 -8.541 1.00 70.81 338 VAL A N 1
ATOM 2443 C CA . VAL A 1 338 ? 17.972 2.433 -7.851 1.00 70.81 338 VAL A CA 1
ATOM 2444 C C . VAL A 1 338 ? 18.315 3.634 -6.964 1.00 70.81 338 VAL A C 1
ATOM 2446 O O . VAL A 1 338 ? 19.394 3.662 -6.365 1.00 70.81 338 VAL A O 1
ATOM 2449 N N . GLY A 1 339 ? 17.427 4.628 -6.875 1.00 63.19 339 GLY A N 1
ATOM 2450 C CA . GLY A 1 339 ? 17.591 5.752 -5.961 1.00 63.19 339 GLY A CA 1
ATOM 2451 C C . GLY A 1 339 ? 17.519 5.327 -4.505 1.00 63.19 339 GLY A C 1
ATOM 2452 O O . GLY A 1 339 ? 17.019 4.244 -4.201 1.00 63.19 339 GLY A O 1
ATOM 2453 N N . ALA A 1 340 ? 18.082 6.145 -3.605 1.00 50.50 340 ALA A N 1
ATOM 2454 C CA . ALA A 1 340 ? 18.238 5.798 -2.196 1.00 50.50 340 ALA A CA 1
ATOM 2455 C C . ALA A 1 340 ? 16.936 5.202 -1.632 1.00 50.50 340 ALA A C 1
ATOM 2457 O O . ALA A 1 340 ? 15.921 5.882 -1.486 1.00 50.50 340 ALA A O 1
ATOM 2458 N N . ALA A 1 341 ? 16.962 3.895 -1.360 1.00 42.59 341 ALA A N 1
ATOM 2459 C CA . ALA A 1 341 ? 15.828 3.196 -0.792 1.00 42.59 341 ALA A CA 1
ATOM 2460 C C . ALA A 1 341 ? 15.658 3.664 0.653 1.00 42.59 341 ALA A C 1
ATOM 2462 O O . ALA A 1 341 ? 16.496 3.400 1.520 1.00 42.59 341 ALA A O 1
ATOM 2463 N N . SER A 1 342 ? 14.550 4.342 0.927 1.00 37.50 342 SER A N 1
ATOM 2464 C CA . SER A 1 342 ? 14.082 4.528 2.295 1.00 37.50 342 SER A CA 1
ATOM 2465 C C . SER A 1 342 ? 13.861 3.162 2.963 1.00 37.50 342 SER A C 1
ATOM 2467 O O . SER A 1 342 ? 13.651 2.141 2.301 1.00 37.50 342 SER A O 1
ATOM 2469 N N . ALA A 1 343 ? 13.862 3.118 4.299 1.00 31.75 343 ALA A N 1
ATOM 2470 C CA . ALA A 1 343 ? 13.625 1.889 5.070 1.00 31.75 343 ALA A CA 1
ATOM 2471 C C . ALA A 1 343 ? 12.287 1.180 4.735 1.00 31.75 343 ALA A C 1
ATOM 2473 O O . ALA A 1 343 ? 12.091 0.020 5.098 1.00 31.75 343 ALA A O 1
ATOM 2474 N N . THR A 1 344 ? 11.375 1.857 4.029 1.00 35.38 344 THR A N 1
ATOM 2475 C CA . THR A 1 344 ? 10.080 1.346 3.561 1.00 35.38 344 THR A CA 1
ATOM 2476 C C . THR A 1 344 ? 10.137 0.711 2.164 1.00 35.38 344 THR A C 1
ATOM 2478 O O . THR A 1 344 ? 9.199 0.012 1.786 1.00 35.38 344 THR A O 1
ATOM 2481 N N . GLY A 1 345 ? 11.243 0.865 1.427 1.00 34.22 345 GLY A N 1
ATOM 2482 C CA . GLY A 1 345 ? 11.412 0.361 0.060 1.00 34.22 345 GLY A CA 1
ATOM 2483 C C . GLY A 1 345 ? 10.984 1.333 -1.043 1.00 34.22 345 GLY A C 1
ATOM 2484 O O . GLY A 1 345 ? 11.034 0.946 -2.206 1.00 34.22 345 GLY A O 1
ATOM 2485 N N . ALA A 1 346 ? 10.599 2.568 -0.704 1.00 36.59 346 ALA A N 1
ATOM 2486 C CA . ALA A 1 346 ? 10.389 3.629 -1.684 1.00 36.59 346 ALA A CA 1
ATOM 2487 C C . ALA A 1 346 ? 11.731 4.272 -2.052 1.00 36.59 346 ALA A C 1
ATOM 2489 O O . ALA A 1 346 ? 12.517 4.592 -1.153 1.00 36.59 346 ALA A O 1
ATOM 2490 N N . ALA A 1 347 ? 11.967 4.468 -3.345 1.00 43.03 347 ALA A N 1
ATOM 2491 C CA . ALA A 1 347 ? 13.102 5.234 -3.830 1.00 43.03 347 ALA A CA 1
ATOM 2492 C C . ALA A 1 347 ? 12.743 6.720 -3.976 1.00 43.03 347 ALA A C 1
ATOM 2494 O O . ALA A 1 347 ? 11.581 7.070 -4.218 1.00 43.03 347 ALA A O 1
ATOM 2495 N N . ASP A 1 348 ? 13.732 7.590 -3.782 1.00 40.00 348 ASP A N 1
ATOM 2496 C CA . ASP A 1 348 ? 13.584 9.030 -3.978 1.00 40.00 348 ASP A CA 1
ATOM 2497 C C . ASP A 1 348 ? 13.422 9.384 -5.468 1.00 40.00 348 ASP A C 1
ATOM 2499 O O . ASP A 1 348 ? 14.085 8.831 -6.346 1.00 40.00 348 ASP A O 1
ATOM 2503 N N . VAL A 1 349 ? 12.515 10.326 -5.741 1.00 38.09 349 VAL A N 1
ATOM 2504 C CA . VAL A 1 349 ? 12.157 10.795 -7.090 1.00 38.09 349 VAL A CA 1
ATOM 2505 C C . VAL A 1 349 ? 13.347 11.512 -7.742 1.00 38.09 349 VAL A C 1
ATOM 2507 O O . VAL A 1 349 ? 13.796 12.523 -7.198 1.00 38.09 349 VAL A O 1
ATOM 2510 N N . GLY A 1 350 ? 13.806 11.049 -8.913 1.00 41.94 350 GLY A N 1
ATOM 2511 C CA . GLY A 1 350 ? 14.748 11.792 -9.764 1.00 41.94 350 GLY A CA 1
ATOM 2512 C C . GLY A 1 350 ? 15.460 10.955 -10.836 1.00 41.94 350 GLY A C 1
ATOM 2513 O O . GLY A 1 350 ? 15.669 9.754 -10.669 1.00 41.94 350 GLY A O 1
ATOM 2514 N N . THR A 1 351 ? 15.843 11.608 -11.937 1.00 44.03 351 THR A N 1
ATOM 2515 C CA . THR A 1 351 ? 16.711 11.072 -12.997 1.00 44.03 351 THR A CA 1
ATOM 2516 C C . THR A 1 351 ? 18.176 11.294 -12.600 1.00 44.03 351 THR A C 1
ATOM 2518 O O . THR A 1 351 ? 18.616 12.435 -12.567 1.00 44.03 351 THR A O 1
ATOM 2521 N N . GLY A 1 352 ? 18.935 10.250 -12.266 1.00 49.31 352 GLY A N 1
ATOM 2522 C CA . GLY A 1 352 ? 20.381 10.347 -12.000 1.00 49.31 352 GLY A CA 1
ATOM 2523 C C . GLY A 1 352 ? 21.254 9.942 -13.200 1.00 49.31 352 GLY A C 1
ATOM 2524 O O . GLY A 1 352 ? 20.753 9.749 -14.311 1.00 49.31 352 GLY A O 1
ATOM 2525 N N . ASP A 1 353 ? 22.562 9.759 -12.971 1.00 53.16 353 ASP A N 1
ATOM 2526 C CA . ASP A 1 353 ? 23.445 8.953 -13.845 1.00 53.16 353 ASP A CA 1
ATOM 2527 C C . ASP A 1 353 ? 23.850 7.627 -13.188 1.00 53.16 353 ASP A C 1
ATOM 2529 O O . ASP A 1 353 ? 24.938 7.088 -13.448 1.00 53.16 353 ASP A O 1
ATOM 2533 N N . ARG A 1 354 ? 22.982 7.094 -12.320 1.00 69.50 354 ARG A N 1
ATOM 2534 C CA . ARG A 1 354 ? 23.202 5.792 -11.690 1.00 69.50 354 ARG A CA 1
ATOM 2535 C C . ARG A 1 354 ? 23.120 4.688 -12.734 1.00 69.50 354 ARG A C 1
ATOM 2537 O O . ARG A 1 354 ? 23.883 3.732 -12.685 1.00 69.50 354 ARG A O 1
ATOM 2544 N N . ILE A 1 355 ? 22.249 4.830 -13.722 1.00 73.56 355 ILE A N 1
ATOM 2545 C CA . ILE A 1 355 ? 22.108 3.929 -14.857 1.00 73.56 355 ILE A CA 1
ATOM 2546 C C . ILE A 1 355 ? 23.146 4.300 -15.911 1.00 73.56 355 ILE A C 1
ATOM 2548 O O . ILE A 1 355 ? 22.984 5.245 -16.679 1.00 73.56 355 ILE A O 1
ATOM 2552 N N . ARG A 1 356 ? 24.238 3.532 -15.966 1.00 64.38 356 ARG A N 1
ATOM 2553 C CA . ARG A 1 356 ? 25.359 3.765 -16.885 1.00 64.38 356 ARG A CA 1
ATOM 2554 C C . ARG A 1 356 ? 25.139 3.125 -18.238 1.00 64.38 356 ARG A C 1
ATOM 2556 O O . ARG A 1 356 ? 25.554 3.698 -19.242 1.00 64.38 356 ARG A O 1
ATOM 2563 N N . ARG A 1 357 ? 24.534 1.940 -18.277 1.00 71.00 357 ARG A N 1
ATOM 2564 C CA . ARG A 1 357 ? 24.355 1.195 -19.523 1.00 71.00 357 ARG A CA 1
ATOM 2565 C C . ARG A 1 357 ? 23.093 0.350 -19.492 1.00 71.00 357 ARG A C 1
ATOM 2567 O O . ARG A 1 357 ? 22.826 -0.303 -18.490 1.00 71.00 357 ARG A O 1
ATOM 2574 N N . VAL A 1 358 ? 22.366 0.360 -20.606 1.00 80.12 358 VAL A N 1
ATOM 2575 C CA . VAL A 1 358 ? 21.170 -0.458 -20.843 1.00 80.12 358 VAL A CA 1
ATOM 2576 C C . VAL A 1 358 ? 21.273 -1.049 -22.240 1.00 80.12 358 VAL A C 1
ATOM 2578 O O . VAL A 1 358 ? 21.371 -0.298 -23.216 1.00 80.12 358 VAL A O 1
ATOM 2581 N N . VAL A 1 359 ? 21.254 -2.379 -22.330 1.00 73.94 359 VAL A N 1
ATOM 2582 C CA . VAL A 1 359 ? 21.363 -3.122 -23.594 1.00 73.94 359 VAL A CA 1
ATOM 2583 C C . VAL A 1 359 ? 20.225 -4.137 -23.714 1.00 73.94 359 VAL A C 1
ATOM 2585 O O . VAL A 1 359 ? 19.895 -4.831 -22.749 1.00 73.94 359 VAL A O 1
ATOM 2588 N N . LEU A 1 360 ? 19.621 -4.209 -24.899 1.00 73.69 360 LEU A N 1
ATOM 2589 C CA . LEU A 1 360 ? 18.640 -5.233 -25.259 1.00 73.69 360 LEU A CA 1
ATOM 2590 C C . LEU A 1 360 ? 19.334 -6.496 -25.815 1.00 73.69 360 LEU A C 1
ATOM 2592 O O . LEU A 1 360 ? 20.476 -6.419 -26.263 1.00 73.69 360 LEU A O 1
ATOM 2596 N N . ASP A 1 361 ? 18.675 -7.658 -25.806 1.00 65.94 361 ASP A N 1
ATOM 2597 C CA . ASP A 1 361 ? 19.259 -8.938 -26.262 1.00 65.94 361 ASP A CA 1
ATOM 2598 C C . ASP A 1 361 ? 19.626 -8.968 -27.740 1.00 65.94 361 ASP A C 1
ATOM 2600 O O . ASP A 1 361 ? 20.596 -9.626 -28.113 1.00 65.94 361 ASP A O 1
ATOM 2604 N N . ASP A 1 362 ? 18.944 -8.175 -28.560 1.00 68.94 362 ASP A N 1
ATOM 2605 C CA . ASP A 1 362 ? 19.304 -7.940 -29.958 1.00 68.94 362 ASP A CA 1
ATOM 2606 C C . ASP A 1 362 ? 20.601 -7.114 -30.133 1.00 68.94 362 ASP A C 1
ATOM 2608 O O . ASP A 1 362 ? 21.032 -6.844 -31.257 1.00 68.94 362 ASP A O 1
ATOM 2612 N N . GLY A 1 363 ? 21.244 -6.720 -29.028 1.00 71.38 363 GLY A N 1
ATOM 2613 C CA . GLY A 1 363 ? 22.466 -5.924 -28.982 1.00 71.38 363 GLY A CA 1
ATOM 2614 C C . GLY A 1 363 ? 22.230 -4.414 -29.041 1.00 71.38 363 GLY A C 1
ATOM 2615 O O . GLY A 1 363 ? 23.198 -3.646 -29.028 1.00 71.38 363 GLY A O 1
ATOM 2616 N N . THR A 1 364 ? 20.975 -3.958 -29.094 1.00 78.00 364 THR A N 1
ATOM 2617 C CA . THR A 1 364 ? 20.644 -2.533 -29.118 1.00 78.00 364 THR A CA 1
ATOM 2618 C C . THR A 1 364 ? 21.038 -1.874 -27.803 1.00 78.00 364 THR A C 1
ATOM 2620 O O . THR A 1 364 ? 20.496 -2.178 -26.742 1.00 78.00 364 THR A O 1
ATOM 2623 N N . VAL A 1 365 ? 21.947 -0.904 -27.875 1.00 77.75 365 VAL A N 1
ATOM 2624 C CA . VAL A 1 365 ? 22.314 -0.060 -26.734 1.00 77.75 365 VAL A CA 1
ATOM 2625 C C . VAL A 1 365 ? 21.316 1.093 -26.642 1.00 77.75 365 VAL A C 1
ATOM 2627 O O . VAL A 1 365 ? 21.196 1.883 -27.577 1.00 77.75 365 VAL A O 1
ATOM 2630 N N . LEU A 1 366 ? 20.586 1.183 -25.531 1.00 80.75 366 LEU A N 1
ATOM 2631 C CA . LEU A 1 366 ? 19.648 2.279 -25.257 1.00 80.75 366 LEU A CA 1
ATOM 2632 C C . LEU A 1 366 ? 20.328 3.416 -24.497 1.00 80.75 366 LEU A C 1
ATOM 2634 O O . LEU A 1 366 ? 20.097 4.591 -24.788 1.00 80.75 366 LEU A O 1
ATOM 2638 N N . ILE A 1 367 ? 21.183 3.050 -23.543 1.00 78.69 367 ILE A N 1
ATOM 2639 C CA . ILE A 1 367 ? 21.919 3.966 -22.674 1.00 78.69 367 ILE A CA 1
ATOM 2640 C C . ILE A 1 367 ? 23.380 3.540 -22.687 1.00 78.69 367 ILE A C 1
ATOM 2642 O O . ILE A 1 367 ? 23.668 2.354 -22.516 1.00 78.69 367 ILE A O 1
ATOM 2646 N N . ASP A 1 368 ? 24.287 4.493 -22.877 1.00 72.69 368 ASP A N 1
ATOM 2647 C CA . ASP A 1 368 ? 25.724 4.277 -22.765 1.00 72.69 368 ASP A CA 1
ATOM 2648 C C . ASP A 1 368 ? 26.391 5.414 -21.997 1.00 72.69 368 ASP A C 1
ATOM 2650 O O . ASP A 1 368 ? 26.141 6.594 -22.243 1.00 72.69 368 ASP A O 1
ATOM 2654 N N . ASN A 1 369 ? 27.249 5.051 -21.050 1.00 58.19 369 ASN A N 1
ATOM 2655 C CA . ASN A 1 369 ? 27.929 5.968 -20.145 1.00 58.19 369 ASN A CA 1
ATOM 2656 C C . ASN A 1 369 ? 27.004 7.000 -19.452 1.00 58.19 369 ASN A C 1
ATOM 2658 O O . ASN A 1 369 ? 27.418 8.135 -19.223 1.00 58.19 369 ASN A O 1
ATOM 2662 N N . GLY A 1 370 ? 25.767 6.613 -19.125 1.00 59.91 370 GLY A N 1
ATOM 2663 C CA . GLY A 1 370 ? 24.750 7.491 -18.523 1.00 59.91 370 GLY A CA 1
ATOM 2664 C C . GLY A 1 370 ? 23.918 8.295 -19.527 1.00 59.91 370 GLY A C 1
ATOM 2665 O O . GLY A 1 370 ? 22.923 8.913 -19.156 1.00 59.91 370 GLY A O 1
ATOM 2666 N N . VAL A 1 371 ? 24.269 8.263 -20.812 1.00 65.31 371 VAL A N 1
ATOM 2667 C CA . VAL A 1 371 ? 23.598 9.032 -21.864 1.00 65.31 371 VAL A CA 1
ATOM 2668 C C . VAL A 1 371 ? 22.642 8.134 -22.636 1.00 65.31 371 VAL A C 1
ATOM 2670 O O . VAL A 1 371 ? 23.007 7.036 -23.049 1.00 65.31 371 VAL A O 1
ATOM 2673 N N . VAL A 1 372 ? 21.421 8.608 -22.877 1.00 78.44 372 VAL A N 1
ATOM 2674 C CA . VAL A 1 372 ? 20.489 7.947 -23.799 1.00 78.44 372 VAL A CA 1
ATOM 2675 C C . VAL A 1 372 ? 21.040 8.077 -25.220 1.00 78.44 372 VAL A C 1
ATOM 2677 O O . VAL A 1 372 ? 21.069 9.170 -25.780 1.00 78.44 372 VAL A O 1
ATOM 2680 N N . VAL A 1 373 ? 21.496 6.966 -25.801 1.00 77.19 373 VAL A N 1
ATOM 2681 C CA . VAL A 1 373 ? 22.122 6.939 -27.138 1.00 77.19 373 VAL A CA 1
ATOM 2682 C C . VAL A 1 373 ? 21.150 6.541 -28.246 1.00 77.19 373 VAL A C 1
ATOM 2684 O O . VAL A 1 373 ? 21.446 6.748 -29.421 1.00 77.19 373 VAL A O 1
ATOM 2687 N N . ASN A 1 374 ? 19.983 5.998 -27.889 1.00 79.56 374 ASN A N 1
ATOM 2688 C CA . ASN A 1 374 ? 18.949 5.599 -28.840 1.00 79.56 374 ASN A CA 1
ATOM 2689 C C . ASN A 1 374 ? 17.597 6.233 -28.482 1.00 79.56 374 ASN A C 1
ATOM 2691 O O . ASN A 1 374 ? 16.723 5.599 -27.893 1.00 79.56 374 ASN A O 1
ATOM 2695 N N . THR A 1 375 ? 17.448 7.514 -28.819 1.00 77.31 375 THR A N 1
ATOM 2696 C CA . THR A 1 375 ? 16.270 8.331 -28.475 1.00 77.31 375 THR A CA 1
ATOM 2697 C C . THR A 1 375 ? 15.011 7.945 -29.246 1.00 77.31 375 THR A C 1
ATOM 2699 O O . THR A 1 375 ? 13.905 8.155 -28.754 1.00 77.31 375 THR A O 1
ATOM 2702 N N . ASP A 1 376 ? 15.171 7.361 -30.435 1.00 79.31 376 ASP A N 1
ATOM 2703 C CA . ASP A 1 376 ? 14.060 7.069 -31.348 1.00 79.31 376 ASP A CA 1
ATOM 2704 C C . ASP A 1 376 ? 13.461 5.675 -31.116 1.00 79.31 376 ASP A C 1
ATOM 2706 O O . ASP A 1 376 ? 12.383 5.351 -31.626 1.00 79.31 376 ASP A O 1
ATOM 2710 N N . ARG A 1 377 ? 14.141 4.825 -30.336 1.00 81.50 377 ARG A N 1
ATOM 2711 C CA . ARG A 1 377 ? 13.654 3.483 -30.026 1.00 81.50 377 ARG A CA 1
ATOM 2712 C C . ARG A 1 377 ? 12.485 3.565 -29.050 1.00 81.50 377 ARG A C 1
ATOM 2714 O O . ARG A 1 377 ? 12.658 3.847 -27.866 1.00 81.50 377 ARG A O 1
ATOM 2721 N N . SER A 1 378 ? 11.299 3.238 -29.556 1.00 85.44 378 SER A N 1
ATOM 2722 C CA . SER A 1 378 ? 10.108 2.991 -28.746 1.00 85.44 378 SER A CA 1
ATOM 2723 C C . SER A 1 378 ? 9.837 1.500 -28.630 1.00 85.44 378 SER A C 1
ATOM 2725 O O . SER A 1 378 ? 9.837 0.827 -29.654 1.00 85.44 378 SER A O 1
ATOM 2727 N N . PHE A 1 379 ? 9.593 0.997 -27.426 1.00 85.00 379 PHE A N 1
ATOM 2728 C CA . PHE A 1 379 ? 9.298 -0.405 -27.128 1.00 85.00 379 PHE A CA 1
ATOM 2729 C C . PHE A 1 379 ? 8.064 -0.521 -26.235 1.00 85.00 379 PHE A C 1
ATOM 2731 O O . PHE A 1 379 ? 7.664 0.425 -25.558 1.00 85.00 379 PHE A O 1
ATOM 2738 N N . SER A 1 380 ? 7.453 -1.696 -26.239 1.00 89.25 380 SER A N 1
ATOM 2739 C CA . SER A 1 380 ? 6.353 -2.021 -25.341 1.00 89.25 380 SER A CA 1
ATOM 2740 C C . SER A 1 380 ? 6.881 -2.402 -23.956 1.00 89.25 380 SER A C 1
ATOM 2742 O O . SER A 1 380 ? 7.928 -3.036 -23.819 1.00 89.25 380 SER A O 1
ATOM 2744 N N . PHE A 1 381 ? 6.153 -2.014 -22.914 1.00 91.19 381 PHE A N 1
ATOM 2745 C CA . PHE A 1 381 ? 6.594 -2.137 -21.529 1.00 91.19 381 PHE A CA 1
ATOM 2746 C C . PHE A 1 381 ? 5.481 -2.674 -20.634 1.00 91.19 381 PHE A C 1
ATOM 2748 O O . PHE A 1 381 ? 4.315 -2.328 -20.819 1.00 91.19 381 PHE A O 1
ATOM 2755 N N . THR A 1 382 ? 5.841 -3.473 -19.634 1.00 91.88 382 THR A N 1
ATOM 2756 C CA . THR A 1 382 ? 4.901 -3.984 -18.636 1.00 91.88 382 THR A CA 1
ATOM 2757 C C . THR A 1 382 ? 5.387 -3.748 -17.207 1.00 91.88 382 THR A C 1
ATOM 2759 O O . THR A 1 382 ? 6.555 -3.922 -16.877 1.00 91.88 382 THR A O 1
ATOM 2762 N N . THR A 1 383 ? 4.466 -3.405 -16.315 1.00 93.44 383 THR A N 1
ATOM 2763 C CA . THR A 1 383 ? 4.679 -3.447 -14.862 1.00 93.44 383 THR A CA 1
ATOM 2764 C C . THR A 1 383 ? 3.378 -3.878 -14.181 1.00 93.44 383 THR A C 1
ATOM 2766 O O . THR A 1 383 ? 2.516 -4.465 -14.835 1.00 93.44 383 THR A O 1
ATOM 2769 N N . ILE A 1 384 ? 3.211 -3.621 -12.889 1.00 92.44 384 ILE A N 1
ATOM 2770 C CA . ILE A 1 384 ? 1.957 -3.854 -12.171 1.00 92.44 384 ILE A CA 1
ATOM 2771 C C . ILE A 1 384 ? 1.144 -2.574 -11.990 1.00 92.44 384 ILE A C 1
ATOM 2773 O O . ILE A 1 384 ? 1.682 -1.474 -11.997 1.00 92.44 384 ILE A O 1
ATOM 2777 N N . ASP A 1 385 ? -0.160 -2.709 -11.784 1.00 89.94 385 ASP A N 1
ATOM 2778 C CA . ASP A 1 385 ? -1.065 -1.599 -11.479 1.00 89.94 385 ASP A CA 1
ATOM 2779 C C . ASP A 1 385 ? -0.613 -0.745 -10.296 1.00 89.94 385 ASP A C 1
ATOM 2781 O O . ASP A 1 385 ? -0.729 0.476 -10.370 1.00 89.94 385 ASP A O 1
ATOM 2785 N N . PHE A 1 386 ? -0.037 -1.351 -9.259 1.00 89.19 386 PHE A N 1
ATOM 2786 C CA . PHE A 1 386 ? 0.537 -0.616 -8.135 1.00 89.19 386 PHE A CA 1
ATOM 2787 C C . PHE A 1 386 ? 1.568 0.430 -8.587 1.00 89.19 386 PHE A C 1
ATOM 2789 O O . PHE A 1 386 ? 1.367 1.620 -8.354 1.00 89.19 386 PHE A O 1
ATOM 2796 N N . THR A 1 387 ? 2.632 0.022 -9.281 1.00 89.31 387 THR A N 1
ATOM 2797 C CA . THR A 1 387 ? 3.692 0.930 -9.751 1.00 89.31 387 THR A CA 1
ATOM 2798 C C . THR A 1 387 ? 3.215 1.814 -10.901 1.00 89.31 387 THR A C 1
ATOM 2800 O O . THR A 1 387 ? 3.515 3.003 -10.909 1.00 89.31 387 THR A O 1
ATOM 2803 N N . ALA A 1 388 ? 2.411 1.287 -11.831 1.00 90.06 388 ALA A N 1
ATOM 2804 C CA . ALA A 1 388 ? 1.836 2.050 -12.943 1.00 90.06 388 ALA A CA 1
ATOM 2805 C C . ALA A 1 388 ? 0.995 3.249 -12.469 1.00 90.06 388 ALA A C 1
ATOM 2807 O O . ALA A 1 388 ? 0.997 4.298 -13.113 1.00 90.06 388 ALA A O 1
ATOM 2808 N N . ASN A 1 389 ? 0.308 3.105 -11.331 1.00 85.06 389 ASN A N 1
ATOM 2809 C CA . ASN A 1 389 ? -0.486 4.163 -10.704 1.00 85.06 389 ASN A CA 1
ATOM 2810 C C . ASN A 1 389 ? 0.330 5.076 -9.765 1.00 85.06 389 ASN A C 1
ATOM 2812 O O . ASN A 1 389 ? -0.256 5.925 -9.094 1.00 85.06 389 ASN A O 1
ATOM 2816 N N . GLY A 1 390 ? 1.657 4.924 -9.710 1.00 80.00 390 GLY A N 1
ATOM 2817 C CA . GLY A 1 390 ? 2.549 5.749 -8.889 1.00 80.00 390 GLY A CA 1
ATOM 2818 C C . GLY A 1 390 ? 2.893 5.179 -7.511 1.00 80.00 390 GLY A C 1
ATOM 2819 O O . GLY A 1 390 ? 3.524 5.871 -6.714 1.00 80.00 390 GLY A O 1
ATOM 2820 N N . GLY A 1 391 ? 2.516 3.930 -7.218 1.00 80.81 391 GLY A N 1
ATOM 2821 C CA . GLY A 1 391 ? 2.970 3.213 -6.025 1.00 80.81 391 GLY A CA 1
ATOM 2822 C C . GLY A 1 391 ? 4.498 3.105 -5.979 1.00 80.81 391 GLY A C 1
ATOM 2823 O O . GLY A 1 391 ? 5.156 3.125 -7.021 1.00 80.81 391 GLY A O 1
ATOM 2824 N N . ASP A 1 392 ? 5.073 3.049 -4.774 1.00 75.38 392 ASP A N 1
ATOM 2825 C CA . ASP A 1 392 ? 6.521 3.213 -4.531 1.00 75.38 392 ASP A CA 1
ATOM 2826 C C . ASP A 1 392 ? 7.102 4.499 -5.162 1.00 75.38 392 ASP A C 1
ATOM 2828 O O . ASP A 1 392 ? 8.295 4.573 -5.451 1.00 75.38 392 ASP A O 1
ATOM 2832 N N . ASN A 1 393 ? 6.261 5.519 -5.376 1.00 75.69 393 ASN A N 1
ATOM 2833 C CA . ASN A 1 393 ? 6.586 6.799 -6.014 1.00 75.69 393 ASN A CA 1
ATOM 2834 C C . ASN A 1 393 ? 7.068 6.696 -7.472 1.00 75.69 393 ASN A C 1
ATOM 2836 O O . ASN A 1 393 ? 7.684 7.636 -7.972 1.00 75.69 393 ASN A O 1
ATOM 2840 N N . TYR A 1 394 ? 6.794 5.590 -8.171 1.00 81.81 394 TYR A N 1
ATOM 2841 C CA . TYR A 1 394 ? 7.233 5.424 -9.558 1.00 81.81 394 TYR A CA 1
ATOM 2842 C C . TYR A 1 394 ? 6.659 6.529 -10.472 1.00 81.81 394 TYR A C 1
ATOM 2844 O O . TYR A 1 394 ? 5.437 6.652 -10.603 1.00 81.81 394 TYR A O 1
ATOM 2852 N N . PRO A 1 395 ? 7.497 7.316 -11.171 1.00 81.81 395 PRO A N 1
ATOM 2853 C CA . PRO A 1 395 ? 7.056 8.538 -11.844 1.00 81.81 395 PRO A CA 1
ATOM 2854 C C . PRO A 1 395 ? 6.479 8.301 -13.252 1.00 81.81 395 PRO A C 1
ATOM 2856 O O . PRO A 1 395 ? 6.667 9.131 -14.141 1.00 81.81 395 PRO A O 1
ATOM 2859 N N . PHE A 1 396 ? 5.765 7.196 -13.501 1.00 88.00 396 PHE A N 1
ATOM 2860 C CA . PHE A 1 396 ? 5.269 6.858 -14.848 1.00 88.00 396 PHE A CA 1
ATOM 2861 C C . PHE A 1 396 ? 4.373 7.947 -15.450 1.00 88.00 396 PHE A C 1
ATOM 2863 O O . PHE A 1 396 ? 4.605 8.385 -16.577 1.00 88.00 396 PHE A O 1
ATOM 2870 N N . ALA A 1 397 ? 3.381 8.424 -14.692 1.00 85.69 397 ALA A N 1
ATOM 2871 C CA . ALA A 1 397 ? 2.473 9.473 -15.157 1.00 85.69 397 ALA A CA 1
ATOM 2872 C C . ALA A 1 397 ? 3.206 10.803 -15.412 1.00 85.69 397 ALA A C 1
ATOM 2874 O O . ALA A 1 397 ? 2.925 11.480 -16.399 1.00 85.69 397 ALA A O 1
ATOM 2875 N N . ALA A 1 398 ? 4.180 11.149 -14.562 1.00 81.06 398 ALA A N 1
ATOM 2876 C CA . ALA A 1 398 ? 5.007 12.347 -14.727 1.00 81.06 398 ALA A CA 1
ATOM 2877 C C . ALA A 1 398 ? 5.897 12.269 -15.980 1.00 81.06 398 ALA A C 1
ATOM 2879 O O . ALA A 1 398 ? 6.109 13.274 -16.650 1.00 81.06 398 ALA A O 1
ATOM 2880 N N . ASN A 1 399 ? 6.335 11.061 -16.341 1.00 82.81 399 ASN A N 1
ATOM 2881 C CA . ASN A 1 399 ? 7.079 10.768 -17.565 1.00 82.81 399 ASN A CA 1
ATOM 2882 C C . ASN A 1 399 ? 6.194 10.665 -18.820 1.00 82.81 399 ASN A C 1
ATOM 2884 O O . ASN A 1 399 ? 6.681 10.331 -19.902 1.00 82.81 399 ASN A O 1
ATOM 2888 N N . GLY A 1 400 ? 4.884 10.909 -18.701 1.00 89.62 400 GLY A N 1
ATOM 2889 C CA . GLY A 1 400 ? 3.944 10.789 -19.815 1.00 89.62 400 GLY A CA 1
ATOM 2890 C C . GLY A 1 400 ? 3.785 9.356 -20.329 1.00 89.62 400 GLY A C 1
ATOM 2891 O O . GLY A 1 400 ? 3.394 9.164 -21.481 1.00 89.62 400 GLY A O 1
ATOM 2892 N N . VAL A 1 401 ? 4.098 8.346 -19.510 1.00 90.88 401 VAL A N 1
ATOM 2893 C CA . VAL A 1 401 ? 3.864 6.942 -19.861 1.00 90.88 401 VAL A CA 1
ATOM 2894 C C . VAL A 1 401 ? 2.369 6.665 -19.785 1.00 90.88 401 VAL A C 1
ATOM 2896 O O . VAL A 1 401 ? 1.722 6.902 -18.764 1.00 90.88 401 VAL A O 1
ATOM 2899 N N . VAL A 1 402 ? 1.813 6.155 -20.882 1.00 91.31 402 VAL A N 1
ATOM 2900 C CA . VAL A 1 402 ? 0.385 5.859 -20.998 1.00 91.31 402 VAL A CA 1
ATOM 2901 C C . VAL A 1 402 ? 0.180 4.352 -20.946 1.00 91.31 402 VAL A C 1
ATOM 2903 O O . VAL A 1 402 ? 0.634 3.627 -21.829 1.00 91.31 402 VAL A O 1
ATOM 2906 N N . PHE A 1 403 ? -0.539 3.887 -19.927 1.00 90.94 403 PHE A N 1
ATOM 2907 C CA . PHE A 1 403 ? -0.954 2.491 -19.808 1.00 90.94 403 PHE A CA 1
ATOM 2908 C C . PHE A 1 403 ? -2.304 2.248 -20.489 1.00 90.94 403 PHE A C 1
ATOM 2910 O O . PHE A 1 403 ? -3.168 3.126 -20.541 1.00 90.94 403 PHE A O 1
ATOM 2917 N N . GLU A 1 404 ? -2.501 1.040 -21.013 1.00 88.75 404 GLU A N 1
ATOM 2918 C CA . GLU A 1 404 ? -3.769 0.632 -21.614 1.00 88.75 404 GLU A CA 1
ATOM 2919 C C . GLU A 1 404 ? -4.889 0.573 -20.549 1.00 88.75 404 GLU A C 1
ATOM 2921 O O . GLU A 1 404 ? -4.739 -0.010 -19.470 1.00 88.75 404 GLU A O 1
ATOM 2926 N N . ASN A 1 405 ? -6.045 1.173 -20.862 1.00 65.25 405 ASN A N 1
ATOM 2927 C CA . ASN A 1 405 ? -7.169 1.346 -19.929 1.00 65.25 405 ASN A CA 1
ATOM 2928 C C . ASN A 1 405 ? -8.189 0.184 -19.924 1.00 65.25 405 ASN A C 1
ATOM 2930 O O . ASN A 1 405 ? -9.209 0.290 -19.249 1.00 65.25 405 ASN A O 1
ATOM 2934 N N . ASN A 1 406 ? -7.971 -0.913 -20.667 1.00 60.47 406 ASN A N 1
ATOM 2935 C CA . ASN A 1 406 ? -8.974 -1.978 -20.837 1.00 60.47 406 ASN A CA 1
ATOM 2936 C C . ASN A 1 406 ? -8.338 -3.372 -21.038 1.00 60.47 406 ASN A C 1
ATOM 2938 O O . ASN A 1 406 ? -7.302 -3.476 -21.683 1.00 60.47 406 ASN A O 1
ATOM 2942 N N . PRO A 1 407 ? -8.944 -4.435 -20.485 1.00 54.16 407 PRO A N 1
ATOM 2943 C CA . PRO A 1 407 ? -8.466 -5.102 -19.288 1.00 54.16 407 PRO A CA 1
ATOM 2944 C C . PRO A 1 407 ? -7.231 -5.979 -19.541 1.00 54.16 407 PRO A C 1
ATOM 2946 O O . PRO A 1 407 ? -7.319 -7.046 -20.144 1.00 54.16 407 PRO A O 1
ATOM 2949 N N . PHE A 1 408 ? -6.112 -5.619 -18.921 1.00 63.53 408 PHE A N 1
ATOM 2950 C CA . PHE A 1 408 ? -5.213 -6.646 -18.407 1.00 63.53 408 PHE A CA 1
ATOM 2951 C C . PHE A 1 408 ? -5.797 -7.117 -17.077 1.00 63.53 408 PHE A C 1
ATOM 2953 O O . PHE A 1 408 ? -5.646 -6.469 -16.045 1.00 63.53 408 PHE A O 1
ATOM 2960 N N . SER A 1 409 ? -6.570 -8.199 -17.130 1.00 73.56 409 SER A N 1
ATOM 2961 C CA . SER A 1 409 ? -7.211 -8.815 -15.960 1.00 73.56 409 SER A CA 1
ATOM 2962 C C . SER A 1 409 ? -6.373 -9.933 -15.344 1.00 73.56 409 SER A C 1
ATOM 2964 O O . SER A 1 409 ? -6.842 -10.629 -14.447 1.00 73.56 409 SER A O 1
ATOM 2966 N N . ILE A 1 410 ? -5.165 -10.157 -15.862 1.00 89.31 410 ILE A N 1
ATOM 2967 C CA . ILE A 1 410 ? -4.263 -11.172 -15.341 1.00 89.31 410 ILE A CA 1
ATOM 2968 C C . ILE A 1 410 ? -3.521 -10.604 -14.136 1.00 89.31 410 ILE A C 1
ATOM 2970 O O . ILE A 1 410 ? -2.907 -9.536 -14.202 1.00 89.31 410 ILE A O 1
ATOM 2974 N N . THR A 1 411 ? -3.608 -11.310 -13.015 1.00 93.31 411 THR A N 1
ATOM 2975 C CA . THR A 1 411 ? -2.812 -10.966 -11.845 1.00 93.31 411 THR A CA 1
ATOM 2976 C C . THR A 1 411 ? -1.375 -11.411 -12.076 1.00 93.31 411 THR A C 1
ATOM 2978 O O . THR A 1 411 ? -1.125 -12.396 -12.771 1.00 93.31 411 THR A O 1
ATOM 2981 N N . TYR A 1 412 ? -0.404 -10.743 -11.468 1.00 93.44 412 TYR A N 1
ATOM 2982 C CA . TYR A 1 412 ? 0.989 -11.179 -11.581 1.00 93.44 412 TYR A CA 1
ATOM 2983 C C . TYR A 1 412 ? 1.258 -12.590 -10.979 1.00 93.44 412 TYR A C 1
ATOM 2985 O O . TYR A 1 412 ? 2.198 -13.254 -11.406 1.00 93.44 412 TYR A O 1
ATOM 2993 N N . GLN A 1 413 ? 0.397 -13.120 -10.084 1.00 94.88 413 GLN A N 1
ATOM 2994 C CA . GLN A 1 413 ? 0.456 -14.520 -9.626 1.00 94.88 413 GLN A CA 1
ATOM 2995 C C . GLN A 1 413 ? 0.089 -15.469 -10.753 1.00 94.88 413 GLN A C 1
ATOM 2997 O O . GLN A 1 413 ? 0.753 -16.485 -10.949 1.00 94.88 413 GLN A O 1
ATOM 3002 N N . GLN A 1 414 ? -0.987 -15.133 -11.469 1.00 94.38 414 GLN A N 1
ATOM 3003 C CA . GLN A 1 414 ? -1.444 -15.897 -12.614 1.00 94.38 414 GLN A CA 1
ATOM 3004 C C . GLN A 1 414 ? -0.417 -15.807 -13.742 1.00 94.38 414 GLN A C 1
ATOM 3006 O O . GLN A 1 414 ? -0.086 -16.833 -14.311 1.00 94.38 414 GLN A O 1
ATOM 3011 N N . ALA A 1 415 ? 0.169 -14.632 -13.988 1.00 93.38 415 ALA A N 1
ATOM 3012 C CA . ALA A 1 415 ? 1.253 -14.466 -14.954 1.00 93.38 415 ALA A CA 1
ATOM 3013 C C . ALA A 1 415 ? 2.454 -15.376 -14.638 1.00 93.38 415 ALA A C 1
ATOM 3015 O O . ALA A 1 415 ? 2.975 -16.042 -15.529 1.00 93.38 415 ALA A O 1
ATOM 3016 N N . LEU A 1 416 ? 2.866 -15.449 -13.365 1.00 93.25 416 LEU A N 1
ATOM 3017 C CA . LEU A 1 416 ? 3.939 -16.344 -12.923 1.00 93.25 416 LEU A CA 1
ATOM 3018 C C . LEU A 1 416 ? 3.560 -17.818 -13.094 1.00 93.25 416 LEU A C 1
ATOM 3020 O O . LEU A 1 416 ? 4.359 -18.602 -13.604 1.00 93.25 416 LEU A O 1
ATOM 3024 N N . ALA A 1 417 ? 2.342 -18.192 -12.698 1.00 92.69 417 ALA A N 1
ATOM 3025 C CA . ALA A 1 417 ? 1.844 -19.549 -12.878 1.00 92.69 417 ALA A CA 1
ATOM 3026 C C . ALA A 1 417 ? 1.783 -19.939 -14.362 1.00 92.69 417 ALA A C 1
ATOM 3028 O O . ALA A 1 417 ? 2.239 -21.022 -14.715 1.00 92.69 417 ALA A O 1
ATOM 3029 N N . ASP A 1 418 ? 1.278 -19.054 -15.220 1.00 91.38 418 ASP A N 1
ATOM 3030 C CA . ASP A 1 418 ? 1.138 -19.266 -16.659 1.00 91.38 418 ASP A CA 1
ATOM 3031 C C . ASP A 1 418 ? 2.491 -19.367 -17.343 1.00 91.38 418 ASP A C 1
ATOM 3033 O O . ASP A 1 418 ? 2.679 -20.277 -18.147 1.00 91.38 418 ASP A O 1
ATOM 3037 N N . LEU A 1 419 ? 3.456 -18.504 -17.006 1.00 88.81 419 LEU A N 1
ATOM 3038 C CA . LEU A 1 419 ? 4.809 -18.630 -17.539 1.00 88.81 419 LEU A CA 1
ATOM 3039 C C . LEU A 1 419 ? 5.395 -19.997 -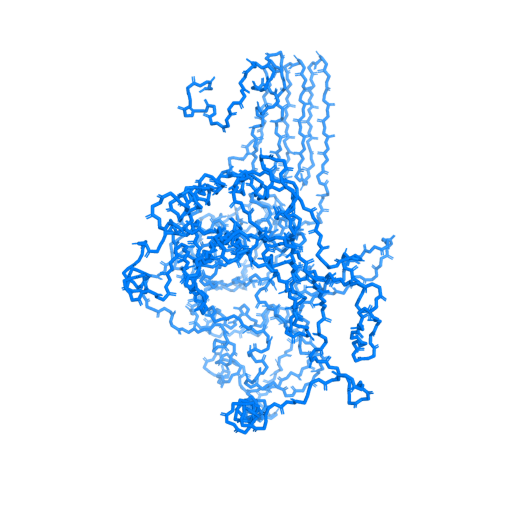17.165 1.00 88.81 419 LEU A C 1
ATOM 3041 O O . LEU A 1 419 ? 5.878 -20.711 -18.038 1.00 88.81 419 LEU A O 1
ATOM 3045 N N . ILE A 1 420 ? 5.320 -20.389 -15.889 1.00 86.00 420 ILE A N 1
ATOM 3046 C CA . ILE A 1 420 ? 5.882 -21.661 -15.415 1.00 86.00 420 ILE A CA 1
ATOM 3047 C C . ILE A 1 420 ? 5.156 -22.864 -16.036 1.00 86.00 420 ILE A C 1
ATOM 3049 O O . ILE A 1 420 ? 5.798 -23.855 -16.374 1.00 86.00 420 ILE A O 1
ATOM 3053 N N . ALA A 1 421 ? 3.835 -22.787 -16.199 1.00 85.94 421 ALA A N 1
ATOM 3054 C CA . ALA A 1 421 ? 2.993 -23.891 -16.653 1.00 85.94 421 ALA A CA 1
ATOM 3055 C C . ALA A 1 421 ? 2.734 -23.917 -18.168 1.00 85.94 421 ALA A C 1
ATOM 3057 O O . ALA A 1 421 ? 2.168 -24.895 -18.651 1.00 85.94 421 ALA A O 1
ATOM 3058 N N . THR A 1 422 ? 3.168 -22.921 -18.943 1.00 82.88 422 THR A N 1
ATOM 3059 C CA . THR A 1 422 ? 3.043 -22.934 -20.411 1.00 82.88 422 THR A CA 1
ATOM 3060 C C . THR A 1 422 ? 4.217 -23.678 -21.064 1.00 82.88 422 THR A C 1
ATOM 3062 O O . THR A 1 422 ? 5.363 -23.424 -20.699 1.00 82.88 422 THR A O 1
ATOM 3065 N N . PRO A 1 423 ? 3.996 -24.566 -22.055 1.00 77.75 423 PRO A N 1
ATOM 3066 C CA . PRO A 1 423 ? 5.080 -25.240 -22.774 1.00 77.75 423 PRO A CA 1
ATOM 3067 C C . PRO A 1 423 ? 6.109 -24.278 -23.379 1.00 77.75 423 PRO A C 1
ATOM 3069 O O . PRO A 1 423 ? 5.735 -23.249 -23.945 1.00 77.75 423 PRO A O 1
ATOM 3072 N N . LYS A 1 424 ? 7.391 -24.671 -23.393 1.00 70.31 424 LYS A N 1
ATOM 3073 C CA . LYS A 1 424 ? 8.475 -23.907 -24.049 1.00 70.31 424 LYS A CA 1
ATOM 3074 C C . LYS A 1 424 ? 8.174 -23.578 -25.514 1.00 70.31 424 LYS A C 1
ATOM 3076 O O . LYS A 1 424 ? 8.410 -22.464 -25.962 1.00 70.31 424 LYS A O 1
ATOM 3081 N N . ALA A 1 425 ? 7.549 -24.505 -26.244 1.00 70.69 425 ALA A N 1
ATOM 3082 C CA . ALA A 1 425 ? 7.124 -24.285 -27.632 1.00 70.69 425 ALA A CA 1
ATOM 3083 C C . ALA A 1 425 ? 6.087 -23.151 -27.804 1.00 70.69 425 ALA A C 1
ATOM 3085 O O . ALA A 1 425 ? 5.938 -22.618 -28.901 1.00 70.69 425 ALA A O 1
ATOM 3086 N N . ALA A 1 426 ? 5.372 -22.791 -26.736 1.00 74.69 426 ALA A N 1
ATOM 3087 C CA . ALA A 1 426 ? 4.440 -21.665 -26.671 1.00 74.69 426 ALA A CA 1
ATOM 3088 C C . ALA A 1 426 ? 5.013 -20.474 -25.876 1.00 74.69 426 ALA A C 1
ATOM 3090 O O . ALA A 1 426 ? 4.302 -19.515 -25.595 1.00 74.69 426 ALA A O 1
ATOM 3091 N N . GLY A 1 427 ? 6.299 -20.540 -25.527 1.00 72.00 427 GLY A N 1
ATOM 3092 C CA . GLY A 1 427 ? 7.063 -19.475 -24.901 1.00 72.00 427 GLY A CA 1
ATOM 3093 C C . GLY A 1 427 ? 7.069 -19.440 -23.375 1.00 72.00 427 GLY A C 1
ATOM 3094 O O . GLY A 1 427 ? 7.592 -18.479 -22.821 1.00 72.00 427 GLY A O 1
ATOM 3095 N N . GLY A 1 428 ? 6.520 -20.460 -22.709 1.00 76.94 428 GLY A N 1
ATOM 3096 C CA . GLY A 1 428 ? 6.643 -20.620 -21.258 1.00 76.94 428 GLY A CA 1
ATOM 3097 C C . GLY A 1 428 ? 7.831 -21.484 -20.826 1.00 76.94 428 GLY A C 1
ATOM 3098 O O . GLY A 1 428 ? 8.762 -21.720 -21.592 1.00 76.94 428 GLY A O 1
ATOM 3099 N N . LEU A 1 429 ? 7.791 -21.973 -19.586 1.00 76.25 429 LEU A N 1
ATOM 3100 C CA . LEU A 1 429 ? 8.853 -22.748 -18.932 1.00 76.25 429 LEU A CA 1
ATOM 3101 C C . LEU A 1 429 ? 8.416 -24.172 -18.543 1.00 76.25 429 LEU A C 1
ATOM 3103 O O . LEU A 1 429 ? 9.162 -24.882 -17.862 1.00 76.25 429 LEU A O 1
ATOM 3107 N N . GLN A 1 430 ? 7.211 -24.602 -18.938 1.00 70.00 430 GLN A N 1
ATOM 3108 C CA . GLN A 1 430 ? 6.659 -25.888 -18.516 1.00 70.00 430 GLN A CA 1
ATOM 3109 C C . GLN A 1 430 ? 7.508 -27.040 -19.009 1.00 70.00 430 GLN A C 1
ATOM 3111 O O . GLN A 1 430 ? 7.832 -27.147 -20.195 1.00 70.00 430 GLN A O 1
ATOM 3116 N N . ARG A 1 431 ? 7.748 -27.965 -18.080 1.00 68.69 431 ARG A N 1
ATOM 3117 C CA . ARG A 1 431 ? 8.344 -29.271 -18.331 1.00 68.69 431 ARG A CA 1
ATOM 3118 C C . ARG A 1 431 ? 7.395 -30.344 -17.823 1.00 68.69 431 ARG A C 1
ATOM 3120 O O . ARG A 1 431 ? 7.054 -30.357 -16.643 1.00 68.69 431 ARG A O 1
ATOM 3127 N N . VAL A 1 432 ? 6.962 -31.240 -18.706 1.00 50.22 432 VAL A N 1
ATOM 3128 C CA . VAL A 1 432 ? 6.159 -32.414 -18.321 1.00 50.22 432 VAL A CA 1
ATOM 3129 C C . VAL A 1 432 ? 7.075 -33.637 -18.148 1.00 50.22 432 VAL A C 1
ATOM 3131 O O . VAL A 1 432 ? 6.702 -34.580 -17.451 1.00 50.22 432 VAL A O 1
ATOM 3134 N N . ASN A 1 433 ? 8.301 -33.623 -18.708 1.00 48.25 433 ASN A N 1
ATOM 3135 C CA . ASN A 1 433 ? 9.291 -34.686 -18.511 1.00 48.25 433 ASN A CA 1
ATOM 3136 C C . ASN A 1 433 ? 10.765 -34.196 -18.576 1.00 48.25 433 ASN A C 1
ATOM 3138 O O . ASN A 1 433 ? 11.094 -33.210 -19.224 1.00 48.25 433 ASN A O 1
ATOM 3142 N N . ALA A 1 434 ? 11.672 -34.913 -17.897 1.00 45.12 434 ALA A N 1
ATOM 3143 C CA . ALA A 1 434 ? 13.101 -34.583 -17.774 1.00 45.12 434 ALA A CA 1
ATOM 3144 C C . ALA A 1 434 ? 13.903 -34.586 -19.099 1.00 45.12 434 ALA A C 1
ATOM 3146 O O . ALA A 1 434 ? 14.997 -34.032 -19.148 1.00 45.12 434 ALA A O 1
ATOM 3147 N N . ALA A 1 435 ? 1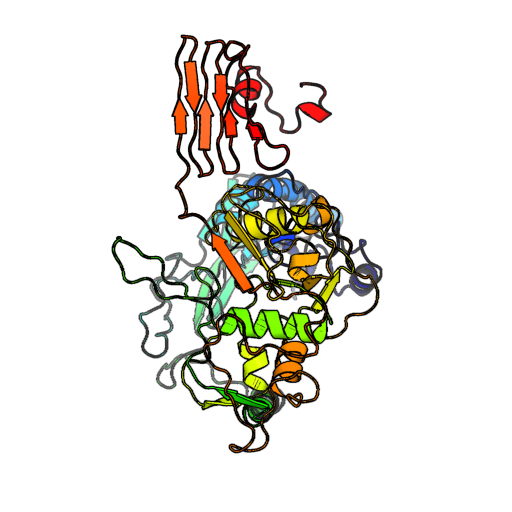3.381 -35.201 -20.162 1.00 48.75 435 ALA A N 1
ATOM 3148 C CA . ALA A 1 435 ? 13.990 -35.250 -21.491 1.00 48.75 435 ALA A CA 1
ATOM 3149 C C . ALA A 1 435 ? 13.789 -33.967 -22.318 1.00 48.75 435 ALA A C 1
ATOM 3151 O O . ALA A 1 435 ? 14.342 -33.876 -23.411 1.00 48.75 435 ALA A O 1
ATOM 3152 N N . ASP A 1 436 ? 13.018 -32.996 -21.816 1.00 52.91 436 ASP A N 1
ATOM 3153 C CA . ASP A 1 436 ? 12.629 -31.802 -22.578 1.00 52.91 436 ASP A CA 1
ATOM 3154 C C . ASP A 1 436 ? 13.725 -30.713 -22.642 1.00 52.91 436 ASP A C 1
ATOM 3156 O O . ASP A 1 436 ? 13.594 -29.789 -23.438 1.00 52.91 436 ASP A O 1
ATOM 3160 N N . GLY A 1 437 ? 14.830 -30.850 -21.891 1.00 47.53 437 GLY A N 1
ATOM 3161 C CA . GLY A 1 437 ? 15.996 -29.954 -21.969 1.00 47.53 437 GLY A CA 1
ATOM 3162 C C . GLY A 1 437 ? 15.783 -28.545 -21.379 1.00 47.53 437 GLY A C 1
ATOM 3163 O O . GLY A 1 437 ? 14.818 -27.855 -21.686 1.00 47.53 437 GLY A O 1
ATOM 3164 N N . ASP A 1 438 ? 16.741 -28.150 -20.539 1.00 49.28 438 ASP A N 1
ATOM 3165 C CA . ASP A 1 438 ? 16.962 -26.885 -19.816 1.00 49.28 438 ASP A CA 1
ATOM 3166 C C . ASP A 1 438 ? 15.980 -26.438 -18.714 1.00 49.28 438 ASP A C 1
ATOM 3168 O O . ASP A 1 438 ? 14.764 -26.610 -18.739 1.00 49.28 438 ASP A O 1
ATOM 3172 N N . GLU A 1 439 ? 16.613 -25.981 -17.634 1.00 52.09 439 GLU A N 1
ATOM 3173 C CA . GLU A 1 439 ? 16.122 -25.737 -16.279 1.00 52.09 439 GLU A CA 1
ATOM 3174 C C . GLU A 1 439 ? 15.520 -24.335 -16.096 1.00 52.09 439 GLU A C 1
ATOM 3176 O O . GLU A 1 439 ? 15.734 -23.464 -16.931 1.00 52.09 439 GLU A O 1
ATOM 3181 N N . ILE A 1 440 ? 14.843 -24.057 -14.965 1.00 49.84 440 ILE A N 1
ATOM 3182 C CA . ILE A 1 440 ? 14.945 -22.693 -14.411 1.00 49.84 440 ILE A CA 1
ATOM 3183 C C . ILE A 1 440 ? 16.423 -22.546 -14.008 1.00 49.84 440 ILE A C 1
ATOM 3185 O O . ILE A 1 440 ? 16.807 -22.861 -12.880 1.00 49.84 440 ILE A O 1
ATOM 3189 N N . THR A 1 441 ? 17.271 -22.239 -14.989 1.00 43.75 441 THR A N 1
ATOM 3190 C CA . THR A 1 441 ? 18.727 -22.141 -14.877 1.00 43.75 441 THR A CA 1
ATOM 3191 C C . THR A 1 441 ? 19.131 -20.724 -14.505 1.00 43.75 441 THR A C 1
ATOM 3193 O O . THR A 1 441 ? 18.375 -19.767 -14.664 1.00 43.75 441 THR A O 1
ATOM 3196 N N . VAL A 1 442 ? 20.375 -20.576 -14.045 1.00 35.56 442 VAL A N 1
ATOM 3197 C CA . VAL A 1 442 ? 21.054 -19.281 -13.897 1.00 35.56 442 VAL A CA 1
ATOM 3198 C C . VAL A 1 442 ? 21.466 -18.743 -15.272 1.00 35.56 442 VAL A C 1
ATOM 3200 O O . VAL A 1 442 ? 22.634 -18.440 -15.495 1.00 35.56 442 VAL A O 1
ATOM 3203 N N . ASN A 1 443 ? 20.545 -18.614 -16.220 1.00 44.72 443 ASN A N 1
ATOM 3204 C CA . ASN A 1 443 ? 20.757 -17.553 -17.185 1.00 44.72 443 ASN A CA 1
ATOM 3205 C C . ASN A 1 443 ? 20.182 -16.309 -16.526 1.00 44.72 443 ASN A C 1
ATOM 3207 O O . ASN A 1 443 ? 18.969 -16.198 -16.355 1.00 44.72 443 ASN A O 1
ATOM 3211 N N . LEU A 1 444 ? 21.073 -15.389 -16.131 1.00 38.22 444 LEU A N 1
ATOM 3212 C CA . LEU A 1 444 ? 20.719 -14.040 -15.663 1.00 38.22 444 LEU A CA 1
ATOM 3213 C C . LEU A 1 444 ? 19.650 -13.417 -16.582 1.00 38.22 444 LEU A C 1
ATOM 3215 O O . LEU A 1 444 ? 18.767 -12.698 -16.145 1.00 38.22 444 LEU A O 1
ATOM 3219 N N . TYR A 1 445 ? 19.659 -13.826 -17.846 1.00 42.41 445 TYR A N 1
ATOM 3220 C CA . TYR A 1 445 ? 18.762 -13.386 -18.889 1.00 42.41 445 TYR A CA 1
ATOM 3221 C C . TYR A 1 445 ? 17.963 -14.556 -19.471 1.00 42.41 445 TYR A C 1
ATOM 3223 O O . TYR A 1 445 ? 17.883 -14.647 -20.677 1.00 42.41 445 TYR A O 1
ATOM 3231 N N . GLY A 1 446 ? 17.438 -15.520 -18.708 1.00 47.38 446 GLY A N 1
ATOM 3232 C CA . GLY A 1 446 ? 16.619 -16.632 -19.245 1.00 47.38 446 GLY A CA 1
ATOM 3233 C C . GLY A 1 446 ? 17.192 -17.365 -20.485 1.00 47.38 446 GLY A C 1
ATOM 3234 O O . GLY A 1 446 ? 18.370 -17.265 -20.815 1.00 47.38 446 GLY A O 1
ATOM 3235 N N . GLU A 1 447 ? 16.379 -18.133 -21.205 1.00 47.19 447 GLU A N 1
ATOM 3236 C CA . GLU A 1 447 ? 16.763 -18.625 -22.539 1.00 47.19 447 GLU A CA 1
ATOM 3237 C C . GLU A 1 447 ? 16.142 -17.737 -23.616 1.00 47.19 447 GLU A C 1
ATOM 3239 O O . GLU A 1 447 ? 14.983 -17.346 -23.485 1.00 47.19 447 GLU A O 1
ATOM 3244 N N . GLU A 1 448 ? 16.911 -17.427 -24.664 1.00 50.28 448 GLU A N 1
ATOM 3245 C CA . GLU A 1 448 ? 16.426 -16.699 -25.840 1.00 50.28 448 GLU A CA 1
ATOM 3246 C C . GLU A 1 448 ? 15.237 -17.448 -26.453 1.00 50.28 448 GLU A C 1
ATOM 3248 O O . GLU A 1 448 ? 15.297 -18.657 -26.710 1.00 50.28 448 GLU A O 1
ATOM 3253 N N . ASN A 1 449 ? 14.133 -16.740 -26.666 1.00 52.03 449 ASN A N 1
ATOM 3254 C CA . ASN A 1 449 ? 12.899 -17.325 -27.150 1.00 52.03 449 ASN A CA 1
ATOM 3255 C C . ASN A 1 449 ? 12.450 -16.631 -28.440 1.00 52.03 449 ASN A C 1
ATOM 3257 O O . ASN A 1 449 ? 12.495 -15.414 -28.567 1.00 52.03 449 ASN A O 1
ATOM 3261 N N . ALA A 1 450 ? 11.917 -17.391 -29.400 1.00 51.97 450 ALA A N 1
ATOM 3262 C CA . ALA A 1 450 ? 11.388 -16.864 -30.662 1.00 51.97 450 ALA A CA 1
ATOM 3263 C C . ALA A 1 450 ? 10.222 -15.857 -30.494 1.00 51.97 450 ALA A C 1
ATOM 3265 O O . ALA A 1 450 ? 9.775 -15.249 -31.474 1.00 51.97 450 ALA A O 1
ATOM 3266 N N . PHE A 1 451 ? 9.702 -15.699 -29.272 1.00 49.66 451 PHE A N 1
ATOM 3267 C CA . PHE A 1 451 ? 8.710 -14.689 -28.903 1.00 49.66 451 PHE A CA 1
ATOM 3268 C C . PHE A 1 451 ? 9.322 -13.351 -28.444 1.00 49.66 451 PHE A C 1
ATOM 3270 O O . PHE A 1 451 ? 8.588 -12.366 -28.371 1.00 49.66 451 PHE A O 1
ATOM 3277 N N . ASP A 1 452 ? 10.642 -13.264 -28.253 1.00 50.31 452 ASP A N 1
ATOM 3278 C CA . ASP A 1 452 ? 11.393 -12.041 -27.923 1.00 50.31 452 ASP A CA 1
ATOM 3279 C C . ASP A 1 452 ? 11.597 -11.171 -29.181 1.00 50.31 452 ASP A C 1
ATOM 3281 O O . ASP A 1 452 ? 12.704 -10.870 -29.616 1.00 50.31 452 ASP A O 1
ATOM 3285 N N . ARG A 1 453 ? 10.492 -10.805 -29.842 1.00 47.44 453 ARG A N 1
ATOM 3286 C CA . ARG A 1 453 ? 10.491 -10.290 -31.226 1.00 47.44 453 ARG A CA 1
ATOM 3287 C C . ARG A 1 453 ? 11.210 -8.954 -31.435 1.00 47.44 453 ARG A C 1
ATOM 3289 O O . ARG A 1 453 ? 11.456 -8.612 -32.592 1.00 47.44 453 ARG A O 1
ATOM 3296 N N . TYR A 1 454 ? 11.500 -8.200 -30.372 1.00 43.94 454 TYR A N 1
ATOM 3297 C CA . TYR A 1 454 ? 12.041 -6.841 -30.477 1.00 43.94 454 TYR A CA 1
ATOM 3298 C C . TYR A 1 454 ? 13.047 -6.456 -29.381 1.00 43.94 454 TYR A C 1
ATOM 3300 O O . TYR A 1 454 ? 13.261 -5.262 -29.172 1.00 43.94 454 TYR A O 1
ATOM 3308 N N . GLY A 1 455 ? 13.661 -7.400 -28.672 1.00 45.06 455 GLY A N 1
ATOM 3309 C CA . GLY A 1 455 ? 14.636 -7.038 -27.645 1.00 45.06 455 GLY A CA 1
ATOM 3310 C C . GLY A 1 455 ? 14.137 -7.230 -26.210 1.00 45.06 455 GLY A C 1
ATOM 3311 O O . GLY A 1 455 ? 13.187 -6.553 -25.824 1.00 45.06 455 GLY A O 1
ATOM 3312 N N . ARG A 1 456 ? 14.789 -8.054 -25.386 1.00 58.59 456 ARG A N 1
ATOM 3313 C CA . ARG A 1 456 ? 14.637 -8.070 -23.914 1.00 58.59 456 ARG A CA 1
ATOM 3314 C C . ARG A 1 456 ? 15.798 -7.336 -23.248 1.00 58.59 456 ARG A C 1
ATOM 3316 O O . ARG A 1 456 ? 16.918 -7.408 -23.727 1.00 58.59 456 ARG A O 1
ATOM 3323 N N . LEU A 1 457 ? 15.574 -6.679 -22.110 1.00 52.09 457 LEU A N 1
ATOM 3324 C CA . LEU A 1 457 ? 16.664 -6.137 -21.289 1.00 52.09 457 LEU A CA 1
ATOM 3325 C C . LEU A 1 457 ? 17.591 -7.264 -20.785 1.00 52.09 457 LEU A C 1
ATOM 3327 O O . LEU A 1 457 ? 17.129 -8.142 -20.059 1.00 52.09 457 LEU A O 1
ATOM 3331 N N . ILE A 1 458 ? 18.876 -7.231 -21.153 1.00 50.56 458 ILE A N 1
ATOM 3332 C CA . ILE A 1 458 ? 19.865 -8.264 -20.775 1.00 50.56 458 ILE A CA 1
ATOM 3333 C C . ILE A 1 458 ? 21.161 -7.716 -20.189 1.00 50.56 458 ILE A C 1
ATOM 3335 O O . ILE A 1 458 ? 22.129 -8.448 -20.048 1.00 50.56 458 ILE A O 1
ATOM 3339 N N . ASP A 1 459 ? 21.251 -6.418 -19.947 1.00 47.22 459 ASP A N 1
ATOM 3340 C CA . ASP A 1 459 ? 22.377 -5.850 -19.216 1.00 47.22 459 ASP A CA 1
ATOM 3341 C C . ASP A 1 459 ? 21.950 -4.497 -18.654 1.00 47.22 459 ASP A C 1
ATOM 3343 O O . ASP A 1 459 ? 21.478 -3.624 -19.396 1.00 47.22 459 ASP A O 1
ATOM 3347 N N . LEU A 1 460 ? 22.108 -4.344 -17.342 1.00 51.72 460 LEU A N 1
ATOM 3348 C CA . LEU A 1 460 ? 21.896 -3.104 -16.613 1.00 51.72 460 LEU A CA 1
ATOM 3349 C C . LEU A 1 460 ? 23.161 -2.807 -15.810 1.00 51.72 460 LEU A C 1
ATOM 3351 O O . LEU A 1 460 ? 23.400 -3.391 -14.755 1.00 51.72 460 LEU A O 1
ATOM 3355 N N . ASN A 1 461 ? 23.965 -1.859 -16.285 1.00 46.06 461 ASN A N 1
ATOM 3356 C CA . ASN A 1 461 ? 25.109 -1.385 -15.518 1.00 46.06 461 ASN A CA 1
ATOM 3357 C C . ASN A 1 461 ? 24.668 -0.228 -14.622 1.00 46.06 461 ASN A C 1
ATOM 3359 O O . ASN A 1 461 ? 24.387 0.869 -15.115 1.00 46.06 461 ASN A O 1
ATOM 3363 N N . VAL A 1 462 ? 24.620 -0.486 -13.317 1.00 54.28 462 VAL A N 1
ATOM 3364 C CA . VAL A 1 462 ? 24.386 0.528 -12.286 1.00 54.28 462 VAL A CA 1
ATOM 3365 C C . VAL A 1 462 ? 25.743 0.971 -11.737 1.00 54.28 462 VAL A C 1
ATOM 3367 O O . VAL A 1 462 ? 26.563 0.134 -11.354 1.00 54.28 462 VAL A O 1
ATOM 3370 N N . SER A 1 463 ? 26.014 2.277 -11.698 1.00 47.19 463 SER A N 1
ATOM 3371 C CA . SER A 1 463 ? 27.210 2.800 -11.042 1.00 47.19 463 SER A CA 1
ATOM 3372 C C . SER A 1 463 ? 27.206 2.400 -9.569 1.00 47.19 463 SER A C 1
ATOM 3374 O O . SER A 1 463 ? 26.148 2.304 -8.949 1.00 47.19 463 SER A O 1
ATOM 3376 N N . ALA A 1 464 ? 28.386 2.223 -8.972 1.00 48.88 464 ALA A N 1
ATOM 3377 C CA . ALA A 1 464 ? 28.478 2.106 -7.520 1.00 48.88 464 ALA A CA 1
ATOM 3378 C C . ALA A 1 464 ? 27.700 3.263 -6.870 1.00 48.88 464 ALA A C 1
ATOM 3380 O O . ALA A 1 464 ? 27.864 4.407 -7.295 1.00 48.88 464 ALA A O 1
ATOM 3381 N N . ILE A 1 465 ? 26.845 2.965 -5.884 1.00 50.94 465 ILE A N 1
ATOM 3382 C CA . ILE A 1 465 ? 26.103 3.988 -5.138 1.00 50.94 465 ILE A CA 1
ATOM 3383 C C . ILE A 1 465 ? 27.136 4.936 -4.528 1.00 50.94 465 ILE A C 1
ATOM 3385 O O . ILE A 1 465 ? 27.865 4.565 -3.603 1.00 50.94 465 ILE A O 1
ATOM 3389 N N . VAL A 1 466 ? 27.230 6.145 -5.074 1.00 54.78 466 VAL A N 1
ATOM 3390 C CA . VAL A 1 466 ? 28.018 7.220 -4.482 1.00 54.78 466 VAL A CA 1
ATOM 3391 C C . VAL A 1 466 ? 27.116 7.872 -3.448 1.00 54.78 466 VAL A C 1
ATOM 3393 O O . VAL A 1 466 ? 26.007 8.292 -3.759 1.00 54.78 466 VAL A O 1
ATOM 3396 N N . ALA A 1 467 ? 27.547 7.876 -2.188 1.00 56.44 467 ALA A N 1
ATOM 3397 C CA . ALA A 1 467 ? 26.807 8.575 -1.150 1.00 56.44 467 ALA A CA 1
ATOM 3398 C C . ALA A 1 467 ? 26.822 10.077 -1.453 1.00 56.44 467 ALA A C 1
ATOM 3400 O O . ALA A 1 467 ? 27.898 10.637 -1.676 1.00 56.44 467 ALA A O 1
ATOM 3401 N N . GLY A 1 468 ? 25.644 10.699 -1.414 1.00 63.69 468 GLY A N 1
ATOM 3402 C CA . GLY A 1 468 ? 25.510 12.146 -1.489 1.00 63.69 468 GLY A CA 1
ATOM 3403 C C . GLY A 1 468 ? 26.295 12.850 -0.382 1.00 63.69 468 GLY A C 1
ATOM 3404 O O . GLY A 1 468 ? 26.443 12.348 0.739 1.00 63.69 468 GLY A O 1
ATOM 3405 N N . GLN A 1 469 ? 26.822 14.021 -0.702 1.00 78.19 469 GLN A N 1
ATOM 3406 C CA . GLN A 1 469 ? 27.649 14.858 0.149 1.00 78.19 469 GLN A CA 1
ATOM 3407 C C . GLN A 1 469 ? 27.060 16.260 0.277 1.00 78.19 469 GLN A C 1
ATOM 3409 O O . GLN A 1 469 ? 26.163 16.681 -0.442 1.00 78.19 469 GLN A O 1
ATOM 3414 N N . THR A 1 470 ? 27.561 17.015 1.253 1.00 88.06 470 THR A N 1
ATOM 3415 C CA . THR A 1 470 ? 27.225 18.432 1.396 1.00 88.06 470 THR A CA 1
ATOM 3416 C C . THR A 1 470 ? 28.443 19.277 1.070 1.00 88.06 470 THR A C 1
ATOM 3418 O O . THR A 1 470 ? 29.454 19.226 1.774 1.00 88.06 470 THR A O 1
ATOM 3421 N N . PHE A 1 471 ? 28.310 20.114 0.049 1.00 91.38 471 PHE A N 1
ATOM 3422 C CA . PHE A 1 471 ? 29.309 21.083 -0.367 1.00 91.38 471 PHE A CA 1
ATOM 3423 C C . PHE A 1 471 ? 28.903 22.477 0.098 1.00 91.38 471 PHE A C 1
ATOM 3425 O O . PHE A 1 471 ? 27.816 22.961 -0.209 1.00 91.38 471 PHE A O 1
ATOM 3432 N N . ASN A 1 472 ? 29.794 23.130 0.844 1.00 93.62 472 ASN A N 1
ATOM 3433 C CA . ASN A 1 472 ? 29.610 24.505 1.297 1.00 93.62 472 ASN A CA 1
ATOM 3434 C C . ASN A 1 472 ? 30.745 25.368 0.744 1.00 93.62 472 ASN A C 1
ATOM 3436 O O . ASN A 1 472 ? 31.913 25.139 1.066 1.00 93.62 472 ASN A O 1
ATOM 3440 N N . GLY A 1 473 ? 30.394 26.364 -0.057 1.00 90.25 473 GLY A N 1
ATOM 3441 C CA . GLY A 1 473 ? 31.265 27.467 -0.414 1.00 90.25 473 GLY A CA 1
ATOM 3442 C C . GLY A 1 473 ? 31.329 28.518 0.692 1.00 90.25 473 GLY A C 1
ATOM 3443 O O . GLY A 1 473 ? 31.005 28.276 1.860 1.00 90.25 473 GLY A O 1
ATOM 3444 N N . ASN A 1 474 ? 31.844 29.690 0.346 1.00 89.75 474 ASN A N 1
ATOM 3445 C CA . ASN A 1 474 ? 32.100 30.780 1.273 1.00 89.75 474 ASN A CA 1
ATOM 3446 C C . ASN A 1 474 ? 31.699 32.132 0.659 1.00 89.75 474 ASN A C 1
ATOM 3448 O O . ASN A 1 474 ? 30.830 32.216 -0.195 1.00 89.75 474 ASN A O 1
ATOM 3452 N N . ALA A 1 475 ? 32.253 33.236 1.164 1.00 91.81 475 ALA A N 1
ATOM 3453 C CA . ALA A 1 475 ? 31.893 34.569 0.680 1.00 91.81 475 ALA A CA 1
ATOM 3454 C C . ALA A 1 475 ? 32.614 34.986 -0.620 1.00 91.81 475 ALA A C 1
ATOM 3456 O O . ALA A 1 475 ? 32.369 36.080 -1.129 1.00 91.81 475 ALA A O 1
ATOM 3457 N N . ALA A 1 476 ? 33.552 34.178 -1.120 1.00 93.88 476 ALA A N 1
ATOM 3458 C CA . ALA A 1 476 ? 34.248 34.408 -2.381 1.00 93.88 476 ALA A CA 1
ATOM 3459 C C . ALA A 1 476 ? 33.542 33.684 -3.532 1.00 93.88 476 ALA A C 1
ATOM 3461 O O . ALA A 1 476 ? 32.760 32.780 -3.296 1.00 93.88 476 ALA A O 1
ATOM 3462 N N . ARG A 1 477 ? 33.889 34.033 -4.778 1.00 96.44 477 ARG A N 1
ATOM 3463 C CA . ARG A 1 477 ? 33.446 33.275 -5.957 1.00 96.44 477 ARG A CA 1
ATOM 3464 C C . ARG A 1 477 ? 34.059 31.877 -5.943 1.00 96.44 477 ARG A C 1
ATOM 3466 O O . ARG A 1 477 ? 35.285 31.742 -5.990 1.00 96.44 477 ARG A O 1
ATOM 3473 N N . ASN A 1 478 ? 33.223 30.857 -5.881 1.00 94.94 478 ASN A N 1
ATOM 3474 C CA . ASN A 1 478 ? 33.588 29.456 -5.834 1.00 94.94 478 ASN A CA 1
ATOM 3475 C C . ASN A 1 478 ? 33.184 28.735 -7.125 1.00 94.94 478 ASN A C 1
ATOM 3477 O O . ASN A 1 478 ? 32.215 29.081 -7.793 1.00 94.94 478 ASN A O 1
ATOM 3481 N N . THR A 1 479 ? 33.955 27.707 -7.469 1.00 96.44 479 THR A N 1
ATOM 3482 C CA . THR A 1 479 ? 33.554 26.685 -8.438 1.00 96.44 479 THR A CA 1
ATOM 3483 C C . THR A 1 479 ? 33.389 25.402 -7.646 1.00 96.44 479 THR A C 1
ATOM 3485 O O . THR A 1 479 ? 34.373 24.883 -7.116 1.00 96.44 479 THR A O 1
ATOM 3488 N N . ILE A 1 480 ? 32.151 24.944 -7.503 1.00 94.81 480 ILE A N 1
ATOM 3489 C CA . ILE A 1 480 ? 31.797 23.747 -6.744 1.00 94.81 480 ILE A CA 1
ATOM 3490 C C . ILE A 1 480 ? 31.322 22.705 -7.743 1.00 94.81 480 ILE A C 1
ATOM 3492 O O . ILE A 1 480 ? 30.437 22.977 -8.549 1.00 94.81 480 ILE A O 1
ATOM 3496 N N . VAL A 1 481 ? 31.929 21.527 -7.678 1.00 91.31 481 VAL A N 1
ATOM 3497 C CA . VAL A 1 481 ? 31.537 20.361 -8.466 1.00 91.31 481 VAL A CA 1
ATOM 3498 C C . VAL A 1 481 ? 31.170 19.271 -7.474 1.00 91.31 481 VAL A C 1
ATOM 3500 O O . VAL A 1 481 ? 32.001 18.919 -6.631 1.00 91.31 481 VAL A O 1
ATOM 3503 N N . GLY A 1 482 ? 29.927 18.812 -7.546 1.00 82.75 482 GLY A N 1
ATOM 3504 C CA . GLY A 1 482 ? 29.421 17.689 -6.781 1.00 82.75 482 GLY A CA 1
ATOM 3505 C C . GLY A 1 482 ? 29.972 16.358 -7.284 1.00 82.75 482 GLY A C 1
ATOM 3506 O O . GLY A 1 482 ? 31.017 16.268 -7.938 1.00 82.75 482 GLY A O 1
ATOM 3507 N N . THR A 1 483 ? 29.304 15.295 -6.887 1.00 74.38 483 THR A N 1
ATOM 3508 C CA . THR A 1 483 ? 29.682 13.905 -7.079 1.00 74.38 483 THR A CA 1
ATOM 3509 C C . THR A 1 483 ? 28.709 13.222 -8.039 1.00 74.38 483 THR A C 1
ATOM 3511 O O . THR A 1 483 ? 28.199 13.837 -8.966 1.00 74.38 483 THR A O 1
ATOM 3514 N N . ALA A 1 484 ? 28.552 11.907 -7.900 1.00 63.00 484 ALA A N 1
ATOM 3515 C CA . ALA A 1 484 ? 27.541 11.145 -8.623 1.00 63.00 484 ALA A CA 1
ATOM 3516 C C . ALA A 1 484 ? 26.418 10.640 -7.694 1.00 63.00 484 ALA A C 1
ATOM 3518 O O . ALA A 1 484 ? 25.664 9.744 -8.077 1.00 63.00 484 ALA A O 1
ATOM 3519 N N . GLY A 1 485 ? 26.387 11.126 -6.450 1.00 63.88 485 GLY A N 1
ATOM 3520 C CA . GLY A 1 485 ? 25.331 10.872 -5.475 1.00 63.88 485 GLY A CA 1
ATOM 3521 C C . GLY A 1 485 ? 24.492 12.125 -5.248 1.00 63.88 485 GLY A C 1
ATOM 3522 O O . GLY A 1 485 ? 24.912 13.205 -5.621 1.00 63.88 485 GLY A O 1
ATOM 3523 N N . ASP A 1 486 ? 23.346 11.980 -4.584 1.00 69.88 486 ASP A N 1
ATOM 3524 C CA . ASP A 1 486 ? 22.399 13.084 -4.359 1.00 69.88 486 ASP A CA 1
ATOM 3525 C C . ASP A 1 486 ? 22.986 14.146 -3.396 1.00 69.88 486 ASP A C 1
ATOM 3527 O O . ASP A 1 486 ? 22.943 13.997 -2.168 1.00 69.88 486 ASP A O 1
ATOM 3531 N N . ASP A 1 487 ? 23.580 15.207 -3.940 1.00 79.56 487 ASP A N 1
ATOM 3532 C CA . ASP A 1 487 ? 24.375 16.182 -3.203 1.00 79.56 487 ASP A CA 1
ATOM 3533 C C . ASP A 1 487 ? 23.565 17.400 -2.727 1.00 79.56 487 ASP A C 1
ATOM 3535 O O . ASP A 1 487 ? 22.523 17.779 -3.256 1.00 79.56 487 ASP A O 1
ATOM 3539 N N . ILE A 1 488 ? 24.073 18.074 -1.693 1.00 88.25 488 ILE A N 1
ATOM 3540 C CA . ILE A 1 488 ? 23.571 19.367 -1.216 1.00 88.25 488 ILE A CA 1
ATOM 3541 C C . ILE A 1 488 ? 24.642 20.419 -1.482 1.00 88.25 488 ILE A C 1
ATOM 3543 O O . ILE A 1 488 ? 25.674 20.435 -0.809 1.00 88.25 488 ILE A O 1
ATOM 3547 N N . LEU A 1 489 ? 24.388 21.331 -2.418 1.00 94.62 489 LEU A N 1
ATOM 3548 C CA . LEU A 1 489 ? 25.323 22.382 -2.810 1.00 94.62 489 LEU A CA 1
ATOM 3549 C C . LEU A 1 489 ? 24.858 23.740 -2.276 1.00 94.62 489 LEU A C 1
ATOM 3551 O O . LEU A 1 489 ? 23.739 24.184 -2.526 1.00 94.62 489 LEU A O 1
ATOM 3555 N N . ARG A 1 490 ? 25.743 24.417 -1.543 1.00 95.75 490 ARG A N 1
ATOM 3556 C CA . ARG A 1 490 ? 25.568 25.789 -1.044 1.00 95.75 490 ARG A CA 1
ATOM 3557 C C . ARG A 1 490 ? 26.722 26.643 -1.544 1.00 95.75 490 ARG A C 1
ATOM 3559 O O . ARG A 1 490 ? 27.833 26.459 -1.056 1.00 95.75 490 ARG A O 1
ATOM 3566 N N . GLY A 1 491 ? 26.468 27.557 -2.480 1.00 93.31 491 GLY A N 1
ATOM 3567 C CA . GLY A 1 491 ? 27.484 28.485 -2.996 1.00 93.31 491 GLY A CA 1
ATOM 3568 C C . GLY A 1 491 ? 27.984 29.453 -1.921 1.00 93.31 491 GLY A C 1
ATOM 3569 O O . GLY A 1 491 ? 29.167 29.482 -1.586 1.00 93.31 491 GLY A O 1
ATOM 3570 N N . GLY A 1 492 ? 27.051 30.130 -1.251 1.00 92.81 492 GLY A N 1
ATOM 3571 C CA . GLY A 1 492 ? 27.363 31.197 -0.304 1.00 92.81 492 GLY A CA 1
ATOM 3572 C C . GLY A 1 492 ? 27.173 32.564 -0.958 1.00 92.81 492 GLY A C 1
ATOM 3573 O O . GLY A 1 492 ? 26.390 32.692 -1.882 1.00 92.81 492 GLY A O 1
ATOM 3574 N N . ILE A 1 493 ? 27.843 33.605 -0.450 1.00 92.56 493 ILE A N 1
ATOM 3575 C CA . ILE A 1 493 ? 27.605 35.008 -0.869 1.00 92.56 493 ILE A CA 1
ATOM 3576 C C . ILE A 1 493 ? 28.256 35.332 -2.230 1.00 92.56 493 ILE A C 1
ATOM 3578 O O . ILE A 1 493 ? 27.977 36.372 -2.830 1.00 92.56 493 ILE A O 1
ATOM 3582 N N . GLY A 1 494 ? 29.203 34.504 -2.677 1.00 92.81 494 GLY A N 1
ATOM 3583 C CA . GLY A 1 494 ? 29.864 34.675 -3.966 1.00 92.81 494 GLY A CA 1
ATOM 3584 C C . GLY A 1 494 ? 28.888 34.561 -5.139 1.00 92.81 494 GLY A C 1
ATOM 3585 O O . GLY A 1 494 ? 27.774 34.093 -4.994 1.00 92.81 494 GLY A O 1
ATOM 3586 N N . ALA A 1 495 ? 29.317 35.025 -6.316 1.00 95.56 495 ALA A N 1
ATOM 3587 C CA . ALA A 1 495 ? 28.684 34.619 -7.569 1.00 95.56 495 ALA A CA 1
ATOM 3588 C C . ALA A 1 495 ? 29.387 33.341 -8.029 1.00 95.56 495 ALA A C 1
ATOM 3590 O O . ALA A 1 495 ? 30.506 33.412 -8.560 1.00 95.56 495 ALA A O 1
ATOM 3591 N N . ASP A 1 496 ? 28.775 32.202 -7.744 1.00 97.06 496 ASP A N 1
ATOM 3592 C CA . ASP A 1 496 ? 29.417 30.900 -7.814 1.00 97.06 496 ASP A CA 1
ATOM 3593 C C . ASP A 1 496 ? 29.073 30.151 -9.103 1.00 97.06 496 ASP A C 1
ATOM 3595 O O . ASP A 1 496 ? 28.144 30.472 -9.839 1.00 97.06 496 ASP A O 1
ATOM 3599 N N . THR A 1 497 ? 29.875 29.146 -9.431 1.00 96.31 497 THR A N 1
ATOM 3600 C CA . THR A 1 497 ? 29.583 28.188 -10.500 1.00 96.31 497 THR A CA 1
ATOM 3601 C C . THR A 1 497 ? 29.382 26.834 -9.849 1.00 96.31 497 THR A C 1
ATOM 3603 O O . THR A 1 497 ? 30.329 26.290 -9.279 1.00 96.31 497 THR A O 1
ATOM 3606 N N . LEU A 1 498 ? 28.155 26.326 -9.895 1.00 95.94 498 LEU A N 1
ATOM 3607 C CA . LEU A 1 498 ? 27.752 25.093 -9.231 1.00 95.94 498 LEU A CA 1
ATOM 3608 C C . LEU A 1 498 ? 27.435 24.037 -10.293 1.00 95.94 498 LEU A C 1
ATOM 3610 O O . LEU A 1 498 ? 26.645 24.275 -11.207 1.00 95.94 498 LEU A O 1
ATOM 3614 N N . THR A 1 499 ? 28.068 22.881 -10.170 1.00 90.38 499 THR A N 1
ATOM 3615 C CA . THR A 1 499 ? 27.827 21.694 -10.992 1.00 90.38 499 THR A CA 1
ATOM 3616 C C . THR A 1 499 ? 27.398 20.592 -10.038 1.00 90.38 499 THR A C 1
ATOM 3618 O O . THR A 1 499 ? 28.184 20.253 -9.155 1.00 90.38 499 THR A O 1
ATOM 3621 N N . GLY A 1 500 ? 26.165 20.105 -10.156 1.00 76.44 500 GLY A N 1
ATOM 3622 C CA . GLY A 1 500 ? 25.632 19.043 -9.297 1.00 76.44 500 GLY A CA 1
ATOM 3623 C C . GLY A 1 500 ? 26.351 17.720 -9.541 1.00 76.44 500 GLY A C 1
ATOM 3624 O O . GLY A 1 500 ? 26.829 17.077 -8.611 1.00 76.44 500 GLY A O 1
ATOM 3625 N N . GLY A 1 501 ? 26.622 17.428 -10.811 1.00 69.62 501 GLY A N 1
ATOM 3626 C CA . GLY A 1 501 ? 27.092 16.131 -11.247 1.00 69.62 501 GLY A CA 1
ATOM 3627 C C . GLY A 1 501 ? 25.900 15.224 -11.516 1.00 69.62 501 GLY A C 1
ATOM 3628 O O . GLY A 1 501 ? 24.959 15.611 -12.199 1.00 69.62 501 GLY A O 1
ATOM 3629 N N . ALA A 1 502 ? 25.976 13.985 -11.052 1.00 60.09 502 ALA A N 1
ATOM 3630 C CA . ALA A 1 502 ? 24.879 13.041 -11.195 1.00 60.09 502 ALA A CA 1
ATOM 3631 C C . ALA A 1 502 ? 24.189 12.816 -9.853 1.00 60.09 502 ALA A C 1
ATOM 3633 O O . ALA A 1 502 ? 24.854 12.803 -8.828 1.00 60.09 502 ALA A O 1
ATOM 3634 N N . GLY A 1 503 ? 22.895 12.510 -9.879 1.00 58.69 503 GLY A N 1
ATOM 3635 C CA . GLY A 1 503 ? 22.087 12.405 -8.664 1.00 58.69 503 GLY A CA 1
ATOM 3636 C C . GLY A 1 503 ? 20.930 13.396 -8.722 1.00 58.69 503 GLY A C 1
ATOM 3637 O O . GLY A 1 503 ? 20.767 14.101 -9.712 1.00 58.69 503 GLY A O 1
ATOM 3638 N N . GLY A 1 504 ? 20.072 13.387 -7.706 1.00 63.69 504 GLY A N 1
ATOM 3639 C CA . GLY A 1 504 ? 19.071 14.430 -7.495 1.00 63.69 504 GLY A CA 1
ATOM 3640 C C . GLY A 1 504 ? 19.617 15.500 -6.558 1.00 63.69 504 GLY A C 1
ATOM 3641 O O . GLY A 1 504 ? 19.458 15.387 -5.339 1.00 63.69 504 GLY A O 1
ATOM 3642 N N . ASP A 1 505 ? 20.251 16.534 -7.106 1.00 77.06 505 ASP A N 1
ATOM 3643 C CA . ASP A 1 505 ? 21.015 17.496 -6.317 1.00 77.06 505 ASP A CA 1
ATOM 3644 C C . ASP A 1 505 ? 20.151 18.640 -5.782 1.00 77.06 505 ASP A C 1
ATOM 3646 O O . ASP A 1 505 ? 19.202 19.123 -6.406 1.00 77.06 505 ASP A O 1
ATOM 3650 N N . ARG A 1 506 ? 20.484 19.128 -4.586 1.00 86.19 506 ARG A N 1
ATOM 3651 C CA . ARG A 1 506 ? 19.800 20.250 -3.936 1.00 86.19 506 ARG A CA 1
ATOM 3652 C C . ARG A 1 506 ? 20.704 21.475 -3.897 1.00 86.19 506 ARG A C 1
ATOM 3654 O O . ARG A 1 506 ? 21.627 21.553 -3.087 1.00 86.19 506 ARG A O 1
ATOM 3661 N N . PHE A 1 507 ? 20.368 22.482 -4.695 1.00 92.12 507 PHE A N 1
ATOM 3662 C CA . PHE A 1 507 ? 21.013 23.795 -4.694 1.00 92.12 507 PHE A CA 1
ATOM 3663 C C . PHE A 1 507 ? 20.315 24.698 -3.674 1.00 92.12 507 PHE A C 1
ATOM 3665 O O . PHE A 1 507 ? 19.177 25.124 -3.879 1.00 92.12 507 PHE A O 1
ATOM 3672 N N . VAL A 1 508 ? 20.959 24.929 -2.530 1.00 94.38 508 VAL A N 1
ATOM 3673 C CA . VAL A 1 508 ? 20.336 25.555 -1.356 1.00 94.38 508 VAL A CA 1
ATOM 3674 C C . VAL A 1 508 ? 20.724 27.025 -1.236 1.00 94.38 508 VAL A C 1
ATOM 3676 O O . VAL A 1 508 ? 21.900 27.351 -1.081 1.00 94.38 508 VAL A O 1
ATOM 3679 N N . TYR A 1 509 ? 19.708 27.885 -1.168 1.00 92.94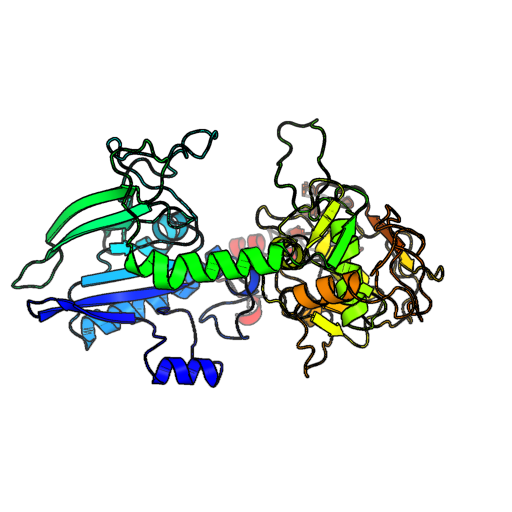 509 TYR A N 1
ATOM 3680 C CA . TYR A 1 509 ? 19.839 29.324 -0.951 1.00 92.94 509 TYR A CA 1
ATOM 3681 C C . TYR A 1 509 ? 19.216 29.718 0.390 1.00 92.94 509 TYR A C 1
ATOM 3683 O O . TYR A 1 509 ? 18.065 29.379 0.686 1.00 92.94 509 TYR A O 1
ATOM 3691 N N . VAL A 1 510 ? 19.968 30.444 1.224 1.00 91.06 510 VAL A N 1
ATOM 3692 C CA . VAL A 1 510 ? 19.523 30.837 2.576 1.00 91.06 510 VAL A CA 1
ATOM 3693 C C . VAL A 1 510 ? 19.479 32.349 2.789 1.00 91.06 510 VAL A C 1
ATOM 3695 O O . VAL A 1 510 ? 18.903 32.810 3.774 1.00 91.06 510 VAL A O 1
ATOM 3698 N N . SER A 1 511 ? 20.052 33.138 1.882 1.00 88.06 511 SER A N 1
ATOM 3699 C CA . SER A 1 511 ? 20.127 34.597 1.973 1.00 88.06 511 SER A CA 1
ATOM 3700 C C . SER A 1 511 ? 19.987 35.245 0.596 1.00 88.06 511 SER A C 1
ATOM 3702 O O . SER A 1 511 ? 20.483 34.721 -0.390 1.00 88.06 511 SER A O 1
ATOM 3704 N N . MET A 1 512 ? 19.375 36.436 0.510 1.00 88.81 512 MET A N 1
ATOM 3705 C CA . MET A 1 512 ? 19.343 37.212 -0.749 1.00 88.81 512 MET A CA 1
ATOM 3706 C C . MET A 1 512 ? 20.740 37.628 -1.227 1.00 88.81 512 MET A C 1
ATOM 3708 O O . MET A 1 512 ? 20.895 38.141 -2.330 1.00 88.81 512 MET A O 1
ATOM 3712 N N . ARG A 1 513 ? 21.750 37.478 -0.364 1.00 88.31 513 ARG A N 1
ATOM 3713 C CA . ARG A 1 513 ? 23.150 37.697 -0.720 1.00 88.31 513 ARG A CA 1
ATOM 3714 C C . ARG A 1 513 ? 23.767 36.515 -1.456 1.00 88.31 513 ARG A C 1
ATOM 3716 O O . ARG A 1 513 ? 24.810 36.726 -2.052 1.00 88.31 513 ARG A O 1
ATOM 3723 N N . ASP A 1 514 ? 23.132 35.347 -1.439 1.00 88.31 514 ASP A N 1
ATOM 3724 C CA . ASP A 1 514 ? 23.589 34.147 -2.144 1.00 88.31 514 ASP A CA 1
ATOM 3725 C C . ASP A 1 514 ? 23.208 34.217 -3.640 1.00 88.31 514 ASP A C 1
ATOM 3727 O O . ASP A 1 514 ? 22.713 33.264 -4.228 1.00 88.31 514 ASP A O 1
ATOM 3731 N N . ALA A 1 515 ? 23.294 35.406 -4.242 1.00 81.50 515 ALA A N 1
ATOM 3732 C CA . ALA A 1 515 ? 22.737 35.703 -5.556 1.00 81.50 515 ALA A CA 1
ATOM 3733 C C . ALA A 1 515 ? 23.838 35.868 -6.609 1.00 81.50 515 ALA A C 1
ATOM 3735 O O . ALA A 1 515 ? 24.870 36.489 -6.358 1.00 81.50 515 ALA A O 1
ATOM 3736 N N . GLY A 1 516 ? 23.553 35.428 -7.837 1.00 88.31 516 GLY A N 1
ATOM 3737 C CA . GLY A 1 516 ? 24.478 35.540 -8.971 1.00 88.31 516 GLY A CA 1
ATOM 3738 C C . GLY A 1 516 ? 25.176 34.235 -9.351 1.00 88.31 516 GLY A C 1
ATOM 3739 O O . GLY A 1 516 ? 26.070 34.269 -10.196 1.00 88.31 516 GLY A O 1
ATOM 3740 N N . ASP A 1 517 ? 24.756 33.114 -8.767 1.00 95.44 517 ASP A N 1
ATOM 3741 C CA . ASP A 1 517 ? 25.252 31.784 -9.109 1.00 95.44 517 ASP A CA 1
ATOM 3742 C C . ASP A 1 517 ? 24.829 31.333 -10.509 1.00 95.44 517 ASP A C 1
ATOM 3744 O O . ASP A 1 517 ? 23.776 31.703 -11.032 1.00 95.44 517 ASP A O 1
ATOM 3748 N N . THR A 1 518 ? 25.656 30.483 -11.107 1.00 96.06 518 THR A N 1
ATOM 3749 C CA . THR A 1 518 ? 25.385 29.775 -12.358 1.00 96.06 518 THR A CA 1
ATOM 3750 C C . THR A 1 518 ? 25.354 28.276 -12.091 1.00 96.06 518 THR A C 1
ATOM 3752 O O . THR A 1 518 ? 26.368 27.706 -11.687 1.00 96.06 518 THR A O 1
ATOM 3755 N N . LEU A 1 519 ? 24.207 27.643 -12.347 1.00 94.44 519 LEU A N 1
ATOM 3756 C CA . LEU A 1 519 ? 24.050 26.186 -12.310 1.00 94.44 519 LEU A CA 1
ATOM 3757 C C . LEU A 1 519 ? 24.378 25.624 -13.697 1.00 94.44 519 LEU A C 1
ATOM 3759 O O . LEU A 1 519 ? 23.766 26.035 -14.684 1.00 94.44 519 LEU A O 1
ATOM 3763 N N . VAL A 1 520 ? 25.379 24.749 -13.792 1.00 85.12 520 VAL A N 1
ATOM 3764 C CA . VAL A 1 520 ? 25.982 24.361 -15.082 1.00 85.12 520 VAL A CA 1
ATOM 3765 C C . VAL A 1 520 ? 25.288 23.162 -15.736 1.00 85.12 520 VAL A C 1
ATOM 3767 O O . VAL A 1 520 ? 25.248 23.084 -16.961 1.00 85.12 520 VAL A O 1
ATOM 3770 N N . ASP A 1 521 ? 24.733 22.254 -14.941 1.00 69.12 521 ASP A N 1
ATOM 3771 C CA . ASP A 1 521 ? 24.175 20.962 -15.362 1.00 69.12 521 ASP A CA 1
ATOM 3772 C C . ASP A 1 521 ? 22.800 20.670 -14.743 1.00 69.12 521 ASP A C 1
ATOM 3774 O O . ASP A 1 521 ? 22.381 19.518 -14.692 1.00 69.12 521 ASP A O 1
ATOM 3778 N N . PHE A 1 522 ? 22.086 21.721 -14.317 1.00 78.38 522 PHE A N 1
ATOM 3779 C CA . PHE A 1 522 ? 20.783 21.580 -13.671 1.00 78.38 522 PHE A CA 1
ATOM 3780 C C . PHE A 1 522 ? 19.833 20.739 -14.527 1.00 78.38 522 PHE A C 1
ATOM 3782 O O . PHE A 1 522 ? 19.455 21.139 -15.635 1.00 78.38 522 PHE A O 1
ATOM 3789 N N . THR A 1 523 ? 19.414 19.605 -13.981 1.00 58.88 523 THR A N 1
ATOM 3790 C CA . THR A 1 523 ? 18.512 18.663 -14.627 1.00 58.88 523 THR A CA 1
ATOM 3791 C C . THR A 1 523 ? 17.107 18.851 -14.058 1.00 58.88 523 THR A C 1
ATOM 3793 O O . THR A 1 523 ? 16.850 18.496 -12.902 1.00 58.88 523 THR A O 1
ATOM 3796 N N . PRO A 1 524 ? 16.158 19.411 -14.837 1.00 52.00 524 PRO A N 1
ATOM 3797 C CA . PRO A 1 524 ? 14.780 19.552 -14.388 1.00 52.00 524 PRO A CA 1
ATOM 3798 C C . PRO A 1 524 ? 14.225 18.207 -13.904 1.00 52.00 524 PRO A C 1
ATOM 3800 O O . PRO A 1 524 ? 14.430 17.191 -14.559 1.00 52.00 524 PRO A O 1
ATOM 3803 N N . TYR A 1 525 ? 13.500 18.216 -12.782 1.00 48.47 525 TYR A N 1
ATOM 3804 C CA . TYR A 1 525 ? 12.850 17.050 -12.153 1.00 48.47 525 TYR A CA 1
ATOM 3805 C C . TYR A 1 525 ? 13.761 16.075 -11.385 1.00 48.47 525 TYR A C 1
ATOM 3807 O O . TYR A 1 525 ? 13.232 15.285 -10.602 1.00 48.47 525 TYR A O 1
ATOM 3815 N N . ALA A 1 526 ? 15.084 16.163 -11.534 1.00 52.28 526 ALA A N 1
ATOM 3816 C CA . ALA A 1 526 ? 16.050 15.511 -10.646 1.00 52.28 526 ALA A CA 1
ATOM 3817 C C . ALA A 1 526 ? 16.552 16.485 -9.581 1.00 52.28 526 ALA A C 1
ATOM 3819 O O . ALA A 1 526 ? 16.436 16.225 -8.381 1.00 52.28 526 ALA A O 1
ATOM 3820 N N . ASP A 1 527 ? 16.997 17.653 -10.035 1.00 64.81 527 ASP A N 1
ATOM 3821 C CA . ASP A 1 527 ? 17.567 18.667 -9.171 1.00 64.81 527 ASP A CA 1
ATOM 3822 C C . ASP A 1 527 ? 16.497 19.581 -8.587 1.00 64.81 527 ASP A C 1
ATOM 3824 O O . ASP A 1 527 ? 15.436 19.845 -9.171 1.00 64.81 527 ASP A O 1
ATOM 3828 N N . ARG A 1 528 ? 16.791 20.116 -7.405 1.00 79.00 528 ARG A N 1
ATOM 3829 C CA . ARG A 1 528 ? 15.913 21.035 -6.686 1.00 79.00 528 ARG A CA 1
ATOM 3830 C C . ARG A 1 528 ? 16.656 22.306 -6.327 1.00 79.00 528 ARG A C 1
ATOM 3832 O O . ARG A 1 528 ? 17.707 22.274 -5.694 1.00 79.00 528 ARG A O 1
ATOM 3839 N N . ILE A 1 529 ? 16.035 23.438 -6.640 1.00 89.12 529 ILE A N 1
ATOM 3840 C CA . ILE A 1 529 ? 16.407 24.724 -6.051 1.00 89.12 529 ILE A CA 1
ATOM 3841 C C . ILE A 1 529 ? 15.650 24.851 -4.732 1.00 89.12 529 ILE A C 1
ATOM 3843 O O . ILE A 1 529 ? 14.423 24.960 -4.704 1.00 89.12 529 ILE A O 1
ATOM 3847 N N . ASP A 1 530 ? 16.383 24.818 -3.628 1.00 87.56 530 ASP A N 1
ATOM 3848 C CA . ASP A 1 530 ? 15.823 24.957 -2.295 1.00 87.56 530 ASP A CA 1
ATOM 3849 C C . ASP A 1 530 ? 15.926 26.392 -1.794 1.00 87.56 530 ASP A C 1
ATOM 3851 O O . ASP A 1 530 ? 16.987 26.854 -1.373 1.00 87.56 530 ASP A O 1
ATOM 3855 N N . LEU A 1 531 ? 14.777 27.064 -1.781 1.00 90.06 531 LEU A N 1
ATOM 3856 C CA . LEU A 1 531 ? 14.619 28.419 -1.260 1.00 90.06 531 LEU A CA 1
ATOM 3857 C C . LEU A 1 531 ? 14.033 28.446 0.159 1.00 90.06 531 LEU A C 1
ATOM 3859 O O . LEU A 1 531 ? 13.731 29.521 0.668 1.00 90.06 531 LEU A O 1
ATOM 3863 N N . THR A 1 532 ? 13.851 27.298 0.820 1.00 83.75 532 THR A N 1
ATOM 3864 C CA . THR A 1 532 ? 13.139 27.219 2.111 1.00 83.75 532 THR A CA 1
ATOM 3865 C C . THR A 1 532 ? 13.796 28.108 3.167 1.00 83.75 532 THR A C 1
ATOM 3867 O O . THR A 1 532 ? 13.123 28.893 3.835 1.00 83.75 532 THR A O 1
ATOM 3870 N N . GLY A 1 533 ? 15.125 28.025 3.290 1.00 85.69 533 GLY A N 1
ATOM 3871 C CA . GLY A 1 533 ? 15.884 28.845 4.235 1.00 85.69 533 GLY A CA 1
ATOM 3872 C C . GLY A 1 533 ? 15.846 30.334 3.885 1.00 85.69 533 GLY A C 1
ATOM 3873 O O . GLY A 1 533 ? 15.671 31.167 4.774 1.00 85.69 533 GLY A O 1
ATOM 3874 N N . LEU A 1 534 ? 15.954 30.669 2.595 1.00 90.31 534 LEU A N 1
ATOM 3875 C CA . LEU A 1 534 ? 15.856 32.043 2.108 1.00 90.31 534 LEU A CA 1
ATOM 3876 C C . LEU A 1 534 ? 14.499 32.661 2.451 1.00 90.31 534 LEU A C 1
ATOM 3878 O O . LEU A 1 534 ? 14.439 33.743 3.031 1.00 90.31 534 LEU A O 1
ATOM 3882 N N . LEU A 1 535 ? 13.414 31.966 2.121 1.00 88.56 535 LEU A N 1
ATOM 3883 C CA . LEU A 1 535 ? 12.053 32.450 2.323 1.00 88.56 535 LEU A CA 1
ATOM 3884 C C . LEU A 1 535 ? 11.727 32.624 3.805 1.00 88.56 535 LEU A C 1
ATOM 3886 O O . LEU A 1 535 ? 11.190 33.663 4.191 1.00 88.56 535 LEU A O 1
ATOM 3890 N N . PHE A 1 536 ? 12.147 31.674 4.644 1.00 86.00 536 PHE A N 1
ATOM 3891 C CA . PHE A 1 536 ? 12.036 31.802 6.095 1.00 86.00 536 PHE A CA 1
ATOM 3892 C C . PHE A 1 536 ? 12.749 33.062 6.611 1.00 86.00 536 PHE A C 1
ATOM 3894 O O . PHE A 1 536 ? 12.169 33.845 7.364 1.00 86.00 536 PHE A O 1
ATOM 3901 N N . ASN A 1 537 ? 13.980 33.315 6.156 1.00 85.38 537 ASN A N 1
ATOM 3902 C CA . ASN A 1 537 ? 14.753 34.498 6.549 1.00 85.38 537 ASN A CA 1
ATOM 3903 C C . ASN A 1 537 ? 14.174 35.814 6.007 1.00 85.38 537 ASN A C 1
ATOM 3905 O O . ASN A 1 537 ? 14.420 36.877 6.578 1.00 85.38 537 ASN A O 1
ATOM 3909 N N . LEU A 1 538 ? 13.384 35.751 4.936 1.00 89.06 538 LEU A N 1
ATOM 3910 C CA . LEU A 1 538 ? 12.612 36.876 4.410 1.00 89.06 538 LEU A CA 1
ATOM 3911 C C . LEU A 1 538 ? 11.269 37.077 5.121 1.00 89.06 538 LEU A C 1
ATOM 3913 O O . LEU A 1 538 ? 10.528 37.985 4.757 1.00 89.06 538 LEU A O 1
ATOM 3917 N N . GLY A 1 539 ? 10.962 36.276 6.143 1.00 87.31 539 GLY A N 1
ATOM 3918 C CA . GLY A 1 539 ? 9.738 36.396 6.933 1.00 87.31 539 GLY A CA 1
ATOM 3919 C C . GLY A 1 539 ? 8.528 35.680 6.334 1.00 87.31 539 GLY A C 1
ATOM 3920 O O . GLY A 1 539 ? 7.419 35.862 6.835 1.00 87.31 539 GLY A O 1
ATOM 3921 N N . TYR A 1 540 ? 8.716 34.854 5.301 1.00 87.94 540 TYR A N 1
ATOM 3922 C CA . TYR A 1 540 ? 7.659 33.989 4.788 1.00 87.94 540 TYR A CA 1
ATOM 3923 C C . TYR A 1 540 ? 7.538 32.742 5.666 1.00 87.94 540 TYR A C 1
ATOM 3925 O O . TYR A 1 540 ? 8.461 31.935 5.759 1.00 87.94 540 TYR A O 1
ATOM 3933 N N . THR A 1 541 ? 6.396 32.598 6.334 1.00 80.81 541 THR A N 1
ATOM 3934 C CA . THR A 1 541 ? 6.127 31.508 7.288 1.00 80.81 541 THR A CA 1
ATOM 3935 C C . THR A 1 541 ? 5.054 30.528 6.808 1.00 80.81 541 THR A C 1
ATOM 3937 O O . THR A 1 541 ? 4.763 29.555 7.502 1.00 80.81 541 THR A O 1
ATOM 3940 N N . ALA A 1 542 ? 4.467 30.775 5.633 1.00 79.88 542 ALA A N 1
ATOM 3941 C CA . ALA A 1 542 ? 3.540 29.864 4.967 1.00 79.88 542 ALA A CA 1
ATOM 3942 C C . ALA A 1 542 ? 4.304 28.827 4.109 1.00 79.88 542 ALA A C 1
ATOM 3944 O O . ALA A 1 542 ? 5.529 28.731 4.182 1.00 79.88 542 ALA A O 1
ATOM 3945 N N . SER A 1 543 ? 3.592 27.989 3.351 1.00 76.62 543 SER A N 1
ATOM 3946 C CA . SER A 1 543 ? 4.164 26.804 2.685 1.00 76.62 543 SER A CA 1
ATOM 3947 C C . SER A 1 543 ? 4.021 26.775 1.161 1.00 76.62 543 SER A C 1
ATOM 3949 O O . SER A 1 543 ? 4.505 25.836 0.535 1.00 76.62 543 SER A O 1
ATOM 3951 N N . GLN A 1 544 ? 3.374 27.772 0.554 1.00 77.06 544 GLN A N 1
ATOM 3952 C CA . GLN A 1 544 ? 3.084 27.823 -0.882 1.00 77.06 544 GLN A CA 1
ATOM 3953 C C . GLN A 1 544 ? 3.510 29.166 -1.511 1.00 77.06 544 GLN A C 1
ATOM 3955 O O . GLN A 1 544 ? 2.686 29.919 -2.032 1.00 77.06 544 GLN A O 1
ATOM 3960 N N . PRO A 1 545 ? 4.816 29.491 -1.490 1.00 79.62 545 PRO A N 1
ATOM 3961 C CA . PRO A 1 545 ? 5.314 30.828 -1.821 1.00 79.62 545 PRO A CA 1
ATOM 3962 C C . PRO A 1 545 ? 5.013 31.252 -3.264 1.00 79.62 545 PRO A C 1
ATOM 3964 O O . PRO A 1 545 ? 4.824 32.434 -3.525 1.00 79.62 545 PRO A O 1
ATOM 3967 N N . VAL A 1 546 ? 4.920 30.300 -4.196 1.00 80.38 546 VAL A N 1
ATOM 3968 C CA . VAL A 1 546 ? 4.595 30.577 -5.603 1.00 80.38 546 VAL A CA 1
ATOM 3969 C C . VAL A 1 546 ? 3.113 30.918 -5.774 1.00 80.38 546 VAL A C 1
ATOM 3971 O O . VAL A 1 546 ? 2.777 31.902 -6.427 1.00 80.38 546 VAL A O 1
ATOM 3974 N N . THR A 1 547 ? 2.201 30.143 -5.176 1.00 82.19 547 THR A N 1
ATOM 3975 C CA . THR A 1 547 ? 0.759 30.426 -5.302 1.00 82.19 547 THR A CA 1
ATOM 3976 C C . THR A 1 547 ? 0.345 31.663 -4.519 1.00 82.19 547 THR A C 1
ATOM 3978 O O . THR A 1 547 ? -0.597 32.346 -4.910 1.00 82.19 547 THR A O 1
ATOM 3981 N N . ASP A 1 548 ? 1.072 31.970 -3.446 1.00 83.81 548 ASP A N 1
ATOM 3982 C CA . ASP A 1 548 ? 0.875 33.176 -2.645 1.00 83.81 548 ASP A CA 1
ATOM 3983 C C . ASP A 1 548 ? 1.429 34.437 -3.339 1.00 83.81 548 ASP A C 1
ATOM 3985 O O . ASP A 1 548 ? 1.244 35.546 -2.837 1.00 83.81 548 ASP A O 1
ATOM 3989 N N . GLY A 1 549 ? 2.109 34.287 -4.486 1.00 87.44 549 GLY A N 1
ATOM 3990 C CA . GLY A 1 549 ? 2.742 35.385 -5.222 1.00 87.44 549 GLY A CA 1
ATOM 3991 C C . GLY A 1 549 ? 3.943 35.994 -4.495 1.00 87.44 549 GLY A C 1
ATOM 3992 O O . GLY A 1 549 ? 4.257 37.166 -4.697 1.00 87.44 549 GLY A O 1
ATOM 3993 N N . TYR A 1 550 ? 4.570 35.222 -3.606 1.00 80.12 550 TYR A N 1
ATOM 3994 C CA . TYR A 1 550 ? 5.732 35.626 -2.818 1.00 80.12 550 TYR A CA 1
ATOM 3995 C C . TYR A 1 550 ? 7.061 35.399 -3.558 1.00 80.12 550 TYR A C 1
ATOM 3997 O O . TYR A 1 550 ? 8.036 36.097 -3.280 1.00 80.12 550 TYR A O 1
ATOM 4005 N N . VAL A 1 551 ? 7.095 34.428 -4.481 1.00 81.62 551 VAL A N 1
ATOM 4006 C CA . VAL A 1 551 ? 8.217 34.122 -5.393 1.00 81.62 551 VAL A CA 1
ATOM 4007 C C . VAL A 1 551 ? 7.824 34.419 -6.829 1.00 81.62 551 VAL A C 1
ATOM 4009 O O . VAL A 1 551 ? 6.693 34.036 -7.207 1.00 81.62 551 VAL A O 1
#

pLDDT: mean 81.97, std 15.99, range [31.75, 98.88]

Foldseek 3Di:
DAALQFDLVLDPVSVVCVVVVVYYQWDWDADPLRATEIEGEHEALCCLQAHPDDPPGGHQHDPPDDSLRSLQSCQVSRQVVLCCCVPVVVHQAYEYEYEHLDLCSCQPHNQQSHPDHAEYEYHNVLFAAFEPPADFADPPPHHTPDGPHHHPWDWHAHVVRDTYTYGYDHPDPQWDKDWDFDADSPRRHTDDGDDIGIQGADYDPPPPSHNDDDPCCCVPPVVVVVVVLVVQQVAFQAWDDFKWAADDLDDCPPPDDDDDDHQLPDQTLNQLLLFVLLCLLQLWLGEGEQSLQFADIRGGTTTDGLSNLCNRGVDQWFKWKQAKDALVLVQQQVQQSPADQDSNSQHDHARFLQFAWWAFPVGDTQHHGSRGPGGPDIIMYMYTPCVCSQHSNRCCVVSVGDIDPDDSNQGSSNSSSCQSNPDVVSPHNGDPDPVNDDRSYPPSNPDDHPSSPDTHTRDTRGPDADAEEEAAAELEEEEEAGDREAYEYEHYLYLYEYEHHTFQYEYEDQAPSSDNHDYDHDDPRSYYDHCPNVCVVVVNPDDCCVVVVND